Protein 9NVU (pdb70)

Nearest PDB structures (foldseek):
  8csz-assembly1_D  TM=9.372E-01  e=2.278E-49  synthetic construct
  7xht-assembly1_A  TM=9.126E-01  e=2.639E-37  metagenome
  7utn-assembly1_D  TM=9.131E-01  e=8.744E-36  synthetic construct
  8ctl-assembly1_D  TM=9.040E-01  e=3.795E-35  synthetic construct
  8dmb-assembly1_P  TM=7.061E-01  e=1.628E-12  Saccharomyces cerevisiae S288C

Radius of gyration: 32.22 Å; Cα contacts (8 Å, |Δi|>4): 956; chains: 1; bounding box: 60×87×93 Å

Solvent-accessible surface area: 38556 Å² total; per-residue (Å²): 122,21,4,1,11,17,6,83,96,38,116,23,14,33,19,28,74,151,116,46,62,9,173,161,12,57,174,75,50,84,7,146,52,76,52,89,28,4,68,4,0,49,12,81,82,158,45,249,96,103,138,60,78,57,0,0,0,0,0,10,7,10,47,26,48,0,0,0,0,0,0,56,126,53,0,82,0,2,0,13,0,27,0,55,9,40,0,129,75,15,52,119,59,73,54,61,135,82,65,65,87,121,64,69,162,147,35,103,47,61,45,130,23,144,91,6,172,148,107,152,94,36,36,146,171,39,132,16,105,107,15,130,18,51,97,138,70,77,92,12,139,46,42,100,40,85,128,49,167,93,63,99,165,50,92,58,89,3,76,20,63,40,124,89,4,28,35,69,99,105,18,77,106,57,22,0,78,43,25,1,99,129,14,101,9,120,90,140,32,45,66,51,0,26,151,18,3,31,119,46,87,114,44,62,16,71,147,18,1,163,124,1,103,164,98,71,181,17,68,0,50,62,192,57,140,2,0,90,59,0,53,43,20,47,123,146,122,29,116,50,44,0,42,38,7,129,110,45,34,58,82,103,83,37,135,91,118,90,118,144,78,56,98,153,43,80,71,11,0,38,32,0,22,151,2,0,23,68,0,3,154,75,0,39,40,21,1,19,25,59,9,0,0,0,11,42,24,164,60,45,64,57,68,68,98,51,105,147,82,146,134,238,100,15,100,92,109,106,39,100,68,75,83,40,71,34,50,102,42,7,0,116,128,110,23,130,20,103,1,43,48,58,40,180,67,82,28,41,89,66,5,36,18,30,29,175,79,136,153,1,9,82,83,25,40,0,2,0,0,0,4,73,141,20,29,78,90,10,25,51,54,54,114,31,15,124,58,1,62,157,109,43,111,11,72,95,100,145,66,31,17,43,36,14,8,44,89,0,2,83,56,0,33,94,35,0,42,112,75,43,97,80,90,37,52,65,8,41,30,179,62,5,115,112,30,30,114,144,54,167,33,149,159,69,52,8,18,10,0,0,4,1,0,5,57,66,13,186,33,152,126,23,112,43,96,17,129,46,4,53,1,30,25,25,70,129,110,46,190,55,112,73,121,83,77,42,50,63,21,14,67,18,116,60,102,70,33,4,86,15,154,147,51,120,95,67,13,117,90,60,1,32,98,38,15,48,77,65,42,25,157,131,95,35,148,121,86,0,55,44,30,113,94,139,32,86,57,95,148,44,53,130,109,139,22,52,111,91,60,30,36,38,0,0,10,0,52,22,141,71,141,56,32,5,1,56,18,49,63,79,129,18,131,82,15,64,4,87,66,57,160,168,108,76,2,35,31,147,138,20,159,72,78,69,153,21,66,10,12,3,10,5,118

Secondary structure (DSSP, 8-state):
-PBEEE-TTS-B---B--HHHHHHHHHTTSEEEEEETTEEEEESS--S------EEEEEE--SSEEEEEEEETTS-EEEEEEEE--GGGHHHHHHHHHHHHHHHHHHHHHHHHHHHHHHT-SPSS---B--TT-SSPB---SS-------S-------TTTS----BTTT-HHHHHHHHHTTSS--HHHHHHHHHHHHHT-HHHHHHHHHHHHHHH-----TTSTTHHHHHHTTSS---SB-SS-HHHHT-S-GGGT---------HHHHHHHHHHHHHHHHHTTTS-EEEEEEEE----HHHHTSTTS-GGGS-TTTTTTTTS-SHHHHHHHHTTTB-TTTSSSBP-EEEESS-GGGTB--SGGGEEEE-HHHHHHHHH-HHHHHHHHHH----B-SSHHHHHHHHHHHHHHHHHHHHSTT-EEEEEHHHHHHHHHHTT----HHHHHHHHHTTTS--S-----SPPEEEEE--S----SEEEE---EEEETTEEEESSSS--TT--S--HHHHHHHHHHHH-HHHHHHHHTT-EEE---EEEPPTTPPPTT-EEEETTEEEEEEEEETTTTEEEETTSTT--EEGGGEEEEE---SEEEE-

Structure (mmCIF, N/CA/C/O backbone):
data_9NVU
#
_entry.id   9NVU
#
loop_
_entity.id
_entity.type
_entity.pdbx_description
1 polymer NTS
2 polymer 'OrufIscB-REC-swap 49'
3 polymer 'DNA TS'
4 polymer 'RNA (162-MER)'
5 non-polymer 'MAGNESIUM ION'
6 non-polymer 'ZINC ION'
#
loop_
_atom_site.group_PDB
_atom_site.id
_atom_site.type_symbol
_atom_site.label_atom_id
_atom_site.label_alt_id
_atom_site.label_comp_id
_atom_site.label_asym_id
_atom_site.label_entity_id
_atom_site.label_seq_id
_atom_site.pdbx_PDB_ins_code
_atom_site.Cartn_x
_atom_site.Cartn_y
_atom_site.Cartn_z
_atom_site.occupancy
_atom_site.B_iso_or_equiv
_atom_site.auth_seq_id
_atom_site.auth_comp_id
_atom_site.auth_asym_id
_atom_site.auth_atom_id
_atom_site.pdbx_PDB_model_num
ATOM 858 N N . ARG B 2 1 ? 125.841 87.213 111.758 1.00 82.25 1 ARG P N 1
ATOM 859 C CA . ARG B 2 1 ? 126.683 88.266 111.130 1.00 82.25 1 ARG P CA 1
ATOM 860 C C . ARG B 2 1 ? 128.055 87.684 110.788 1.00 82.25 1 ARG P C 1
ATOM 861 O O . ARG B 2 1 ? 128.613 86.954 111.600 1.00 82.25 1 ARG P O 1
ATOM 884 N N . TYR B 2 2 ? 128.617 87.974 109.614 1.00 91.00 2 TYR P N 1
ATOM 885 C CA . TYR B 2 2 ? 129.971 87.547 109.229 1.00 91.00 2 TYR P CA 1
ATOM 886 C C . TYR B 2 2 ? 131.040 88.245 110.065 1.00 91.00 2 TYR P C 1
ATOM 887 O O . TYR B 2 2 ? 130.808 89.329 110.593 1.00 91.00 2 TYR P O 1
ATOM 905 N N . VAL B 2 3 ? 132.237 87.663 110.128 1.00 94.00 3 VAL P N 1
ATOM 906 C CA . VAL B 2 3 ? 133.409 88.297 110.735 1.00 94.00 3 VAL P CA 1
ATOM 907 C C . VAL B 2 3 ? 134.247 88.907 109.622 1.00 94.00 3 VAL P C 1
ATOM 908 O O . VAL B 2 3 ? 134.575 88.228 108.648 1.00 94.00 3 VAL P O 1
ATOM 921 N N . TYR B 2 4 ? 134.592 90.180 109.751 1.00 95.19 4 TYR P N 1
ATOM 922 C CA . TYR B 2 4 ? 135.368 90.892 108.740 1.00 95.19 4 TYR P CA 1
ATOM 923 C C . TYR B 2 4 ? 136.859 90.710 109.011 1.00 95.19 4 TYR P C 1
ATOM 924 O O . TYR B 2 4 ? 137.314 90.897 110.138 1.00 95.19 4 TYR P O 1
ATOM 942 N N . VAL B 2 5 ? 137.614 90.300 107.993 1.00 95.12 5 VAL P N 1
ATOM 943 C CA . VAL B 2 5 ? 139.007 89.873 108.126 1.00 95.12 5 VAL P CA 1
ATOM 944 C C . VAL B 2 5 ? 139.937 90.856 107.428 1.00 95.12 5 VAL P C 1
ATOM 945 O O . VAL B 2 5 ? 139.775 91.146 106.249 1.00 95.12 5 VAL P O 1
ATOM 958 N N . LEU B 2 6 ? 140.931 91.352 108.159 1.00 95.50 6 LEU P N 1
ATOM 959 C CA . LEU B 2 6 ? 141.972 92.243 107.663 1.00 95.50 6 LEU P CA 1
ATOM 960 C C . LEU B 2 6 ? 143.298 91.491 107.501 1.00 95.50 6 LEU P C 1
ATOM 961 O O . LEU B 2 6 ? 143.687 90.693 108.353 1.00 95.50 6 LEU P O 1
ATOM 977 N N . ASP B 2 7 ? 144.003 91.767 106.414 1.00 93.81 7 ASP P N 1
ATOM 978 C CA . ASP B 2 7 ? 145.359 91.303 106.147 1.00 93.81 7 ASP P CA 1
ATOM 979 C C . ASP B 2 7 ? 146.377 91.957 107.096 1.00 93.81 7 ASP P C 1
ATOM 980 O O . ASP B 2 7 ? 146.097 92.971 107.739 1.00 93.81 7 ASP P O 1
ATOM 989 N N . VAL B 2 8 ? 147.602 91.439 107.144 1.00 93.94 8 VAL P N 1
ATOM 990 C CA . VAL B 2 8 ? 148.703 92.017 107.935 1.00 93.94 8 VAL P CA 1
ATOM 991 C C . VAL B 2 8 ? 149.124 93.417 107.437 1.00 93.94 8 VAL P C 1
ATOM 992 O O . VAL B 2 8 ? 149.611 94.235 108.211 1.00 93.94 8 VAL P O 1
ATOM 1005 N N . ASP B 2 9 ? 148.843 93.751 106.172 1.00 91.00 9 ASP P N 1
ATOM 1006 C CA . ASP B 2 9 ? 148.931 95.109 105.617 1.00 91.00 9 ASP P CA 1
ATOM 1007 C C . ASP B 2 9 ? 147.831 96.079 106.119 1.00 91.00 9 ASP P C 1
ATOM 1008 O O . ASP B 2 9 ? 147.935 97.286 105.916 1.00 91.00 9 ASP P O 1
ATOM 1017 N N . GLY B 2 10 ? 146.745 95.572 106.714 1.00 90.88 10 GLY P N 1
ATOM 1018 C CA . GLY B 2 10 ? 145.541 96.336 107.083 1.00 90.88 10 GLY P CA 1
ATOM 1019 C C . GLY B 2 10 ? 144.444 96.387 106.006 1.00 90.88 10 GLY P C 1
ATOM 1020 O O . GLY B 2 10 ? 143.332 96.842 106.271 1.00 90.88 10 GLY P O 1
ATOM 1024 N N . LYS B 2 11 ? 144.724 95.889 104.800 1.00 92.75 11 LYS P N 1
ATOM 1025 C CA . LYS B 2 11 ? 143.778 95.776 103.674 1.00 92.75 11 LYS P CA 1
ATOM 1026 C C . LYS B 2 11 ? 142.722 94.694 103.953 1.00 92.75 11 LYS P C 1
ATOM 1027 O O . LYS B 2 11 ? 143.068 93.668 104.538 1.00 92.75 11 LYS P O 1
ATOM 1046 N N . PRO B 2 12 ? 141.459 94.846 103.533 1.00 94.19 12 PRO P N 1
ATOM 1047 C CA . PRO B 2 12 ? 140.459 93.798 103.667 1.00 94.19 12 PRO P CA 1
ATOM 1048 C C . PRO B 2 12 ? 140.798 92.499 102.931 1.00 94.19 12 PRO P C 1
ATOM 1049 O O . PRO B 2 12 ? 141.390 92.517 101.856 1.00 94.19 12 PRO P O 1
ATOM 1060 N N . LEU B 2 13 ? 140.333 91.381 103.479 1.00 94.19 13 LEU P N 1
ATOM 1061 C CA . LEU B 2 13 ? 140.172 90.076 102.832 1.00 94.19 13 LEU P CA 1
ATOM 1062 C C . LEU B 2 13 ? 138.679 89.708 102.833 1.00 94.19 13 LEU P C 1
ATOM 1063 O O . LEU B 2 13 ? 137.853 90.436 103.385 1.00 94.19 13 LEU P O 1
ATOM 1079 N N . MET B 2 14 ? 138.292 88.592 102.230 1.00 94.06 14 MET P N 1
ATOM 1080 C CA . MET B 2 14 ? 136.891 88.158 102.228 1.00 94.06 14 MET P CA 1
ATOM 1081 C C . MET B 2 14 ? 136.392 87.840 103.646 1.00 94.06 14 MET P C 1
ATOM 1082 O O . MET B 2 14 ? 137.155 87.266 104.417 1.00 94.06 14 MET P O 1
ATOM 1096 N N . PRO B 2 15 ? 135.140 88.146 104.024 1.00 93.56 15 PRO P N 1
ATOM 1097 C CA . PRO B 2 15 ? 134.599 87.783 105.333 1.00 93.56 15 PRO P CA 1
ATOM 1098 C C . PRO B 2 15 ? 134.564 86.273 105.594 1.00 93.56 15 PRO P C 1
ATOM 1099 O O . PRO B 2 15 ? 134.537 85.480 104.654 1.00 93.56 15 PRO P O 1
ATOM 1110 N N . THR B 2 16 ? 134.484 85.864 106.864 1.00 92.62 16 THR P N 1
ATOM 1111 C CA . THR B 2 16 ? 134.373 84.452 107.263 1.00 92.62 16 THR P CA 1
ATOM 1112 C C . THR B 2 16 ? 133.100 84.148 108.054 1.00 92.62 16 THR P C 1
ATOM 1113 O O . THR B 2 16 ? 132.670 84.934 108.900 1.00 92.62 16 THR P O 1
ATOM 1124 N N . CYS B 2 17 ? 132.501 82.988 107.774 1.00 91.12 17 CYS P N 1
ATOM 1125 C CA . CYS B 2 17 ? 131.417 82.372 108.543 1.00 91.12 17 CYS P CA 1
ATOM 1126 C C . CYS B 2 17 ? 131.915 81.442 109.663 1.00 91.12 17 CYS P C 1
ATOM 1127 O O . CYS B 2 17 ? 131.111 80.942 110.447 1.00 91.12 17 CYS P O 1
ATOM 1135 N N . ARG B 2 18 ? 133.213 81.119 109.709 1.00 92.56 18 ARG P N 1
ATOM 1136 C CA . ARG B 2 18 ? 133.779 80.063 110.565 1.00 92.56 18 ARG P CA 1
ATOM 1137 C C . ARG B 2 18 ? 134.014 80.558 111.989 1.00 92.56 18 ARG P C 1
ATOM 1138 O O . ARG B 2 18 ? 135.148 80.731 112.428 1.00 92.56 18 ARG P O 1
ATOM 1159 N N . PHE B 2 19 ? 132.933 80.781 112.725 1.00 93.56 19 PHE P N 1
ATOM 1160 C CA . PHE B 2 19 ? 132.961 81.342 114.075 1.00 93.56 19 PHE P CA 1
ATOM 1161 C C . PHE B 2 19 ? 133.829 80.533 115.043 1.00 93.56 19 PHE P C 1
ATOM 1162 O O . PHE B 2 19 ? 134.540 81.114 115.861 1.00 93.56 19 PHE P O 1
ATOM 1179 N N . GLY B 2 20 ? 133.855 79.210 114.889 1.00 94.31 20 GLY P N 1
ATOM 1180 C CA . GLY B 2 20 ? 134.745 78.333 115.646 1.00 94.31 20 GLY P CA 1
ATOM 1181 C C . GLY B 2 20 ? 136.221 78.611 115.386 1.00 94.31 20 GLY P C 1
ATOM 1182 O O . GLY B 2 20 ? 136.974 78.834 116.331 1.00 94.31 20 GLY P O 1
ATOM 1186 N N . LYS B 2 21 ? 136.656 78.675 114.120 1.00 93.56 21 LYS P N 1
ATOM 1187 C CA . LYS B 2 21 ? 138.057 78.965 113.808 1.00 93.56 21 LYS P CA 1
ATOM 1188 C C . LYS B 2 21 ? 138.463 80.360 114.248 1.00 93.56 21 LYS P C 1
ATOM 1189 O O . LYS B 2 21 ? 139.560 80.521 114.767 1.00 93.56 21 LYS P O 1
ATOM 1208 N N . VAL B 2 22 ? 137.578 81.347 114.151 1.00 94.00 22 VAL P N 1
ATOM 1209 C CA . VAL B 2 22 ? 137.852 82.685 114.683 1.00 94.00 22 VAL P CA 1
ATOM 1210 C C . VAL B 2 22 ? 138.175 82.644 116.177 1.00 94.00 22 VAL P C 1
ATOM 1211 O O . VAL B 2 22 ? 139.174 83.235 116.582 1.00 94.00 22 VAL P O 1
ATOM 1224 N N . ARG B 2 23 ? 137.433 81.897 117.006 1.00 95.06 23 ARG P N 1
ATOM 1225 C CA . ARG B 2 23 ? 137.762 81.809 118.441 1.00 95.06 23 ARG P CA 1
ATOM 1226 C C . ARG B 2 23 ? 138.983 80.941 118.743 1.00 95.06 23 ARG P C 1
ATOM 1227 O O . ARG B 2 23 ? 139.770 81.306 119.612 1.00 95.06 23 ARG P O 1
ATOM 1248 N N . ARG B 2 24 ? 139.243 79.893 117.960 1.00 95.50 24 ARG P N 1
ATOM 1249 C CA . ARG B 2 24 ? 140.514 79.147 117.995 1.00 95.50 24 ARG P CA 1
ATOM 1250 C C . ARG B 2 24 ? 141.719 80.013 117.616 1.00 95.50 24 ARG P C 1
ATOM 1251 O O . ARG B 2 24 ? 142.753 79.929 118.275 1.00 95.50 24 ARG P O 1
ATOM 1272 N N . MET B 2 25 ? 141.601 80.888 116.622 1.00 94.44 25 MET P N 1
ATOM 1273 C CA . MET B 2 25 ? 142.641 81.836 116.210 1.00 94.44 25 MET P CA 1
ATOM 1274 C C . MET B 2 25 ? 142.903 82.906 117.268 1.00 94.44 25 MET P C 1
ATOM 1275 O O . MET B 2 25 ? 144.060 83.201 117.556 1.00 94.44 25 MET P O 1
ATOM 1289 N N . LEU B 2 26 ? 141.858 83.467 117.876 1.00 94.62 26 LEU P N 1
ATOM 1290 C CA . LEU B 2 26 ? 141.994 84.479 118.925 1.00 94.62 26 LEU P CA 1
ATOM 1291 C C . LEU B 2 26 ? 142.630 83.911 120.206 1.00 94.62 26 LEU P C 1
ATOM 1292 O O . LEU B 2 26 ? 143.508 84.550 120.782 1.00 94.62 26 LEU P O 1
ATOM 1308 N N . LYS B 2 27 ? 142.285 82.679 120.607 1.00 95.44 27 LYS P N 1
ATOM 1309 C CA . LYS B 2 27 ? 142.949 81.966 121.718 1.00 95.44 27 LYS P CA 1
ATOM 1310 C C . LYS B 2 27 ? 144.429 81.652 121.472 1.00 95.44 27 LYS P C 1
ATOM 1311 O O . LYS B 2 27 ? 145.145 81.375 122.429 1.00 95.44 27 LYS P O 1
ATOM 1330 N N . SER B 2 28 ? 144.895 81.662 120.223 1.00 94.56 28 SER P N 1
ATOM 1331 C CA . SER B 2 28 ? 146.219 81.163 119.815 1.00 94.56 28 SER P CA 1
ATOM 1332 C C . SER B 2 28 ? 147.082 82.183 119.067 1.00 94.56 28 SER P C 1
ATOM 1333 O O . SER B 2 28 ? 148.084 81.822 118.455 1.00 94.56 28 SER P O 1
ATOM 1341 N N . GLY B 2 29 ? 146.736 83.469 119.113 1.00 93.62 29 GLY P N 1
ATOM 1342 C CA . GLY B 2 29 ? 147.565 84.554 118.575 1.00 93.62 29 GLY P CA 1
ATOM 1343 C C . GLY B 2 29 ? 147.642 84.638 117.050 1.00 93.62 29 GLY P C 1
ATOM 1344 O O . GLY B 2 29 ? 148.451 85.396 116.520 1.00 93.62 29 GLY P O 1
ATOM 1348 N N . GLN B 2 30 ? 146.814 83.882 116.330 1.00 93.00 30 GLN P N 1
ATOM 1349 C CA . GLN B 2 30 ? 146.716 83.930 114.869 1.00 93.00 30 GLN P CA 1
ATOM 1350 C C . GLN B 2 30 ? 145.851 85.095 114.358 1.00 93.00 30 GLN P C 1
ATOM 1351 O O . GLN B 2 30 ? 145.902 85.430 113.176 1.00 93.00 30 GLN P O 1
ATOM 1365 N N . ALA B 2 31 ? 145.098 85.752 115.242 1.00 94.94 31 ALA P N 1
ATOM 1366 C CA . ALA B 2 31 ? 144.404 87.001 114.963 1.00 94.94 31 ALA P CA 1
ATOM 1367 C C . ALA B 2 31 ? 144.284 87.893 116.208 1.00 94.94 31 ALA P C 1
ATOM 1368 O O . ALA B 2 31 ? 144.412 87.419 117.336 1.00 94.94 31 ALA P O 1
ATOM 1375 N N . LYS B 2 32 ? 144.005 89.180 115.990 1.00 94.69 32 LYS P N 1
ATOM 1376 C CA . LYS B 2 32 ? 143.685 90.185 117.019 1.00 94.69 32 LYS P CA 1
ATOM 1377 C C . LYS B 2 32 ? 142.305 90.797 116.742 1.00 94.69 32 LYS P C 1
ATOM 1378 O O . LYS B 2 32 ? 141.990 91.100 115.595 1.00 94.69 32 LYS P O 1
ATOM 1397 N N . ALA B 2 33 ? 141.484 90.993 117.770 1.00 93.25 33 ALA P N 1
ATOM 1398 C CA . ALA B 2 33 ? 140.150 91.587 117.660 1.00 93.25 33 ALA P CA 1
ATOM 1399 C C . ALA B 2 33 ? 140.196 93.122 117.529 1.00 93.25 33 ALA P C 1
ATOM 1400 O O . ALA B 2 33 ? 140.110 93.844 118.520 1.00 93.25 33 ALA P O 1
ATOM 1407 N N . VAL B 2 34 ? 140.322 93.631 116.304 1.00 90.56 34 VAL P N 1
ATOM 1408 C CA . VAL B 2 34 ? 140.429 95.069 116.004 1.00 90.56 34 VAL P CA 1
ATOM 1409 C C . VAL B 2 34 ? 139.165 95.863 116.351 1.00 90.56 34 VAL P C 1
ATOM 1410 O O . VAL B 2 34 ? 139.260 97.017 116.762 1.00 90.56 34 VAL P O 1
ATOM 1423 N N . ASP B 2 35 ? 137.979 95.279 116.219 1.00 89.56 35 ASP P N 1
ATOM 1424 C CA . ASP B 2 35 ? 136.720 95.949 116.563 1.00 89.56 35 ASP P CA 1
ATOM 1425 C C . ASP B 2 35 ? 135.677 94.947 117.058 1.00 89.56 35 ASP P C 1
ATOM 1426 O O . ASP B 2 35 ? 135.602 93.839 116.532 1.00 89.56 35 ASP P O 1
ATOM 1435 N N . THR B 2 36 ? 134.845 95.327 118.026 1.00 88.50 36 THR P N 1
ATOM 1436 C CA . THR B 2 36 ? 133.683 94.543 118.467 1.00 88.50 36 THR P CA 1
ATOM 1437 C C . THR B 2 36 ? 132.390 94.884 117.729 1.00 88.50 36 THR P C 1
ATOM 1438 O O . THR B 2 36 ? 131.472 94.069 117.757 1.00 88.50 36 THR P O 1
ATOM 1449 N N . LEU B 2 37 ? 132.290 96.023 117.032 1.00 90.75 37 LEU P N 1
ATOM 1450 C CA . LEU B 2 37 ? 131.107 96.364 116.228 1.00 90.75 37 LEU P CA 1
ATOM 1451 C C . LEU B 2 37 ? 131.439 97.332 115.070 1.00 90.75 37 LEU P C 1
ATOM 1452 O O . LEU B 2 37 ? 131.657 98.515 115.326 1.00 90.75 37 LEU P O 1
ATOM 1468 N N . PRO B 2 38 ? 131.441 96.874 113.805 1.00 92.25 38 PRO P N 1
ATOM 1469 C CA . PRO B 2 38 ? 131.179 95.510 113.367 1.00 92.25 38 PRO P CA 1
ATOM 1470 C C . PRO B 2 38 ? 132.338 94.607 113.773 1.00 92.25 38 PRO P C 1
ATOM 1471 O O . PRO B 2 38 ? 133.497 95.003 113.667 1.00 92.25 38 PRO P O 1
ATOM 1482 N N . PHE B 2 39 ? 132.055 93.400 114.260 1.00 93.62 39 PHE P N 1
ATOM 1483 C CA . PHE B 2 39 ? 133.110 92.540 114.788 1.00 93.62 39 PHE P CA 1
ATOM 1484 C C . PHE B 2 39 ? 134.131 92.193 113.698 1.00 93.62 39 PHE P C 1
ATOM 1485 O O . PHE B 2 39 ? 133.789 91.595 112.680 1.00 93.62 39 PHE P O 1
ATOM 1502 N N . THR B 2 40 ? 135.380 92.614 113.906 1.00 94.56 40 THR P N 1
ATOM 1503 C CA . THR B 2 40 ? 136.454 92.647 112.908 1.00 94.56 40 THR P CA 1
ATOM 1504 C C . THR B 2 40 ? 137.738 92.110 113.518 1.00 94.56 40 THR P C 1
ATOM 1505 O O . THR B 2 40 ? 138.101 92.501 114.627 1.00 94.56 40 THR P O 1
ATOM 1516 N N . ILE B 2 41 ? 138.466 91.270 112.785 1.00 96.00 41 ILE P N 1
ATOM 1517 C CA . ILE B 2 41 ? 139.742 90.684 113.213 1.00 96.00 41 ILE P CA 1
ATOM 1518 C C . ILE B 2 41 ? 140.838 90.953 112.183 1.00 96.00 41 ILE P C 1
ATOM 1519 O O . ILE B 2 41 ? 140.566 91.028 110.989 1.00 96.00 41 ILE P O 1
ATOM 1535 N N . GLN B 2 42 ? 142.081 91.075 112.631 1.00 95.81 42 GLN P N 1
ATOM 1536 C CA . GLN B 2 42 ? 143.258 91.172 111.765 1.00 95.81 42 GLN P CA 1
ATOM 1537 C C . GLN B 2 42 ? 144.151 89.944 111.912 1.00 95.81 42 GLN P C 1
ATOM 1538 O O . GLN B 2 42 ? 144.484 89.559 113.031 1.00 95.81 42 GLN P O 1
ATOM 1552 N N . LEU B 2 43 ? 144.531 89.328 110.795 1.00 95.12 43 LEU P N 1
ATOM 1553 C CA . LEU B 2 43 ? 145.423 88.170 110.786 1.00 95.12 43 LEU P CA 1
ATOM 1554 C C . LEU B 2 43 ? 146.849 88.568 111.177 1.00 95.12 43 LEU P C 1
ATOM 1555 O O . LEU B 2 43 ? 147.364 89.585 110.715 1.00 95.12 43 LEU P O 1
ATOM 1571 N N . THR B 2 44 ? 147.522 87.743 111.979 1.00 94.81 44 THR P N 1
ATOM 1572 C CA . THR B 2 44 ? 148.949 87.922 112.317 1.00 94.81 44 THR P CA 1
ATOM 1573 C C . THR B 2 44 ? 149.888 87.158 111.379 1.00 94.81 44 THR P C 1
ATOM 1574 O O . THR B 2 44 ? 151.104 87.191 111.557 1.00 94.81 44 THR P O 1
ATOM 1585 N N . TYR B 2 45 ? 149.349 86.488 110.361 1.00 92.44 45 TYR P N 1
ATOM 1586 C CA . TYR B 2 45 ? 150.074 85.678 109.380 1.00 92.44 45 TYR P CA 1
ATOM 1587 C C . TYR B 2 45 ? 149.559 85.943 107.961 1.00 92.44 45 TYR P C 1
ATOM 1588 O O . TYR B 2 45 ? 148.470 86.489 107.777 1.00 92.44 45 TYR P O 1
ATOM 1606 N N . LYS B 2 46 ? 150.334 85.553 106.946 1.00 90.88 46 LYS P N 1
ATOM 1607 C CA . LYS B 2 46 ? 149.974 85.702 105.532 1.00 90.88 46 LYS P CA 1
ATOM 1608 C C . LYS B 2 46 ? 149.548 84.340 104.962 1.00 90.88 46 LYS P C 1
ATOM 1609 O O . LYS B 2 46 ? 150.364 83.417 104.982 1.00 90.88 46 LYS P O 1
ATOM 1628 N N . PRO B 2 47 ? 148.302 84.166 104.486 1.00 86.94 47 PRO P N 1
ATOM 1629 C CA . PRO B 2 47 ? 147.798 82.861 104.072 1.00 86.94 47 PRO P CA 1
ATOM 1630 C C . PRO B 2 47 ? 148.464 82.315 102.800 1.00 86.94 47 PRO P C 1
ATOM 1631 O O . PRO B 2 47 ? 149.053 83.052 102.010 1.00 86.94 47 PRO P O 1
ATOM 1642 N N . ARG B 2 48 ? 148.361 80.999 102.578 1.00 81.25 48 ARG P N 1
ATOM 1643 C CA . ARG B 2 48 ? 148.978 80.284 101.440 1.00 81.25 48 ARG P CA 1
ATOM 1644 C C . ARG B 2 48 ? 148.430 80.697 100.070 1.00 81.25 48 ARG P C 1
ATOM 1645 O O . ARG B 2 48 ? 149.093 80.489 99.054 1.00 81.25 48 ARG P O 1
ATOM 1666 N N . THR B 2 49 ? 147.248 81.298 100.044 1.00 81.25 49 THR P N 1
ATOM 1667 C CA . THR B 2 49 ? 146.588 81.889 98.870 1.00 81.25 49 THR P CA 1
ATOM 1668 C C . THR B 2 49 ? 146.027 83.255 99.249 1.00 81.25 49 THR P C 1
ATOM 1669 O O . THR B 2 49 ? 145.804 83.532 100.426 1.00 81.25 49 THR P O 1
ATOM 1680 N N . ARG B 2 50 ? 145.768 84.115 98.263 1.00 84.19 50 ARG P N 1
ATOM 1681 C CA . ARG B 2 50 ? 145.143 85.430 98.488 1.00 84.19 50 ARG P CA 1
ATOM 1682 C C . ARG B 2 50 ? 144.148 85.754 97.379 1.00 84.19 50 ARG P C 1
ATOM 1683 O O . ARG B 2 50 ? 144.299 86.720 96.638 1.00 84.19 50 ARG P O 1
ATOM 1704 N N . ILE B 2 51 ? 143.142 84.894 97.252 1.00 84.94 51 ILE P N 1
ATOM 1705 C CA . ILE B 2 51 ? 142.081 84.991 96.254 1.00 84.94 51 ILE P CA 1
ATOM 1706 C C . ILE B 2 51 ? 140.836 85.583 96.912 1.00 84.94 51 ILE P C 1
ATOM 1707 O O . ILE B 2 51 ? 140.395 85.132 97.968 1.00 84.94 51 ILE P O 1
ATOM 1723 N N . LEU B 2 52 ? 140.289 86.609 96.265 1.00 90.06 52 LEU P N 1
ATOM 1724 C CA . LEU B 2 52 ? 139.134 87.402 96.667 1.00 90.06 52 LEU P CA 1
ATOM 1725 C C . LEU B 2 52 ? 138.134 87.409 95.498 1.00 90.06 52 LEU P C 1
ATOM 1726 O O . LEU B 2 52 ? 138.542 87.573 94.351 1.00 90.06 52 LEU P O 1
ATOM 1742 N N . GLN B 2 53 ? 136.834 87.272 95.758 1.00 89.50 53 GLN P N 1
ATOM 1743 C CA . GLN B 2 53 ? 135.788 87.468 94.742 1.00 89.50 53 GLN P CA 1
ATOM 1744 C C . GLN B 2 53 ? 135.431 88.960 94.602 1.00 89.50 53 GLN P C 1
ATOM 1745 O O . GLN B 2 53 ? 135.604 89.707 95.564 1.00 89.50 53 GLN P O 1
ATOM 1759 N N . PRO B 2 54 ? 134.901 89.428 93.460 1.00 91.31 54 PRO P N 1
ATOM 1760 C CA . PRO B 2 54 ? 134.308 90.755 93.362 1.00 91.31 54 PRO P CA 1
ATOM 1761 C C . PRO B 2 54 ? 133.217 90.979 94.416 1.00 91.31 54 PRO P C 1
ATOM 1762 O O . PRO B 2 54 ? 132.324 90.147 94.582 1.00 91.31 54 PRO P O 1
ATOM 1773 N N . VAL B 2 55 ? 133.274 92.111 95.111 1.00 94.00 55 VAL P N 1
ATOM 1774 C CA . VAL B 2 55 ? 132.272 92.552 96.084 1.00 94.00 55 VAL P CA 1
ATOM 1775 C C . VAL B 2 55 ? 131.704 93.888 95.632 1.00 94.00 55 VAL P C 1
ATOM 1776 O O . VAL B 2 55 ? 132.436 94.861 95.456 1.00 94.00 55 VAL P O 1
ATOM 1789 N N . THR B 2 56 ? 130.387 93.940 95.473 1.00 94.44 56 THR P N 1
ATOM 1790 C CA . THR B 2 56 ? 129.644 95.126 95.061 1.00 94.44 56 THR P CA 1
ATOM 1791 C C . THR B 2 56 ? 128.999 95.759 96.277 1.00 94.44 56 THR P C 1
ATOM 1792 O O . THR B 2 56 ? 128.317 95.077 97.040 1.00 94.44 56 THR P O 1
ATOM 1803 N N . LEU B 2 57 ? 129.192 97.058 96.461 1.00 95.31 57 LEU P N 1
ATOM 1804 C CA . LEU B 2 57 ? 128.611 97.810 97.565 1.00 95.31 57 LEU P CA 1
ATOM 1805 C C . LEU B 2 57 ? 127.503 98.716 97.023 1.00 95.31 57 LEU P C 1
ATOM 1806 O O . LEU B 2 57 ? 127.747 99.574 96.179 1.00 95.31 57 LEU P O 1
ATOM 1822 N N . GLY B 2 58 ? 126.270 98.490 97.457 1.00 94.25 58 GLY P N 1
ATOM 1823 C CA . GLY B 2 58 ? 125.082 99.194 96.977 1.00 94.25 58 GLY P CA 1
ATOM 1824 C C . GLY B 2 58 ? 124.535 100.184 97.988 1.00 94.25 58 GLY P C 1
ATOM 1825 O O . GLY B 2 58 ? 124.655 99.937 99.182 1.00 94.25 58 GLY P O 1
ATOM 1829 N N . GLN B 2 59 ? 123.898 101.264 97.530 1.00 94.12 59 GLN P N 1
ATOM 1830 C CA . GLN B 2 59 ? 123.336 102.298 98.405 1.00 94.12 59 GLN P CA 1
ATOM 1831 C C . GLN B 2 59 ? 121.892 102.669 98.060 1.00 94.12 59 GLN P C 1
ATOM 1832 O O . GLN B 2 59 ? 121.617 102.973 96.908 1.00 94.12 59 GLN P O 1
ATOM 1846 N N . ASP B 2 60 ? 120.997 102.714 99.053 1.00 92.12 60 ASP P N 1
ATOM 1847 C CA . ASP B 2 60 ? 119.677 103.363 98.985 1.00 92.12 60 ASP P CA 1
ATOM 1848 C C . ASP B 2 60 ? 119.824 104.785 99.538 1.00 92.12 60 ASP P C 1
ATOM 1849 O O . ASP B 2 60 ? 119.941 104.920 100.759 1.00 92.12 60 ASP P O 1
ATOM 1858 N N . PRO B 2 61 ? 119.885 105.849 98.714 1.00 89.69 61 PRO P N 1
ATOM 1859 C CA . PRO B 2 61 ? 119.995 107.206 99.221 1.00 89.69 61 PRO P CA 1
ATOM 1860 C C . PRO B 2 61 ? 118.770 107.646 100.034 1.00 89.69 61 PRO P C 1
ATOM 1861 O O . PRO B 2 61 ? 117.678 107.109 99.901 1.00 89.69 61 PRO P O 1
ATOM 1872 N N . GLY B 2 62 ? 118.954 108.672 100.853 1.00 88.38 62 GLY P N 1
ATOM 1873 C CA . GLY B 2 62 ? 117.939 109.272 101.707 1.00 88.38 62 GLY P CA 1
ATOM 1874 C C . GLY B 2 62 ? 118.545 110.438 102.479 1.00 88.38 62 GLY P C 1
ATOM 1875 O O . GLY B 2 62 ? 119.758 110.474 102.647 1.00 88.38 62 GLY P O 1
ATOM 1879 N N . ARG B 2 63 ? 117.750 111.393 102.969 1.00 85.88 63 ARG P N 1
ATOM 1880 C CA . ARG B 2 63 ? 118.242 112.444 103.865 1.00 85.88 63 ARG P CA 1
ATOM 1881 C C . ARG B 2 63 ? 118.648 111.849 105.199 1.00 85.88 63 ARG P C 1
ATOM 1882 O O . ARG B 2 63 ? 119.788 111.997 105.615 1.00 85.88 63 ARG P O 1
ATOM 1903 N N . THR B 2 64 ? 117.687 111.232 105.879 1.00 88.06 64 THR P N 1
ATOM 1904 C CA . THR B 2 64 ? 117.837 110.701 107.226 1.00 88.06 64 THR P CA 1
ATOM 1905 C C . THR B 2 64 ? 118.234 109.240 107.187 1.00 88.06 64 THR P C 1
ATOM 1906 O O . THR B 2 64 ? 119.104 108.856 107.949 1.00 88.06 64 THR P O 1
ATOM 1917 N N . ASN B 2 65 ? 117.680 108.433 106.289 1.00 91.69 65 ASN P N 1
ATOM 1918 C CA . ASN B 2 65 ? 117.948 107.006 106.215 1.00 91.69 65 ASN P CA 1
ATOM 1919 C C . ASN B 2 65 ? 118.736 106.638 104.959 1.00 91.69 65 ASN P C 1
ATOM 1920 O O . ASN B 2 65 ? 118.194 106.658 103.862 1.00 91.69 65 ASN P O 1
ATOM 1931 N N . ILE B 2 66 ? 119.989 106.225 105.116 1.00 93.56 66 ILE P N 1
ATOM 1932 C CA . ILE B 2 66 ? 120.808 105.712 104.017 1.00 93.56 66 ILE P CA 1
ATOM 1933 C C . ILE B 2 66 ? 120.970 104.210 104.223 1.00 93.56 66 ILE P C 1
ATOM 1934 O O . ILE B 2 66 ? 121.412 103.774 105.284 1.00 93.56 66 ILE P O 1
ATOM 1950 N N . GLY B 2 67 ? 120.595 103.401 103.243 1.00 94.00 67 GLY P N 1
ATOM 1951 C CA . GLY B 2 67 ? 120.825 101.959 103.276 1.00 94.00 67 GLY P CA 1
ATOM 1952 C C . GLY B 2 67 ? 122.105 101.583 102.556 1.00 94.00 67 GLY P C 1
ATOM 1953 O O . GLY B 2 67 ? 122.364 102.127 101.493 1.00 94.00 67 GLY P O 1
ATOM 1957 N N . MET B 2 68 ? 122.880 100.647 103.092 1.00 95.56 68 MET P N 1
ATOM 1958 C CA . MET B 2 68 ? 124.007 100.032 102.389 1.00 95.56 68 MET P CA 1
ATOM 1959 C C . MET B 2 68 ? 123.885 98.514 102.412 1.00 95.56 68 MET P C 1
ATOM 1960 O O . MET B 2 68 ? 123.416 97.945 103.398 1.00 95.56 68 MET P O 1
ATOM 1974 N N . ALA B 2 69 ? 124.370 97.835 101.382 1.00 94.88 69 ALA P N 1
ATOM 1975 C CA . ALA B 2 69 ? 124.524 96.387 101.391 1.00 94.88 69 ALA P CA 1
ATOM 1976 C C . ALA B 2 69 ? 125.766 95.960 100.624 1.00 94.88 69 ALA P C 1
ATOM 1977 O O . ALA B 2 69 ? 126.051 96.498 99.557 1.00 94.88 69 ALA P O 1
ATOM 1984 N N . ALA B 2 70 ? 126.477 94.964 101.141 1.00 94.38 70 ALA P N 1
ATOM 1985 C CA . ALA B 2 70 ? 127.592 94.323 100.467 1.00 94.38 70 ALA P CA 1
ATOM 1986 C C . ALA B 2 70 ? 127.129 92.999 99.860 1.00 94.38 70 ALA P C 1
ATOM 1987 O O . ALA B 2 70 ? 126.635 92.130 100.577 1.00 94.38 70 ALA P O 1
ATOM 1994 N N . VAL B 2 71 ? 127.292 92.828 98.551 1.00 93.44 71 VAL P N 1
ATOM 1995 C CA . VAL B 2 71 ? 126.896 91.625 97.821 1.00 93.44 71 VAL P CA 1
ATOM 1996 C C . VAL B 2 71 ? 128.079 91.074 97.036 1.00 93.44 71 VAL P C 1
ATOM 1997 O O . VAL B 2 71 ? 128.672 91.776 96.218 1.00 93.44 71 VAL P O 1
ATOM 2010 N N . ARG B 2 72 ? 128.451 89.820 97.287 1.00 91.81 72 ARG P N 1
ATOM 2011 C CA . ARG B 2 72 ? 129.484 89.106 96.527 1.00 91.81 72 ARG P CA 1
ATOM 2012 C C . ARG B 2 72 ? 128.972 88.771 95.125 1.00 91.81 72 ARG P C 1
ATOM 2013 O O . ARG B 2 72 ? 127.768 88.708 94.913 1.00 91.81 72 ARG P O 1
ATOM 2034 N N . PHE B 2 73 ? 129.858 88.538 94.163 1.00 88.69 73 PHE P N 1
ATOM 2035 C CA . PHE B 2 73 ? 129.526 88.332 92.749 1.00 88.69 73 PHE P CA 1
ATOM 2036 C C . PHE B 2 73 ? 128.406 87.312 92.464 1.00 88.69 73 PHE P C 1
ATOM 2037 O O . PHE B 2 73 ? 127.657 87.466 91.504 1.00 88.69 73 PHE P O 1
ATOM 2054 N N . ASP B 2 74 ? 128.270 86.278 93.290 1.00 87.38 74 ASP P N 1
ATOM 2055 C CA . ASP B 2 74 ? 127.265 85.219 93.190 1.00 87.38 74 ASP P CA 1
ATOM 2056 C C . ASP B 2 74 ? 125.894 85.593 93.783 1.00 87.38 74 ASP P C 1
ATOM 2057 O O . ASP B 2 74 ? 124.933 84.836 93.639 1.00 87.38 74 ASP P O 1
ATOM 2066 N N . GLY B 2 75 ? 125.777 86.755 94.417 1.00 86.81 75 GLY P N 1
ATOM 2067 C CA . GLY B 2 75 ? 124.548 87.289 95.004 1.00 86.81 75 GLY P CA 1
ATOM 2068 C C . GLY B 2 75 ? 124.464 87.170 96.523 1.00 86.81 75 GLY P C 1
ATOM 2069 O O . GLY B 2 75 ? 123.483 87.626 97.110 1.00 86.81 75 GLY P O 1
ATOM 2073 N N . LYS B 2 76 ? 125.454 86.570 97.190 1.00 89.88 76 LYS P N 1
ATOM 2074 C CA . LYS B 2 76 ? 125.402 86.361 98.639 1.00 89.88 76 LYS P CA 1
ATOM 2075 C C . LYS B 2 76 ? 125.650 87.651 99.419 1.00 89.88 76 LYS P C 1
ATOM 2076 O O . LYS B 2 76 ? 126.640 88.347 99.203 1.00 89.88 76 LYS P O 1
ATOM 2095 N N . GLU B 2 77 ? 124.746 87.973 100.336 1.00 91.19 77 GLU P N 1
ATOM 2096 C CA . GLU B 2 77 ? 124.864 89.103 101.248 1.00 91.19 77 GLU P CA 1
ATOM 2097 C C . GLU B 2 77 ? 126.046 88.883 102.198 1.00 91.19 77 GLU P C 1
ATOM 2098 O O . GLU B 2 77 ? 126.071 87.878 102.907 1.00 91.19 77 GLU P O 1
ATOM 2110 N N . LEU B 2 78 ? 126.998 89.814 102.230 1.00 91.44 78 LEU P N 1
ATOM 2111 C CA . LEU B 2 78 ? 128.132 89.839 103.160 1.00 91.44 78 LEU P CA 1
ATOM 2112 C C . LEU B 2 78 ? 127.962 90.850 104.296 1.00 91.44 78 LEU P C 1
ATOM 2113 O O . LEU B 2 78 ? 128.791 90.929 105.200 1.00 91.44 78 LEU P O 1
ATOM 2129 N N . GLY B 2 79 ? 126.897 91.638 104.273 1.00 92.75 79 GLY P N 1
ATOM 2130 C CA . GLY B 2 79 ? 126.554 92.605 105.305 1.00 92.75 79 GLY P CA 1
ATOM 2131 C C . GLY B 2 79 ? 125.492 93.580 104.815 1.00 92.75 79 GLY P C 1
ATOM 2132 O O . GLY B 2 79 ? 125.440 93.922 103.637 1.00 92.75 79 GLY P O 1
ATOM 2136 N N . ARG B 2 80 ? 124.649 94.047 105.724 1.00 94.06 80 ARG P N 1
ATOM 2137 C CA . ARG B 2 80 ? 123.628 95.064 105.487 1.00 94.06 80 ARG P CA 1
ATOM 2138 C C . ARG B 2 80 ? 123.701 96.120 106.569 1.00 94.06 80 ARG P C 1
ATOM 2139 O O . ARG B 2 80 ? 123.926 95.789 107.725 1.00 94.06 80 ARG P O 1
ATOM 2160 N N . PHE B 2 81 ? 123.512 97.381 106.211 1.00 95.19 81 PHE P N 1
ATOM 2161 C CA . PHE B 2 81 ? 123.739 98.513 107.106 1.00 95.19 81 PHE P CA 1
ATOM 2162 C C . PHE B 2 81 ? 122.619 99.537 106.929 1.00 95.19 81 PHE P C 1
ATOM 2163 O O . PHE B 2 81 ? 122.213 99.832 105.808 1.00 95.19 81 PHE P O 1
ATOM 2180 N N . HIS B 2 82 ? 122.152 100.121 108.021 1.00 95.81 82 HIS P N 1
ATOM 2181 C CA . HIS B 2 82 ? 121.236 101.256 108.036 1.00 95.81 82 HIS P CA 1
ATOM 2182 C C . HIS B 2 82 ? 121.933 102.417 108.729 1.00 95.81 82 HIS P C 1
ATOM 2183 O O . HIS B 2 82 ? 122.317 102.302 109.888 1.00 95.81 82 HIS P O 1
ATOM 2198 N N . CYS B 2 83 ? 122.104 103.531 108.034 1.00 95.25 83 CYS P N 1
ATOM 2199 C CA . CYS B 2 83 ? 122.691 104.745 108.579 1.00 95.25 83 CYS P CA 1
ATOM 2200 C C . CYS B 2 83 ? 121.609 105.802 108.824 1.00 95.25 83 CYS P C 1
ATOM 2201 O O . CYS B 2 83 ? 120.897 106.174 107.895 1.00 95.25 83 CYS P O 1
ATOM 2209 N N . ILE B 2 84 ? 121.503 106.299 110.054 1.00 94.31 84 ILE P N 1
ATOM 2210 C CA . ILE B 2 84 ? 120.636 107.413 110.435 1.00 94.31 84 ILE P CA 1
ATOM 2211 C C . ILE B 2 84 ? 121.506 108.661 110.544 1.00 94.31 84 ILE P C 1
ATOM 2212 O O . ILE B 2 84 ? 122.390 108.743 111.397 1.00 94.31 84 ILE P O 1
ATOM 2228 N N . THR B 2 85 ? 121.300 109.617 109.645 1.00 92.00 85 THR P N 1
ATOM 2229 C CA . THR B 2 85 ? 122.165 110.798 109.525 1.00 92.00 85 THR P CA 1
ATOM 2230 C C . THR B 2 85 ? 121.773 111.884 110.528 1.00 92.00 85 THR P C 1
ATOM 2231 O O . THR B 2 85 ? 120.755 111.809 111.216 1.00 92.00 85 THR P O 1
ATOM 2242 N N . ARG B 2 86 ? 122.576 112.942 110.581 1.00 89.31 86 ARG P N 1
ATOM 2243 C CA . ARG B 2 86 ? 122.355 114.138 111.402 1.00 89.31 86 ARG P CA 1
ATOM 2244 C C . ARG B 2 86 ? 121.798 115.331 110.606 1.00 89.31 86 ARG P C 1
ATOM 2245 O O . ARG B 2 86 ? 121.586 116.411 111.148 1.00 89.31 86 ARG P O 1
ATOM 2266 N N . ASN B 2 87 ? 121.543 115.175 109.311 1.00 84.62 87 ASN P N 1
ATOM 2267 C CA . ASN B 2 87 ? 121.330 116.279 108.372 1.00 84.62 87 ASN P CA 1
ATOM 2268 C C . ASN B 2 87 ? 120.143 117.212 108.695 1.00 84.62 87 ASN P C 1
ATOM 2269 O O . ASN B 2 87 ? 120.164 118.375 108.305 1.00 84.62 87 ASN P O 1
ATOM 2280 N N . LYS B 2 88 ? 119.152 116.750 109.462 1.00 81.12 88 LYS P N 1
ATOM 2281 C CA . LYS B 2 88 ? 118.038 117.549 109.992 1.00 81.12 88 LYS P CA 1
ATOM 2282 C C . LYS B 2 88 ? 118.500 118.792 110.755 1.00 81.12 88 LYS P C 1
ATOM 2283 O O . LYS B 2 88 ? 117.827 119.815 110.721 1.00 81.12 88 LYS P O 1
ATOM 2302 N N . GLU B 2 89 ? 119.615 118.705 111.479 1.00 83.44 89 GLU P N 1
ATOM 2303 C CA . GLU B 2 89 ? 120.076 119.763 112.380 1.00 83.44 89 GLU P CA 1
ATOM 2304 C C . GLU B 2 89 ? 120.600 121.002 111.657 1.00 83.44 89 GLU P C 1
ATOM 2305 O O . GLU B 2 89 ? 120.483 122.117 112.161 1.00 83.44 89 GLU P O 1
ATOM 2317 N N . ILE B 2 90 ? 121.210 120.822 110.486 1.00 82.38 90 ILE P N 1
ATOM 2318 C CA . ILE B 2 90 ? 122.072 121.838 109.882 1.00 82.38 90 ILE P CA 1
ATOM 2319 C C . ILE B 2 90 ? 121.319 123.127 109.539 1.00 82.38 90 ILE P C 1
ATOM 2320 O O . ILE B 2 90 ? 121.818 124.185 109.923 1.00 82.38 90 ILE P O 1
ATOM 2336 N N . PRO B 2 91 ? 120.123 123.112 108.924 1.00 80.50 91 PRO P N 1
ATOM 2337 C CA . PRO B 2 91 ? 119.370 124.337 108.683 1.00 80.50 91 PRO P CA 1
ATOM 2338 C C . PRO B 2 91 ? 119.084 125.156 109.940 1.00 80.50 91 PRO P C 1
ATOM 2339 O O . PRO B 2 91 ? 119.166 126.378 109.907 1.00 80.50 91 PRO P O 1
ATOM 2350 N N . LYS B 2 92 ? 118.780 124.508 111.069 1.00 83.00 92 LYS P N 1
ATOM 2351 C CA . LYS B 2 92 ? 118.538 125.175 112.359 1.00 83.00 92 LYS P CA 1
ATOM 2352 C C . LYS B 2 92 ? 119.837 125.715 112.963 1.00 83.00 92 LYS P C 1
ATOM 2353 O O . LYS B 2 92 ? 119.864 126.852 113.412 1.00 83.00 92 LYS P O 1
ATOM 2372 N N . LEU B 2 93 ? 120.940 124.982 112.887 1.00 83.44 93 LEU P N 1
ATOM 2373 C CA . LEU B 2 93 ? 122.243 125.474 113.325 1.00 83.44 93 LEU P CA 1
ATOM 2374 C C . LEU B 2 93 ? 122.736 126.659 112.482 1.00 83.44 93 LEU P C 1
ATOM 2375 O O . LEU B 2 93 ? 123.239 127.636 113.033 1.00 83.44 93 LEU P O 1
ATOM 2391 N N . MET B 2 94 ? 122.511 126.646 111.169 1.00 82.50 94 MET P N 1
ATOM 2392 C CA . MET B 2 94 ? 122.760 127.803 110.308 1.00 82.50 94 MET P CA 1
ATOM 2393 C C . MET B 2 94 ? 121.821 128.974 110.621 1.00 82.50 94 MET P C 1
ATOM 2394 O O . MET B 2 94 ? 122.264 130.116 110.632 1.00 82.50 94 MET P O 1
ATOM 2408 N N . ALA B 2 95 ? 120.547 128.727 110.936 1.00 81.19 95 ALA P N 1
ATOM 2409 C CA . ALA B 2 95 ? 119.602 129.763 111.349 1.00 81.19 95 ALA P CA 1
ATOM 2410 C C . ALA B 2 95 ? 119.889 130.353 112.746 1.00 81.19 95 ALA P C 1
ATOM 2411 O O . ALA B 2 95 ? 119.508 131.486 113.029 1.00 81.19 95 ALA P O 1
ATOM 2418 N N . ASP B 2 96 ? 120.579 129.634 113.627 1.00 81.50 96 ASP P N 1
ATOM 2419 C CA . ASP B 2 96 ? 121.098 130.186 114.879 1.00 81.50 96 ASP P CA 1
ATOM 2420 C C . ASP B 2 96 ? 122.352 131.033 114.653 1.00 81.50 96 ASP P C 1
ATOM 2421 O O . ASP B 2 96 ? 122.492 132.106 115.234 1.00 81.50 96 ASP P O 1
ATOM 2430 N N . ARG B 2 97 ? 123.227 130.600 113.743 1.00 80.69 97 ARG P N 1
ATOM 2431 C CA . ARG B 2 97 ? 124.415 131.332 113.303 1.00 80.69 97 ARG P CA 1
ATOM 2432 C C . ARG B 2 97 ? 124.041 132.674 112.669 1.00 80.69 97 ARG P C 1
ATOM 2433 O O . ARG B 2 97 ? 124.532 133.698 113.115 1.00 80.69 97 ARG P O 1
ATOM 2454 N N . MET B 2 98 ? 123.098 132.693 111.723 1.00 79.94 98 MET P N 1
ATOM 2455 C CA . MET B 2 98 ? 122.274 133.861 111.359 1.00 79.94 98 MET P CA 1
ATOM 2456 C C . MET B 2 98 ? 121.937 134.800 112.513 1.00 79.94 98 MET P C 1
ATOM 2457 O O . MET B 2 98 ? 122.406 135.934 112.529 1.00 79.94 98 MET P O 1
ATOM 2471 N N . ALA B 2 99 ? 121.115 134.355 113.466 1.00 77.56 99 ALA P N 1
ATOM 2472 C CA . ALA B 2 99 ? 120.609 135.205 114.529 1.00 77.56 99 ALA P CA 1
ATOM 2473 C C . ALA B 2 99 ? 121.741 135.779 115.383 1.00 77.56 99 ALA P C 1
ATOM 2474 O O . ALA B 2 99 ? 121.749 136.972 115.665 1.00 77.56 99 ALA P O 1
ATOM 2481 N N . ALA B 2 100 ? 122.734 134.966 115.733 1.00 77.00 100 ALA P N 1
ATOM 2482 C CA . ALA B 2 100 ? 123.880 135.384 116.522 1.00 77.00 100 ALA P CA 1
ATOM 2483 C C . ALA B 2 100 ? 124.792 136.369 115.785 1.00 77.00 100 ALA P C 1
ATOM 2484 O O . ALA B 2 100 ? 125.160 137.394 116.355 1.00 77.00 100 ALA P O 1
ATOM 2491 N N . ARG B 2 101 ? 125.139 136.128 114.514 1.00 75.69 101 ARG P N 1
ATOM 2492 C CA . ARG B 2 101 ? 125.980 137.052 113.736 1.00 75.69 101 ARG P CA 1
ATOM 2493 C C . ARG B 2 101 ? 125.321 138.416 113.596 1.00 75.69 101 ARG 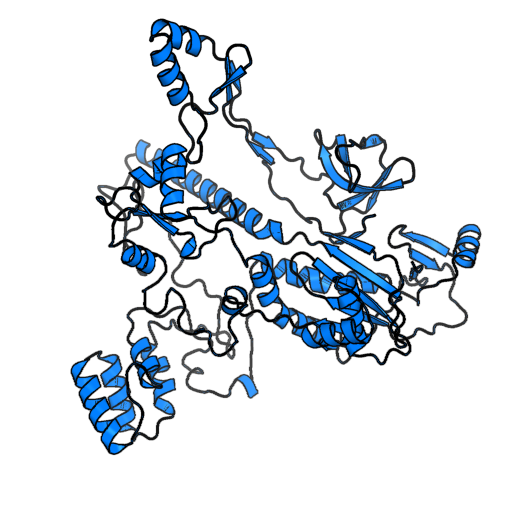P C 1
ATOM 2494 O O . ARG B 2 101 ? 125.939 139.435 113.893 1.00 75.69 101 ARG P O 1
ATOM 2515 N N . LYS B 2 102 ? 124.046 138.453 113.205 1.00 74.31 102 LYS P N 1
ATOM 2516 C CA . LYS B 2 102 ? 123.299 139.705 113.078 1.00 74.31 102 LYS P CA 1
ATOM 2517 C C . LYS B 2 102 ? 123.112 140.419 114.413 1.00 74.31 102 LYS P C 1
ATOM 2518 O O . LYS B 2 102 ? 123.321 141.623 114.468 1.00 74.31 102 LYS P O 1
ATOM 2537 N N . ALA B 2 103 ? 122.832 139.712 115.507 1.00 71.38 103 ALA P N 1
ATOM 2538 C CA . ALA B 2 103 ? 122.790 140.310 116.841 1.00 71.38 103 ALA P CA 1
ATOM 2539 C C . ALA B 2 103 ? 124.140 140.916 117.264 1.00 71.38 103 ALA P C 1
ATOM 2540 O O . ALA B 2 103 ? 124.171 142.027 117.784 1.00 71.38 103 ALA P O 1
ATOM 2547 N N . SER B 2 104 ? 125.265 140.264 116.969 1.00 70.62 104 SER P N 1
ATOM 2548 C CA . SER B 2 104 ? 126.587 140.833 117.232 1.00 70.62 104 SER P CA 1
ATOM 2549 C C . SER B 2 104 ? 126.829 142.129 116.451 1.00 70.62 104 SER P C 1
ATOM 2550 O O . SER B 2 104 ? 127.216 143.144 117.029 1.00 70.62 104 SER P O 1
ATOM 2558 N N . ARG B 2 105 ? 126.489 142.167 115.158 1.00 70.75 105 ARG P N 1
ATOM 2559 C CA . ARG B 2 105 ? 126.631 143.365 114.311 1.00 70.75 105 ARG P CA 1
ATOM 2560 C C . ARG B 2 105 ? 125.687 144.505 114.706 1.00 70.75 105 ARG P C 1
ATOM 2561 O O . ARG B 2 105 ? 126.085 145.666 114.693 1.00 70.75 105 ARG P O 1
ATOM 2582 N N . ARG B 2 106 ? 124.480 144.184 115.168 1.00 72.81 106 ARG P N 1
ATOM 2583 C CA . ARG B 2 106 ? 123.531 145.105 115.812 1.00 72.81 106 ARG P CA 1
ATOM 2584 C C . ARG B 2 106 ? 124.122 145.712 117.078 1.00 72.81 106 ARG P C 1
ATOM 2585 O O . ARG B 2 106 ? 123.965 146.906 117.285 1.00 72.81 106 ARG P O 1
ATOM 2606 N N . GLY B 2 107 ? 124.857 144.953 117.880 1.00 71.38 107 GLY P N 1
ATOM 2607 C CA . GLY B 2 107 ? 125.558 145.458 119.054 1.00 71.38 107 GLY P CA 1
ATOM 2608 C C . GLY B 2 107 ? 126.698 146.420 118.732 1.00 71.38 107 GLY P C 1
ATOM 2609 O O . GLY B 2 107 ? 126.791 147.474 119.350 1.00 71.38 107 GLY P O 1
ATOM 2613 N N . GLU B 2 108 ? 127.512 146.144 117.714 1.00 71.25 108 GLU P N 1
ATOM 2614 C CA . GLU B 2 108 ? 128.542 147.092 117.259 1.00 71.25 108 GLU P CA 1
ATOM 2615 C C . GLU B 2 108 ? 127.934 148.388 116.704 1.00 71.25 108 GLU P C 1
ATOM 2616 O O . GLU B 2 108 ? 128.378 149.486 117.033 1.00 71.25 108 GLU P O 1
ATOM 2628 N N . ARG B 2 109 ? 126.847 148.291 115.933 1.00 68.06 109 ARG P N 1
ATOM 2629 C CA . ARG B 2 109 ? 126.066 149.451 115.486 1.00 68.06 109 ARG P CA 1
ATOM 2630 C C . ARG B 2 109 ? 125.487 150.238 116.660 1.00 68.06 109 ARG P C 1
ATOM 2631 O O . ARG B 2 109 ? 125.578 151.461 116.668 1.00 68.06 109 ARG P O 1
ATOM 2652 N N . LEU B 2 110 ? 124.918 149.582 117.665 1.00 70.88 110 LEU P N 1
ATOM 2653 C CA . LEU B 2 110 ? 124.379 150.258 118.845 1.00 70.88 110 LEU P CA 1
ATOM 2654 C C . LEU B 2 110 ? 125.468 150.955 119.668 1.00 70.88 110 LEU P C 1
ATOM 2655 O O . LEU B 2 110 ? 125.250 152.073 120.124 1.00 70.88 110 LEU P O 1
ATOM 2671 N N . ALA B 2 111 ? 126.667 150.387 119.780 1.00 70.00 111 ALA P N 1
ATOM 2672 C CA . ALA B 2 111 ? 127.806 151.056 120.402 1.00 70.00 111 ALA P CA 1
ATOM 2673 C C . ALA B 2 111 ? 128.220 152.345 119.667 1.00 70.00 111 ALA P C 1
ATOM 2674 O O . ALA B 2 111 ? 128.421 153.374 120.307 1.00 70.00 111 ALA P O 1
ATOM 2681 N N . ARG B 2 112 ? 128.258 152.340 118.327 1.00 70.62 112 ARG P N 1
ATOM 2682 C CA . ARG B 2 112 ? 128.479 153.555 117.520 1.00 70.62 112 ARG P CA 1
ATOM 2683 C C . ARG B 2 112 ? 127.377 154.581 117.740 1.00 70.62 112 ARG P C 1
ATOM 2684 O O . ARG B 2 112 ? 127.666 155.749 117.969 1.00 70.62 112 ARG P O 1
ATOM 2705 N N . LYS B 2 113 ? 126.107 154.168 117.706 1.00 69.69 113 LYS P N 1
ATOM 2706 C CA . LYS B 2 113 ? 124.959 155.066 117.914 1.00 69.69 113 LYS P CA 1
ATOM 2707 C C . LYS B 2 113 ? 125.008 155.761 119.263 1.00 69.69 113 LYS P C 1
ATOM 2708 O O . LYS B 2 113 ? 124.804 156.971 119.343 1.00 69.69 113 LYS P O 1
ATOM 2727 N N . ARG B 2 114 ? 125.282 155.011 120.325 1.00 72.25 114 ARG P N 1
ATOM 2728 C CA . ARG B 2 114 ? 125.307 155.553 121.684 1.00 72.25 114 ARG P CA 1
ATOM 2729 C C . ARG B 2 114 ? 126.469 156.533 121.864 1.00 72.25 114 ARG P C 1
ATOM 2730 O O . ARG B 2 114 ? 126.296 157.579 122.478 1.00 72.25 114 ARG P O 1
ATOM 2751 N N . LEU B 2 115 ? 127.592 156.294 121.193 1.00 70.50 115 LEU P N 1
ATOM 2752 C CA . LEU B 2 115 ? 128.704 157.242 121.100 1.00 70.50 115 LEU P CA 1
ATOM 2753 C C . LEU B 2 115 ? 128.369 158.485 120.256 1.00 70.50 115 LEU P C 1
ATOM 2754 O O . LEU B 2 115 ? 128.714 159.593 120.647 1.00 70.50 115 LEU P O 1
ATOM 2770 N N . ALA B 2 116 ? 127.606 158.356 119.172 1.00 70.69 116 ALA P N 1
ATOM 2771 C CA . ALA B 2 116 ? 127.139 159.497 118.384 1.00 70.69 116 ALA P CA 1
ATOM 2772 C C . ALA B 2 116 ? 126.135 160.397 119.123 1.00 70.69 116 ALA P C 1
ATOM 2773 O O . ALA B 2 116 ? 126.227 161.615 119.013 1.00 70.69 116 ALA P O 1
ATOM 2780 N N . ARG B 2 117 ? 125.206 159.843 119.919 1.00 71.88 117 ARG P N 1
ATOM 2781 C CA . ARG B 2 117 ? 124.296 160.626 120.779 1.00 71.88 117 ARG P CA 1
ATOM 2782 C C . ARG B 2 117 ? 125.050 161.499 121.778 1.00 71.88 117 ARG P C 1
ATOM 2783 O O . ARG B 2 117 ? 124.693 162.655 121.981 1.00 71.88 117 ARG P O 1
ATOM 2804 N N . LYS B 2 118 ? 126.118 160.964 122.371 1.00 72.88 118 LYS P N 1
ATOM 2805 C CA . LYS B 2 118 ? 126.993 161.657 123.334 1.00 72.88 118 LYS P CA 1
ATOM 2806 C C . LYS B 2 118 ? 127.773 162.827 122.732 1.00 72.88 118 LYS P C 1
ATOM 2807 O O . LYS B 2 118 ? 128.078 163.782 123.440 1.00 72.88 118 LYS P O 1
ATOM 2826 N N . LEU B 2 119 ? 128.085 162.768 121.441 1.00 75.69 119 LEU P N 1
ATOM 2827 C CA . LEU B 2 119 ? 128.920 163.735 120.719 1.00 75.69 119 LEU P CA 1
ATOM 2828 C C . LEU B 2 119 ? 128.140 164.590 119.705 1.00 75.69 119 LEU P C 1
ATOM 2829 O O . LEU B 2 119 ? 128.729 165.405 119.000 1.00 75.69 119 LEU P O 1
ATOM 2845 N N . HIS B 2 120 ? 126.820 164.421 119.620 1.00 72.00 120 HIS P N 1
ATOM 2846 C CA . HIS B 2 120 ? 125.919 165.109 118.689 1.00 72.00 120 HIS P CA 1
ATOM 2847 C C . HIS B 2 120 ? 126.224 164.865 117.202 1.00 72.00 120 HIS P C 1
ATOM 2848 O O . HIS B 2 120 ? 125.853 165.667 116.347 1.00 72.00 120 HIS P O 1
ATOM 2862 N N . THR B 2 121 ? 126.858 163.740 116.867 1.00 69.12 121 THR P N 1
ATOM 2863 C CA . THR B 2 121 ? 127.172 163.334 115.487 1.00 69.12 121 THR P CA 1
ATOM 2864 C C . THR B 2 121 ? 126.096 162.429 114.876 1.00 69.12 121 THR P C 1
ATOM 2865 O O . THR B 2 121 ? 126.361 161.705 113.924 1.00 69.12 121 THR P O 1
ATOM 2876 N N . THR B 2 122 ? 124.872 162.432 115.401 1.00 63.31 122 THR P N 1
ATOM 2877 C CA . THR B 2 122 ? 123.736 161.723 114.796 1.00 63.31 122 THR P CA 1
ATOM 2878 C C . THR B 2 122 ? 123.233 162.445 113.543 1.00 63.31 122 THR P C 1
ATOM 2879 O O . THR B 2 122 ? 123.276 163.673 113.475 1.00 63.31 122 THR P O 1
ATOM 2890 N N . ALA B 2 123 ? 122.728 161.698 112.565 1.00 58.75 123 ALA P N 1
ATOM 2891 C CA . ALA B 2 123 ? 122.220 162.215 111.297 1.00 58.75 123 ALA P CA 1
ATOM 2892 C C . ALA B 2 123 ? 120.984 163.119 111.473 1.00 58.75 123 ALA P C 1
ATOM 2893 O O . ALA B 2 123 ? 120.022 162.744 112.149 1.00 58.75 123 ALA P O 1
ATOM 2900 N N . LYS B 2 124 ? 120.976 164.304 110.853 1.00 54.62 124 LYS P N 1
ATOM 2901 C CA . LYS B 2 124 ? 119.820 165.222 110.880 1.00 54.62 124 LYS P CA 1
ATOM 2902 C C . LYS B 2 124 ? 118.680 164.704 109.999 1.00 54.62 124 LYS P C 1
ATOM 2903 O O . LYS B 2 124 ? 118.883 164.420 108.821 1.00 54.62 124 LYS P O 1
ATOM 2922 N N . HIS B 2 125 ? 117.481 164.586 110.573 1.00 48.94 125 HIS P N 1
ATOM 2923 C CA . HIS B 2 125 ? 116.207 164.263 109.893 1.00 48.94 125 HIS P CA 1
ATOM 2924 C C . HIS B 2 125 ? 116.221 163.039 108.944 1.00 48.94 125 HIS P C 1
ATOM 2925 O O . HIS B 2 125 ? 115.346 162.896 108.086 1.00 48.94 125 HIS P O 1
ATOM 2939 N N . LEU B 2 126 ? 117.182 162.123 109.109 1.00 50.72 126 LEU P N 1
ATOM 2940 C CA . LEU B 2 126 ? 117.277 160.874 108.350 1.00 50.72 126 LEU P CA 1
ATOM 2941 C C . LEU B 2 126 ? 116.153 159.905 108.750 1.00 50.72 126 LEU P C 1
ATOM 2942 O O . LEU B 2 126 ? 116.044 159.499 109.905 1.00 50.72 126 LEU P O 1
ATOM 2958 N N . ASN B 2 127 ? 115.319 159.532 107.781 1.00 43.81 127 ASN P N 1
ATOM 2959 C CA . ASN B 2 127 ? 114.169 158.641 107.940 1.00 43.81 127 ASN P CA 1
ATOM 2960 C C . ASN B 2 127 ? 114.222 157.572 106.838 1.00 43.81 127 ASN P C 1
ATOM 2961 O O . ASN B 2 127 ? 113.395 157.534 105.926 1.00 43.81 127 ASN P O 1
ATOM 2972 N N . GLY B 2 128 ? 115.245 156.727 106.899 1.00 52.72 128 GLY P N 1
ATOM 2973 C CA . GLY B 2 128 ? 115.531 155.705 105.898 1.00 52.72 128 GLY P CA 1
ATOM 2974 C C . GLY B 2 128 ? 116.199 156.210 104.616 1.00 52.72 128 GLY P C 1
ATOM 2975 O O . GLY B 2 128 ? 116.313 157.410 104.382 1.00 52.72 128 GLY P O 1
ATOM 2979 N N . ARG B 2 129 ? 116.669 155.271 103.790 1.00 49.91 129 ARG P N 1
ATOM 2980 C CA . ARG B 2 129 ? 117.418 155.536 102.551 1.00 49.91 129 ARG P CA 1
ATOM 2981 C C . ARG B 2 129 ? 117.092 154.506 101.471 1.00 49.91 129 ARG P C 1
ATOM 2982 O O . ARG B 2 129 ? 116.862 153.342 101.793 1.00 49.91 129 ARG P O 1
ATOM 3003 N N . ILE B 2 130 ? 117.090 154.911 100.200 1.00 56.69 130 ILE P N 1
ATOM 3004 C CA . ILE B 2 130 ? 116.812 154.028 99.053 1.00 56.69 130 ILE P CA 1
ATOM 3005 C C . ILE B 2 130 ? 118.128 153.705 98.340 1.00 56.69 130 ILE P C 1
ATOM 3006 O O . ILE B 2 130 ? 118.827 154.602 97.873 1.00 56.69 130 ILE P O 1
ATOM 3022 N N . LEU B 2 131 ? 118.478 152.419 98.276 1.00 60.69 131 LEU P N 1
ATOM 3023 C CA . LEU B 2 131 ? 119.701 151.914 97.644 1.00 60.69 131 LEU P CA 1
ATOM 3024 C C . LEU B 2 131 ? 119.484 151.593 96.151 1.00 60.69 131 LEU P C 1
ATOM 3025 O O . LEU B 2 131 ? 118.347 151.352 95.750 1.00 60.69 131 LEU P O 1
ATOM 3041 N N . PRO B 2 132 ? 120.536 151.527 95.315 1.00 48.34 132 PRO P N 1
ATOM 3042 C CA . PRO B 2 132 ? 120.412 151.387 93.861 1.00 48.34 132 PRO P CA 1
ATOM 3043 C C . PRO B 2 132 ? 119.513 150.281 93.290 1.00 48.34 132 PRO P C 1
ATOM 3044 O O . PRO B 2 132 ? 118.861 150.503 92.269 1.00 48.34 132 PRO P O 1
ATOM 3055 N N . GLY B 2 133 ? 119.456 149.103 93.908 1.00 67.00 133 GLY P N 1
ATOM 3056 C CA . GLY B 2 133 ? 118.639 147.978 93.425 1.00 67.00 133 GLY P CA 1
ATOM 3057 C C . GLY B 2 133 ? 117.232 147.880 94.027 1.00 67.00 133 GLY P C 1
ATOM 3058 O O . GLY B 2 133 ? 116.423 147.066 93.570 1.00 67.00 133 GLY P O 1
ATOM 3062 N N . CYS B 2 134 ? 116.946 148.678 95.050 1.00 59.19 134 CYS P N 1
ATOM 3063 C CA . CYS B 2 134 ? 115.697 148.696 95.806 1.00 59.19 134 CYS P CA 1
ATOM 3064 C C . CYS B 2 134 ? 114.689 149.707 95.240 1.00 59.19 134 CYS P C 1
ATOM 3065 O O . CYS B 2 134 ? 115.047 150.597 94.469 1.00 59.19 134 CYS P O 1
ATOM 3073 N N . SER B 2 135 ? 113.430 149.618 95.664 1.00 64.81 135 SER P N 1
ATOM 3074 C CA . SER B 2 135 ? 112.391 150.612 95.379 1.00 64.81 135 SER P CA 1
ATOM 3075 C C . SER B 2 135 ? 111.856 151.262 96.656 1.00 64.81 135 SER P C 1
ATOM 3076 O O . SER B 2 135 ? 111.679 152.476 96.697 1.00 64.81 135 SER P O 1
ATOM 3084 N N . GLU B 2 136 ? 111.648 150.495 97.728 1.00 60.91 136 GLU P N 1
ATOM 3085 C CA . GLU B 2 136 ? 111.298 151.023 99.056 1.00 60.91 136 GLU P CA 1
ATOM 3086 C C . GLU B 2 136 ? 112.534 151.287 99.947 1.00 60.91 136 GLU P C 1
ATOM 3087 O O . GLU B 2 136 ? 113.589 150.688 99.733 1.00 60.91 136 GLU P O 1
ATOM 3099 N N . PRO B 2 137 ? 112.458 152.175 100.956 1.00 60.00 137 PRO P N 1
ATOM 3100 C CA . PRO B 2 137 ? 113.582 152.469 101.844 1.00 60.00 137 PRO P CA 1
ATOM 3101 C C . PRO B 2 137 ? 113.953 151.325 102.791 1.00 60.00 137 PRO P C 1
ATOM 3102 O O . PRO B 2 137 ? 113.080 150.604 103.274 1.00 60.00 137 PRO P O 1
ATOM 3113 N N . ILE B 2 138 ? 115.228 151.245 103.182 1.00 55.12 138 ILE P N 1
ATOM 3114 C CA . ILE B 2 138 ? 115.609 150.640 104.468 1.00 55.12 138 ILE P CA 1
ATOM 3115 C C . ILE B 2 138 ? 115.279 151.648 105.570 1.00 55.12 138 ILE P C 1
ATOM 3116 O O . ILE B 2 138 ? 115.597 152.823 105.423 1.00 55.12 138 ILE P O 1
ATOM 3132 N N . ALA B 2 139 ? 114.677 151.222 106.680 1.00 49.72 139 ALA P N 1
ATOM 3133 C CA . ALA B 2 139 ? 114.258 152.078 107.797 1.00 49.72 139 ALA P CA 1
ATOM 3134 C C . ALA B 2 139 ? 115.414 152.526 108.725 1.00 49.72 139 ALA P C 1
ATOM 3135 O O . ALA B 2 139 ? 115.331 152.422 109.948 1.00 49.72 139 ALA P O 1
ATOM 3142 N N . VAL B 2 140 ? 116.517 153.003 108.149 1.00 50.44 140 VAL P N 1
ATOM 3143 C CA . VAL B 2 140 ? 117.721 153.444 108.876 1.00 50.44 140 VAL P CA 1
ATOM 3144 C C . VAL B 2 140 ? 117.465 154.717 109.690 1.00 50.44 140 VAL P C 1
ATOM 3145 O O . VAL B 2 140 ? 116.805 155.627 109.188 1.00 50.44 140 VAL P O 1
ATOM 3158 N N . LYS B 2 141 ? 117.997 154.819 110.919 1.00 44.53 141 LYS P N 1
ATOM 3159 C CA . LYS B 2 141 ? 117.723 155.944 111.840 1.00 44.53 141 LYS P CA 1
ATOM 3160 C C . LYS B 2 141 ? 118.919 156.871 112.101 1.00 44.53 141 LYS P C 1
ATOM 3161 O O . LYS B 2 141 ? 119.070 157.887 111.435 1.00 44.53 141 LYS P O 1
ATOM 3180 N N . ASP B 2 142 ? 119.733 156.587 113.110 1.00 42.59 142 ASP P N 1
ATOM 3181 C CA . ASP B 2 142 ? 120.542 157.615 113.801 1.00 42.59 142 ASP P CA 1
ATOM 3182 C C . ASP B 2 142 ? 121.901 157.942 113.151 1.00 42.59 142 ASP P C 1
ATOM 3183 O O . ASP B 2 142 ? 122.458 159.012 113.375 1.00 42.59 142 ASP P O 1
ATOM 3192 N N . ILE B 2 143 ? 122.455 157.006 112.384 1.00 42.84 143 ILE P N 1
ATOM 3193 C CA . ILE B 2 143 ? 123.744 157.035 111.666 1.00 42.84 143 ILE P CA 1
ATOM 3194 C C . ILE B 2 143 ? 123.481 156.437 110.283 1.00 42.84 143 ILE P C 1
ATOM 3195 O O . ILE B 2 143 ? 122.738 155.458 110.216 1.00 42.84 143 ILE P O 1
ATOM 3211 N N . ILE B 2 144 ? 124.077 156.968 109.214 1.00 36.66 144 ILE P N 1
ATOM 3212 C CA . ILE B 2 144 ? 123.641 156.761 107.826 1.00 36.66 144 ILE P CA 1
ATOM 3213 C C . ILE B 2 144 ? 123.420 155.302 107.449 1.00 36.66 144 ILE P C 1
ATOM 3214 O O . ILE B 2 144 ? 122.329 154.998 106.972 1.00 36.66 144 ILE P O 1
ATOM 3230 N N . ASN B 2 145 ? 124.418 154.425 107.609 1.00 37.62 145 ASN P N 1
ATOM 3231 C CA . ASN B 2 145 ? 124.349 153.008 107.223 1.00 37.62 145 ASN P CA 1
ATOM 3232 C C . ASN B 2 145 ? 125.684 152.305 107.525 1.00 37.62 145 ASN P C 1
ATOM 3233 O O . ASN B 2 145 ? 126.669 152.955 107.868 1.00 37.62 145 ASN P O 1
ATOM 3244 N N . THR B 2 146 ? 125.747 151.002 107.278 1.00 36.09 146 THR P N 1
ATOM 3245 C CA . THR B 2 146 ? 126.981 150.282 106.921 1.00 36.09 146 THR P CA 1
ATOM 3246 C C . THR B 2 146 ? 126.778 149.762 105.499 1.00 36.09 146 THR P C 1
ATOM 3247 O O . THR B 2 146 ? 125.654 149.392 105.171 1.00 36.09 146 THR P O 1
ATOM 3258 N N . GLU B 2 147 ? 127.787 149.736 104.625 1.00 32.44 147 GLU P N 1
ATOM 3259 C CA . GLU B 2 147 ? 127.553 149.390 103.218 1.00 32.44 147 GLU P CA 1
ATOM 3260 C C . GLU B 2 147 ? 126.836 148.045 103.079 1.00 32.44 147 GLU P C 1
ATOM 3261 O O . GLU B 2 147 ? 127.239 147.043 103.672 1.00 32.44 147 GLU P O 1
ATOM 3273 N N . SER B 2 148 ? 125.781 148.009 102.267 1.00 29.30 148 SER P N 1
ATOM 3274 C CA . SER B 2 148 ? 125.025 146.794 102.002 1.00 29.30 148 SER P CA 1
ATOM 3275 C C . SER B 2 148 ? 125.366 146.239 100.621 1.00 29.30 148 SER P C 1
ATOM 3276 O O . SER B 2 148 ? 125.246 146.950 99.627 1.00 29.30 148 SER P O 1
ATOM 3284 N N . ARG B 2 149 ? 125.836 144.988 100.546 1.00 29.11 149 ARG P N 1
ATOM 3285 C CA . ARG B 2 149 ? 126.572 144.450 99.386 1.00 29.11 149 ARG P CA 1
ATOM 3286 C C . ARG B 2 149 ? 125.861 143.378 98.550 1.00 29.11 149 ARG P C 1
ATOM 3287 O O . ARG B 2 149 ? 126.479 142.390 98.162 1.00 29.11 149 ARG P O 1
ATOM 3308 N N . PHE B 2 150 ? 124.573 143.544 98.279 1.00 26.31 150 PHE P N 1
ATOM 3309 C CA . PHE B 2 150 ? 123.737 142.530 97.625 1.00 26.31 150 PHE P CA 1
ATOM 3310 C C . PHE B 2 150 ? 123.652 142.579 96.084 1.00 26.31 150 PHE P C 1
ATOM 3311 O O . PHE B 2 150 ? 123.141 141.630 95.501 1.00 26.31 150 PHE P O 1
ATOM 3328 N N . ASN B 2 151 ? 124.095 143.631 95.386 1.00 27.64 151 ASN P N 1
ATOM 3329 C CA . ASN B 2 151 ? 123.795 143.778 93.951 1.00 27.64 151 ASN P CA 1
ATOM 3330 C C . ASN B 2 151 ? 124.495 142.760 93.044 1.00 27.64 151 ASN P C 1
ATOM 3331 O O . ASN B 2 151 ? 123.946 142.408 92.002 1.00 27.64 151 ASN P O 1
ATOM 3342 N N . ASN B 2 152 ? 125.694 142.305 93.400 1.00 31.38 152 ASN P N 1
ATOM 3343 C CA . ASN B 2 152 ? 126.494 141.382 92.608 1.00 31.38 152 ASN P CA 1
ATOM 3344 C C . ASN B 2 152 ? 126.634 140.005 93.263 1.00 31.38 152 ASN P C 1
ATOM 3345 O O . ASN B 2 152 ? 125.919 139.088 92.866 1.00 31.38 152 ASN P O 1
ATOM 3356 N N . ARG B 2 153 ? 127.575 139.864 94.209 1.00 36.34 153 ARG P N 1
ATOM 3357 C CA . ARG B 2 153 ? 127.989 138.602 94.854 1.00 36.34 153 ARG P CA 1
ATOM 3358 C C . ARG B 2 153 ? 128.060 137.450 93.847 1.00 36.34 153 ARG P C 1
ATOM 3359 O O . ARG B 2 153 ? 127.202 136.566 93.800 1.00 36.34 153 ARG P O 1
ATOM 3380 N N . ILE B 2 154 ? 129.071 137.507 92.983 1.00 54.66 154 ILE P N 1
ATOM 3381 C CA . ILE B 2 154 ? 129.242 136.566 91.870 1.00 54.66 154 ILE P CA 1
ATOM 3382 C C . ILE B 2 154 ? 129.471 135.146 92.380 1.00 54.66 154 ILE P C 1
ATOM 3383 O O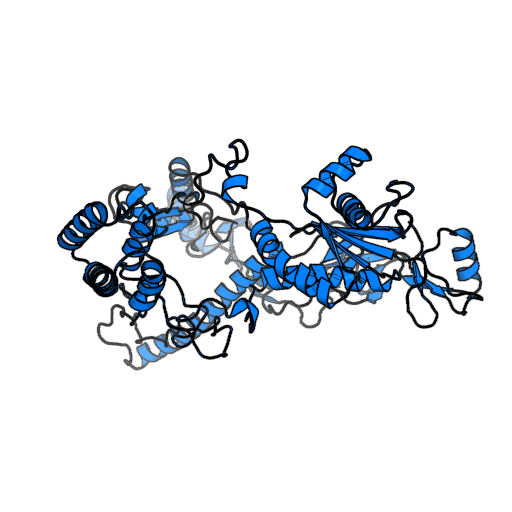 . ILE B 2 154 ? 130.283 134.909 93.271 1.00 54.66 154 ILE P O 1
ATOM 3399 N N . LEU B 2 155 ? 128.777 134.203 91.745 1.00 66.81 155 LEU P N 1
ATOM 3400 C CA . LEU B 2 155 ? 128.843 132.772 92.027 1.00 66.81 155 LEU P CA 1
ATOM 3401 C C . LEU B 2 155 ? 128.773 131.981 90.710 1.00 66.81 155 LEU P C 1
ATOM 3402 O O . LEU B 2 155 ? 129.663 131.179 90.436 1.00 66.81 155 LEU P O 1
ATOM 3418 N N . THR B 2 156 ? 127.801 132.273 89.839 1.00 80.62 156 THR P N 1
ATOM 3419 C CA . THR B 2 156 ? 127.866 131.889 88.418 1.00 80.62 156 THR P CA 1
ATOM 3420 C C . THR B 2 156 ? 128.945 132.689 87.686 1.00 80.62 156 THR P C 1
ATOM 3421 O O . THR B 2 156 ? 128.948 133.918 87.748 1.00 80.62 156 THR P O 1
ATOM 3432 N N . LYS B 2 157 ? 129.808 132.010 86.923 1.00 85.44 157 LYS P N 1
ATOM 3433 C CA . LYS B 2 157 ? 130.759 132.608 85.963 1.00 85.44 157 LYS P CA 1
ATOM 3434 C C . LYS B 2 157 ? 130.656 131.882 84.621 1.00 85.44 157 LYS P C 1
ATOM 3435 O O . LYS B 2 157 ? 130.098 130.789 84.549 1.00 85.44 157 LYS P O 1
ATOM 3454 N N . CYS B 2 158 ? 131.155 132.493 83.549 1.00 85.56 158 CYS P N 1
ATOM 3455 C CA . CYS B 2 158 ? 130.997 131.985 82.188 1.00 85.56 158 CYS P CA 1
ATOM 3456 C C . CYS B 2 158 ? 131.588 130.576 82.043 1.00 85.56 158 CYS P C 1
ATOM 3457 O O . CYS B 2 158 ? 132.809 130.411 82.140 1.00 85.56 158 CYS P O 1
ATOM 3465 N N . LYS B 2 159 ? 130.731 129.586 81.744 1.00 81.81 159 LYS P N 1
ATOM 3466 C CA . LYS B 2 159 ? 131.075 128.148 81.660 1.00 81.81 159 LYS P CA 1
ATOM 3467 C C . LYS B 2 159 ? 132.152 127.801 80.616 1.00 81.81 159 LYS P C 1
ATOM 3468 O O . LYS B 2 159 ? 132.627 126.670 80.602 1.00 81.81 159 LYS P O 1
ATOM 3487 N N . VAL B 2 160 ? 132.557 128.749 79.765 1.00 84.00 160 VAL P N 1
ATOM 3488 C CA . VAL B 2 160 ? 133.611 128.579 78.743 1.00 84.00 160 VAL P CA 1
ATOM 3489 C C . VAL B 2 160 ? 134.767 129.593 78.833 1.00 84.00 160 VAL P C 1
ATOM 3490 O O . VAL B 2 160 ? 135.602 129.633 77.931 1.00 84.00 160 VAL P O 1
ATOM 3503 N N . CYS B 2 161 ? 134.850 130.412 79.891 1.00 87.50 161 CYS P N 1
ATOM 3504 C CA . CYS B 2 161 ? 135.904 131.442 80.038 1.00 87.50 161 CYS P CA 1
ATOM 3505 C C . CYS B 2 161 ? 136.421 131.674 81.469 1.00 87.50 161 CYS P C 1
ATOM 3506 O O . CYS B 2 161 ? 137.590 132.010 81.640 1.00 87.50 161 CYS P O 1
ATOM 3514 N N . GLY B 2 162 ? 135.552 131.630 82.486 1.00 85.75 162 GLY P N 1
ATOM 3515 C CA . GLY B 2 162 ? 135.822 132.240 83.800 1.00 85.75 162 GLY P CA 1
ATOM 3516 C C . GLY B 2 162 ? 135.538 133.754 83.900 1.00 85.75 162 GLY P C 1
ATOM 3517 O O . GLY B 2 162 ? 135.446 134.267 85.013 1.00 85.75 162 GLY P O 1
ATOM 3521 N N . LYS B 2 163 ? 135.313 134.462 82.777 1.00 88.88 163 LYS P N 1
ATOM 3522 C CA . LYS B 2 163 ? 134.744 135.830 82.749 1.00 88.88 163 LYS P CA 1
ATOM 3523 C C . LYS B 2 163 ? 133.359 135.901 83.411 1.00 88.88 163 LYS P C 1
ATOM 3524 O O . LYS B 2 163 ? 132.647 134.899 83.492 1.00 88.88 163 LYS P O 1
ATOM 3543 N N . ASN B 2 164 ? 132.943 137.093 83.833 1.00 87.50 164 ASN P N 1
ATOM 3544 C CA . ASN B 2 164 ? 131.597 137.332 84.362 1.00 87.50 164 ASN P CA 1
ATOM 3545 C C . ASN B 2 164 ? 130.507 137.313 83.293 1.00 87.50 164 ASN P C 1
ATOM 3546 O O . ASN B 2 164 ? 130.751 137.417 82.091 1.00 87.50 164 ASN P O 1
ATOM 3557 N N . THR B 2 165 ? 129.273 137.199 83.762 1.00 87.50 165 THR P N 1
ATOM 3558 C CA . THR B 2 165 ? 128.076 137.108 82.935 1.00 87.50 165 THR P CA 1
ATOM 3559 C C . THR B 2 165 ? 127.028 138.144 83.368 1.00 87.50 165 THR P C 1
ATOM 3560 O O . THR B 2 165 ? 126.954 138.483 84.555 1.00 87.50 165 THR P O 1
ATOM 3571 N N . PRO B 2 166 ? 126.256 138.722 82.438 1.00 86.94 166 PRO P N 1
ATOM 3572 C CA . PRO B 2 166 ? 125.354 139.842 82.723 1.00 86.94 166 PRO P CA 1
ATOM 3573 C C . PRO B 2 166 ? 124.048 139.432 83.412 1.00 86.94 166 PRO P C 1
ATOM 3574 O O . PRO B 2 166 ? 123.613 138.279 83.317 1.00 86.94 166 PRO P O 1
ATOM 3585 N N . LEU B 2 167 ? 123.404 140.391 84.087 1.00 86.94 167 LEU P N 1
ATOM 3586 C CA . LEU B 2 167 ? 122.059 140.213 84.633 1.00 86.94 167 LEU P CA 1
ATOM 3587 C C . LEU B 2 167 ? 121.011 140.216 83.522 1.00 86.94 167 LEU P C 1
ATOM 3588 O O . LEU B 2 167 ? 121.071 141.026 82.591 1.00 86.94 167 LEU P O 1
ATOM 3604 N N . ARG B 2 168 ? 119.986 139.370 83.655 1.00 85.81 168 ARG P N 1
ATOM 3605 C CA . ARG B 2 168 ? 118.913 139.252 82.653 1.00 85.81 168 ARG P CA 1
ATOM 3606 C C . ARG B 2 168 ? 118.131 140.559 82.435 1.00 85.81 168 ARG P C 1
ATOM 3607 O O . ARG B 2 168 ? 117.638 140.789 81.336 1.00 85.81 168 ARG P O 1
ATOM 3628 N N . ARG B 2 169 ? 118.074 141.449 83.438 1.00 86.06 169 ARG P N 1
ATOM 3629 C CA . ARG B 2 169 ? 117.439 142.779 83.328 1.00 86.06 169 ARG P CA 1
ATOM 3630 C C . ARG B 2 169 ? 118.149 143.750 82.375 1.00 86.06 169 ARG P C 1
ATOM 3631 O O . ARG B 2 169 ? 117.496 144.635 81.828 1.00 86.06 169 ARG P O 1
ATOM 3652 N N . ASN B 2 170 ? 119.465 143.600 82.180 1.00 85.62 170 ASN P N 1
ATOM 3653 C CA . ASN B 2 170 ? 120.278 144.497 81.348 1.00 85.62 170 ASN P CA 1
ATOM 3654 C C . ASN B 2 170 ? 120.437 144.010 79.899 1.00 85.62 170 ASN P C 1
ATOM 3655 O O . ASN B 2 170 ? 120.282 144.798 78.969 1.00 85.62 170 ASN P O 1
ATOM 3666 N N . VAL B 2 171 ? 120.693 142.716 79.682 1.00 87.06 171 VAL P N 1
ATOM 3667 C CA . VAL B 2 171 ? 120.855 142.126 78.338 1.00 87.06 171 VAL P CA 1
ATOM 3668 C C . VAL B 2 171 ? 119.564 141.529 77.772 1.00 87.06 171 VAL P C 1
ATOM 3669 O O . VAL B 2 171 ? 119.595 140.531 77.050 1.00 87.06 171 VAL P O 1
ATOM 3682 N N . ARG B 2 172 ? 118.415 142.157 78.047 1.00 88.44 172 ARG P N 1
ATOM 3683 C CA . ARG B 2 172 ? 117.103 141.720 77.534 1.00 88.44 172 ARG P CA 1
ATOM 3684 C C . ARG B 2 172 ? 117.095 141.532 76.014 1.00 88.44 172 ARG P C 1
ATOM 3685 O O . ARG B 2 172 ? 116.466 140.610 75.510 1.00 88.44 172 ARG P O 1
ATOM 3706 N N . GLU B 2 173 ? 117.858 142.345 75.287 1.00 89.00 173 GLU P N 1
ATOM 3707 C CA . GLU B 2 173 ? 118.001 142.255 73.830 1.00 89.00 173 GLU P CA 1
ATOM 3708 C C . GLU B 2 173 ? 118.614 140.922 73.371 1.00 89.00 173 GLU P C 1
ATOM 3709 O O . GLU B 2 173 ? 118.108 140.320 72.428 1.00 89.00 173 GLU P O 1
ATOM 3721 N N . LEU B 2 174 ? 119.664 140.426 74.037 1.00 87.69 174 LEU P N 1
ATOM 3722 C CA . LEU B 2 174 ? 120.315 139.157 73.674 1.00 87.69 174 LEU P CA 1
ATOM 3723 C C . LEU B 2 174 ? 119.408 137.959 73.981 1.00 87.69 174 LEU P C 1
ATOM 3724 O O . LEU B 2 174 ? 119.310 137.032 73.178 1.00 87.69 174 LEU P O 1
ATOM 3740 N N . LEU B 2 175 ? 118.712 137.997 75.122 1.00 87.44 175 LEU P N 1
ATOM 3741 C CA . LEU B 2 175 ? 117.728 136.980 75.509 1.00 87.44 175 LEU P CA 1
ATOM 3742 C C . LEU B 2 175 ? 116.578 136.904 74.498 1.00 87.44 175 LEU P C 1
ATOM 3743 O O . LEU B 2 175 ? 116.196 135.816 74.069 1.00 87.44 175 LEU P O 1
ATOM 3759 N N . LEU B 2 176 ? 116.050 138.059 74.087 1.00 90.50 176 LEU P N 1
ATOM 3760 C CA . LEU B 2 176 ? 114.977 138.163 73.098 1.00 90.50 176 LEU P CA 1
ATOM 3761 C C . LEU B 2 176 ? 115.447 137.707 71.707 1.00 90.50 176 LEU P C 1
ATOM 3762 O O . LEU B 2 176 ? 114.756 136.960 71.012 1.00 90.50 176 LEU P O 1
ATOM 3778 N N . GLU B 2 177 ? 116.651 138.119 71.312 1.00 89.06 177 GLU P N 1
ATOM 3779 C CA . GLU B 2 177 ? 117.251 137.745 70.038 1.00 89.06 177 GLU P CA 1
ATOM 3780 C C . GLU B 2 177 ? 117.420 136.232 69.911 1.00 89.06 177 GLU P C 1
ATOM 3781 O O . GLU B 2 177 ? 117.048 135.672 68.882 1.00 89.06 177 GLU P O 1
ATOM 3793 N N . ASN B 2 178 ? 117.897 135.544 70.951 1.00 85.88 178 ASN P N 1
ATOM 3794 C CA . ASN B 2 178 ? 118.108 134.099 70.888 1.00 85.88 178 ASN P CA 1
ATOM 3795 C C . ASN B 2 178 ? 116.804 133.274 70.809 1.00 85.88 178 ASN P C 1
ATOM 3796 O O . ASN B 2 178 ? 116.861 132.066 70.588 1.00 85.88 178 ASN P O 1
ATOM 3807 N N . ILE B 2 179 ? 115.630 133.897 70.957 1.00 86.56 179 ILE P N 1
ATOM 3808 C CA . ILE B 2 179 ? 114.331 133.287 70.628 1.00 86.56 179 ILE P CA 1
ATOM 3809 C C . ILE B 2 179 ? 113.951 133.589 69.171 1.00 86.56 179 ILE P C 1
ATOM 3810 O O . ILE B 2 179 ? 113.647 132.675 68.409 1.00 86.56 179 ILE P O 1
ATOM 3826 N N . VAL B 2 180 ? 113.992 134.864 68.759 1.00 88.56 180 VAL P N 1
ATOM 3827 C CA . VAL B 2 180 ? 113.616 135.297 67.393 1.00 88.56 180 VAL P CA 1
ATOM 3828 C C . VAL B 2 180 ? 114.501 134.658 66.313 1.00 88.56 180 VAL P C 1
ATOM 3829 O O . VAL B 2 180 ? 114.030 134.356 65.214 1.00 88.56 180 VAL P O 1
ATOM 3842 N N . ARG B 2 181 ? 115.771 134.405 66.648 1.00 86.00 181 ARG P N 1
ATOM 3843 C CA . ARG B 2 181 ? 116.832 133.817 65.817 1.00 86.00 181 ARG P CA 1
ATOM 3844 C C . ARG B 2 181 ? 116.354 132.726 64.858 1.00 86.00 181 ARG P C 1
ATOM 3845 O O . ARG B 2 181 ? 116.669 132.780 63.670 1.00 86.00 181 ARG P O 1
ATOM 3866 N N . PHE B 2 182 ? 115.591 131.762 65.362 1.00 84.38 182 PHE P N 1
ATOM 3867 C CA . PHE B 2 182 ? 115.251 130.524 64.651 1.00 84.38 182 PHE P CA 1
ATOM 3868 C C . PHE B 2 182 ? 114.020 130.618 63.725 1.00 84.38 182 PHE P C 1
ATOM 3869 O O . PHE B 2 182 ? 113.740 129.676 62.983 1.00 84.38 182 PHE P O 1
ATOM 3886 N N . LEU B 2 183 ? 113.262 131.719 63.758 1.00 86.69 183 LEU P N 1
ATOM 3887 C CA . LEU B 2 183 ? 111.988 131.831 63.044 1.00 86.69 183 LEU P CA 1
ATOM 3888 C C . LEU B 2 183 ? 112.161 131.902 61.510 1.00 86.69 183 LEU P C 1
ATOM 3889 O O . LEU B 2 183 ? 113.187 132.391 61.035 1.00 86.69 183 LEU P O 1
ATOM 3905 N N . PRO B 2 184 ? 111.146 131.503 60.714 1.00 87.50 184 PRO P N 1
ATOM 3906 C CA . PRO B 2 184 ? 111.131 131.650 59.249 1.00 87.50 184 PRO P CA 1
ATOM 3907 C C . PRO B 2 184 ? 111.229 133.084 58.686 1.00 87.50 184 PRO P C 1
ATOM 3908 O O . PRO B 2 184 ? 111.346 133.257 57.473 1.00 87.50 184 PRO P O 1
ATOM 3919 N N . LEU B 2 185 ? 111.123 134.113 59.533 1.00 90.00 185 LEU P N 1
ATOM 3920 C CA . LEU B 2 185 ? 111.053 135.527 59.137 1.00 90.00 185 LEU P CA 1
ATOM 3921 C C . LEU B 2 185 ? 112.298 136.022 58.377 1.00 90.00 185 LEU P C 1
ATOM 3922 O O . LEU B 2 185 ? 113.426 135.614 58.656 1.00 90.00 185 LEU P O 1
ATOM 3938 N N . GLU B 2 186 ? 112.100 136.973 57.467 1.00 92.00 186 GLU P N 1
ATOM 3939 C CA . GLU B 2 186 ? 113.201 137.739 56.862 1.00 92.00 186 GLU P CA 1
ATOM 3940 C C . GLU B 2 186 ? 113.901 138.646 57.892 1.00 92.00 186 GLU P C 1
ATOM 3941 O O . GLU B 2 186 ? 113.289 139.096 58.862 1.00 92.00 186 GLU P O 1
ATOM 3953 N N . SER B 2 187 ? 115.184 138.951 57.692 1.00 92.25 187 SER P N 1
ATOM 3954 C CA . SER B 2 187 ? 116.025 139.603 58.713 1.00 92.25 187 SER P CA 1
ATOM 3955 C C . SER B 2 187 ? 115.521 140.982 59.153 1.00 92.25 187 SER P C 1
ATOM 3956 O O . SER B 2 187 ? 115.586 141.323 60.331 1.00 92.25 187 SER P O 1
ATOM 3964 N N . GLU B 2 188 ? 114.949 141.767 58.241 1.00 92.12 188 GLU P N 1
ATOM 3965 C CA . GLU B 2 188 ? 114.321 143.056 58.564 1.00 92.12 188 GLU P CA 1
ATOM 3966 C C . GLU B 2 188 ? 113.060 142.884 59.431 1.00 92.12 188 GLU P C 1
ATOM 3967 O O . GLU B 2 188 ? 112.762 143.714 60.292 1.00 92.12 188 GLU P O 1
ATOM 3979 N N . LEU B 2 189 ? 112.328 141.782 59.258 1.00 91.81 189 LEU P N 1
ATOM 3980 C CA . LEU B 2 189 ? 111.175 141.449 60.090 1.00 91.81 189 LEU P CA 1
ATOM 3981 C C . LEU B 2 189 ? 111.604 140.912 61.458 1.00 91.81 189 LEU P C 1
ATOM 3982 O O . LEU B 2 189 ? 110.986 141.276 62.454 1.00 91.81 189 LEU P O 1
ATOM 3998 N N . LYS B 2 190 ? 112.705 140.153 61.549 1.00 93.50 190 LYS P N 1
ATOM 3999 C CA . LYS B 2 190 ? 113.331 139.786 62.837 1.00 93.50 190 LYS P CA 1
ATOM 4000 C C . LYS B 2 190 ? 113.778 141.025 63.618 1.00 93.50 190 LYS P C 1
ATOM 4001 O O . LYS B 2 190 ? 113.482 141.141 64.804 1.00 93.50 190 LYS P O 1
ATOM 4020 N N . GLU B 2 191 ? 114.433 141.981 62.961 1.00 94.81 191 GLU P N 1
ATOM 4021 C CA . GLU B 2 191 ? 114.759 143.290 63.549 1.00 94.81 191 GLU P CA 1
ATOM 4022 C C . GLU B 2 191 ? 113.502 144.034 64.016 1.00 94.81 191 GLU P C 1
ATOM 4023 O O . GLU B 2 191 ? 113.439 144.483 65.159 1.00 94.81 191 GLU P O 1
ATOM 4035 N N . THR B 2 192 ? 112.477 144.113 63.168 1.00 93.88 192 THR P N 1
ATOM 4036 C CA . THR B 2 192 ? 111.212 144.790 63.495 1.00 93.88 192 THR P CA 1
ATOM 4037 C C . THR B 2 192 ? 110.508 144.139 64.695 1.00 93.88 192 THR P C 1
ATOM 4038 O O . THR B 2 192 ? 110.045 144.848 65.588 1.00 93.88 192 THR P O 1
ATOM 4049 N N . LEU B 2 193 ? 110.473 142.804 64.773 1.00 93.38 193 LEU P N 1
ATOM 4050 C CA . LEU B 2 193 ? 109.896 142.046 65.884 1.00 93.38 193 LEU P CA 1
ATOM 4051 C C . LEU B 2 193 ? 110.627 142.312 67.206 1.00 93.38 193 LEU P C 1
ATOM 4052 O O . LEU B 2 193 ? 109.979 142.680 68.186 1.00 93.38 193 LEU P O 1
ATOM 4068 N N . LYS B 2 194 ? 111.964 142.222 67.226 1.00 94.81 194 LYS P N 1
ATOM 4069 C CA . LYS B 2 194 ? 112.762 142.533 68.426 1.00 94.81 194 LYS P CA 1
ATOM 4070 C C . LYS B 2 194 ? 112.505 143.966 68.894 1.00 94.81 194 LYS P C 1
ATOM 4071 O O . LYS B 2 194 ? 112.085 144.176 70.028 1.00 94.81 194 LYS P O 1
ATOM 4090 N N . ARG B 2 195 ? 112.682 144.951 68.008 1.00 95.25 195 ARG P N 1
ATOM 4091 C CA . ARG B 2 195 ? 112.528 146.383 68.323 1.00 95.25 195 ARG P CA 1
ATOM 4092 C C . ARG B 2 195 ? 111.117 146.718 68.816 1.00 95.25 195 ARG P C 1
ATOM 4093 O O . ARG B 2 195 ? 110.971 147.388 69.832 1.00 95.25 195 ARG P O 1
ATOM 4114 N N . THR B 2 196 ? 110.077 146.190 68.169 1.00 94.19 196 THR P N 1
ATOM 4115 C CA . THR B 2 196 ? 108.682 146.472 68.560 1.00 94.19 196 THR P CA 1
ATOM 4116 C C . THR B 2 196 ? 108.350 145.906 69.947 1.00 94.19 196 THR P C 1
ATOM 4117 O O . THR B 2 196 ? 107.688 146.578 70.735 1.00 94.19 196 THR P O 1
ATOM 4128 N N . ILE B 2 197 ? 108.845 144.709 70.290 1.00 93.31 197 ILE P N 1
ATOM 4129 C CA . ILE B 2 197 ? 108.700 144.144 71.645 1.00 93.31 197 ILE P CA 1
ATOM 4130 C C . ILE B 2 197 ? 109.507 144.949 72.680 1.00 93.31 197 ILE P C 1
ATOM 4131 O O . ILE B 2 197 ? 108.984 145.275 73.744 1.00 93.31 197 ILE P O 1
ATOM 4147 N N . LEU B 2 198 ? 110.754 145.320 72.370 1.00 92.25 198 LEU P N 1
ATOM 4148 C CA . LEU B 2 198 ? 111.618 146.103 73.265 1.00 92.25 198 LEU P CA 1
ATOM 4149 C C . LEU B 2 198 ? 111.059 147.504 73.561 1.00 92.25 198 LEU P C 1
ATOM 4150 O O . LEU B 2 198 ? 111.278 148.032 74.653 1.00 92.25 198 LEU P O 1
ATOM 4166 N N . GLU B 2 199 ? 110.314 148.098 72.625 1.00 92.31 199 GLU P N 1
ATOM 4167 C CA . GLU B 2 199 ? 109.591 149.363 72.825 1.00 92.31 199 GLU P CA 1
ATOM 4168 C C . GLU B 2 199 ? 108.322 149.218 73.692 1.00 92.31 199 GLU P C 1
ATOM 4169 O O . GLU B 2 199 ? 107.841 150.210 74.233 1.00 92.31 199 GLU P O 1
ATOM 4181 N N . GLY B 2 200 ? 107.775 148.007 73.855 1.00 88.56 200 GLY P N 1
ATOM 4182 C CA . GLY B 2 200 ? 106.632 147.730 74.740 1.00 88.56 200 GLY P CA 1
ATOM 4183 C C . GLY B 2 200 ? 105.274 148.282 74.275 1.00 88.56 200 GLY P C 1
ATOM 4184 O O . GLY B 2 200 ? 104.325 148.328 75.059 1.00 88.56 200 GLY P O 1
ATOM 4188 N N . GLN B 2 201 ? 105.162 148.725 73.021 1.00 90.62 201 GLN P N 1
ATOM 4189 C CA . GLN B 2 201 ? 103.957 149.357 72.467 1.00 90.62 201 GLN P CA 1
ATOM 4190 C C . GLN B 2 201 ? 102.865 148.320 72.151 1.00 90.62 201 GLN P C 1
ATOM 4191 O O . GLN B 2 201 ? 102.782 147.827 71.028 1.00 90.62 201 GLN P O 1
ATOM 4205 N N . GLN B 2 202 ? 102.006 148.007 73.124 1.00 87.38 202 GLN P N 1
ATOM 4206 C CA . GLN B 2 202 ? 100.981 146.949 73.065 1.00 87.38 202 GLN P CA 1
ATOM 4207 C C . GLN B 2 202 ? 100.165 146.917 71.757 1.00 87.38 202 GLN P C 1
ATOM 4208 O O . GLN B 2 202 ? 99.970 145.848 71.177 1.00 87.38 202 GLN P O 1
ATOM 4222 N N . GLY B 2 203 ? 99.711 148.077 71.271 1.00 90.75 203 GLY P N 1
ATOM 4223 C CA . GLY B 2 203 ? 98.950 148.181 70.023 1.00 90.75 203 GLY P CA 1
ATOM 4224 C C . GLY B 2 203 ? 99.785 147.848 68.783 1.00 90.75 203 GLY P C 1
ATOM 4225 O O . GLY B 2 203 ? 99.395 147.009 67.976 1.00 90.75 203 GLY P O 1
ATOM 4229 N N . ASN B 2 204 ? 100.968 148.448 68.644 1.00 93.06 204 ASN P N 1
ATOM 4230 C CA . ASN B 2 204 ? 101.856 148.197 67.506 1.00 93.06 204 ASN P CA 1
ATOM 4231 C C . ASN B 2 204 ? 102.444 146.770 67.519 1.00 93.06 204 ASN P C 1
ATOM 4232 O O . ASN B 2 204 ? 102.595 146.175 66.453 1.00 93.06 204 ASN P O 1
ATOM 4243 N N . ILE B 2 205 ? 102.660 146.167 68.699 1.00 91.19 205 ILE P N 1
ATOM 4244 C CA . ILE B 2 205 ? 102.945 144.727 68.841 1.00 91.19 205 ILE P CA 1
ATOM 4245 C C . ILE B 2 205 ? 101.812 143.904 68.206 1.00 91.19 205 ILE P C 1
ATOM 4246 O O . ILE B 2 205 ? 102.075 143.070 67.342 1.00 91.19 205 ILE P O 1
ATOM 4262 N N . ASN B 2 206 ? 100.546 144.179 68.549 1.00 91.19 206 ASN P N 1
ATOM 4263 C CA . ASN B 2 206 ? 99.404 143.470 67.963 1.00 91.19 206 ASN P CA 1
ATOM 4264 C C . ASN B 2 206 ? 99.265 143.689 66.441 1.00 91.19 206 ASN P C 1
ATOM 4265 O O . ASN B 2 206 ? 98.966 142.732 65.723 1.00 91.19 206 ASN P O 1
ATOM 4276 N N . LYS B 2 207 ? 99.528 144.897 65.920 1.00 93.00 207 LYS P N 1
ATOM 4277 C CA . LYS B 2 207 ? 99.542 145.165 64.462 1.00 93.00 207 LYS P CA 1
ATOM 4278 C C . LYS B 2 207 ? 100.582 144.302 63.745 1.00 93.00 207 LYS P C 1
ATOM 4279 O O . LYS B 2 207 ? 100.260 143.633 62.763 1.00 93.00 207 LYS P O 1
ATOM 4298 N N . LEU B 2 208 ? 101.815 144.279 64.256 1.00 93.06 208 LEU P N 1
ATOM 4299 C CA . LEU B 2 208 ? 102.896 143.466 63.703 1.00 93.06 208 LEU P CA 1
ATOM 4300 C C . LEU B 2 208 ? 102.574 141.968 63.786 1.00 93.06 208 LEU P C 1
ATOM 4301 O O . LEU B 2 208 ? 102.714 141.258 62.795 1.00 93.06 208 LEU P O 1
ATOM 4317 N N . PHE B 2 209 ? 102.091 141.494 64.939 1.00 92.06 209 PHE P N 1
ATOM 4318 C CA . PHE B 2 209 ? 101.682 140.100 65.116 1.00 92.06 209 PHE P CA 1
ATOM 4319 C C . PHE B 2 209 ? 100.609 139.710 64.092 1.00 92.06 209 PHE P C 1
ATOM 4320 O O . PHE B 2 209 ? 100.781 138.711 63.395 1.00 92.06 209 PHE P O 1
ATOM 4337 N N . ARG B 2 210 ? 99.547 140.510 63.921 1.00 91.81 210 ARG P N 1
ATOM 4338 C CA . ARG B 2 210 ? 98.476 140.229 62.950 1.00 91.81 210 ARG P CA 1
ATOM 4339 C C . ARG B 2 210 ? 99.003 140.168 61.514 1.00 91.81 210 ARG P C 1
ATOM 4340 O O . ARG B 2 210 ? 98.668 139.234 60.789 1.00 91.81 210 ARG P O 1
ATOM 4361 N N . LYS B 2 211 ? 99.889 141.092 61.121 1.00 91.88 211 LYS P N 1
ATOM 4362 C CA . LYS B 2 211 ? 100.568 141.070 59.814 1.00 91.88 211 LYS P CA 1
ATOM 4363 C C . LYS B 2 211 ? 101.365 139.782 59.608 1.00 91.88 211 LYS P C 1
ATOM 4364 O O . LYS B 2 211 ? 101.146 139.072 58.628 1.00 91.88 211 LYS P O 1
ATOM 4383 N N . LEU B 2 212 ? 102.273 139.454 60.525 1.00 91.00 212 LEU P N 1
ATOM 4384 C CA . LEU B 2 212 ? 103.136 138.280 60.372 1.00 91.00 212 LEU P CA 1
ATOM 4385 C C . LEU B 2 212 ? 102.347 136.961 60.444 1.00 91.00 212 LEU P C 1
ATOM 4386 O O . LEU B 2 212 ? 102.654 136.028 59.702 1.00 91.00 212 LEU P O 1
ATOM 4402 N N . ARG B 2 213 ? 101.290 136.899 61.264 1.00 89.94 213 ARG P N 1
ATOM 4403 C CA . ARG B 2 213 ? 100.366 135.753 61.367 1.00 89.94 213 ARG P CA 1
ATOM 4404 C C . ARG B 2 213 ? 99.643 135.481 60.042 1.00 89.94 213 ARG P C 1
ATOM 4405 O O . ARG B 2 213 ? 99.527 134.324 59.651 1.00 89.94 213 ARG P O 1
ATOM 4426 N N . LYS B 2 214 ? 99.220 136.519 59.308 1.00 90.94 214 LYS P N 1
ATOM 4427 C CA . LYS B 2 214 ? 98.676 136.362 57.944 1.00 90.94 214 LYS P CA 1
ATOM 4428 C C . LYS B 2 214 ? 99.722 135.875 56.937 1.00 90.94 214 LYS P C 1
ATOM 4429 O O . LYS B 2 214 ? 99.448 134.939 56.192 1.00 90.94 214 LYS P O 1
ATOM 4448 N N . VAL B 2 215 ? 100.904 136.500 56.895 1.00 89.50 215 VAL P N 1
ATOM 4449 C CA . VAL B 2 215 ? 101.907 136.233 55.843 1.00 89.50 215 VAL P CA 1
ATOM 4450 C C . VAL B 2 215 ? 102.660 134.911 56.052 1.00 89.50 215 VAL P C 1
ATOM 4451 O O . VAL B 2 215 ? 102.809 134.134 55.110 1.00 89.50 215 VAL P O 1
ATOM 4464 N N . TYR B 2 216 ? 103.112 134.630 57.278 1.00 86.19 216 TYR P N 1
ATOM 4465 C CA . TYR B 2 216 ? 104.011 133.505 57.592 1.00 86.19 216 TYR P CA 1
ATOM 4466 C C . TYR B 2 216 ? 103.365 132.377 58.417 1.00 86.19 216 TYR P C 1
ATOM 4467 O O . TYR B 2 216 ? 104.005 131.348 58.632 1.00 86.19 216 TYR P O 1
ATOM 4485 N N . LYS B 2 217 ? 102.122 132.547 58.893 1.00 86.12 217 LYS P N 1
ATOM 4486 C CA . LYS B 2 217 ? 101.391 131.595 59.763 1.00 86.12 217 LYS P CA 1
ATOM 4487 C C . LYS B 2 217 ? 102.065 131.293 61.120 1.00 86.12 217 LYS P C 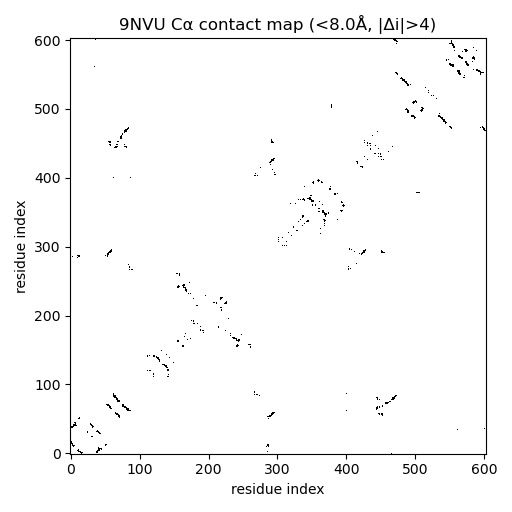1
ATOM 4488 O O . LYS B 2 217 ? 101.688 130.336 61.792 1.00 86.12 217 LYS P O 1
ATOM 4507 N N . ILE B 2 218 ? 103.043 132.101 61.539 1.00 84.75 218 ILE P N 1
ATOM 4508 C CA . ILE B 2 218 ? 103.756 131.947 62.820 1.00 84.75 218 ILE P CA 1
ATOM 4509 C C . ILE B 2 218 ? 102.813 132.279 63.986 1.00 84.75 218 ILE P C 1
ATOM 4510 O O . ILE B 2 218 ? 102.062 133.257 63.928 1.00 84.75 218 ILE P O 1
ATOM 4526 N N . THR B 2 219 ? 102.863 131.484 65.055 1.00 83.25 219 THR P N 1
ATOM 4527 C CA . THR B 2 219 ? 101.956 131.548 66.217 1.00 83.25 219 THR P CA 1
ATOM 4528 C C . THR B 2 219 ? 102.292 132.706 67.179 1.00 83.25 219 THR P C 1
ATOM 4529 O O . THR B 2 219 ? 102.510 132.515 68.375 1.00 83.25 219 THR P O 1
ATOM 4540 N N . LEU B 2 220 ? 102.367 133.941 66.669 1.00 82.44 220 LEU P N 1
ATOM 4541 C CA . LEU B 2 220 ? 102.583 135.144 67.480 1.00 82.44 220 LEU P CA 1
ATOM 4542 C C . LEU B 2 220 ? 101.303 135.525 68.252 1.00 82.44 220 LEU P C 1
ATOM 4543 O O . LEU B 2 220 ? 100.517 136.368 67.817 1.00 82.44 220 LEU P O 1
ATOM 4559 N N . ASN B 2 221 ? 101.111 134.884 69.406 1.00 79.19 221 ASN P N 1
ATOM 4560 C CA . ASN B 2 221 ? 100.138 135.221 70.448 1.00 79.19 221 ASN P CA 1
ATOM 4561 C C . ASN B 2 221 ? 100.871 135.332 71.799 1.00 79.19 221 ASN P C 1
ATOM 4562 O O . ASN B 2 221 ? 101.803 134.572 72.061 1.00 79.19 221 ASN P O 1
ATOM 4573 N N . GLN B 2 222 ? 100.444 136.214 72.702 1.00 77.38 222 GLN P N 1
ATOM 4574 C CA . GLN B 2 222 ? 101.084 136.383 74.019 1.00 77.38 222 GLN P CA 1
ATOM 4575 C C . GLN B 2 222 ? 100.967 135.150 74.953 1.00 77.38 222 GLN P C 1
ATOM 4576 O O . GLN B 2 222 ? 101.598 135.124 76.007 1.00 77.38 222 GLN P O 1
ATOM 4590 N N . LYS B 2 223 ? 100.180 134.127 74.578 1.00 79.94 223 LYS P N 1
ATOM 4591 C CA . LYS B 2 223 ? 100.006 132.860 75.320 1.00 79.94 223 LYS P CA 1
ATOM 4592 C C . LYS B 2 223 ? 100.635 131.624 74.649 1.00 79.94 223 LYS P C 1
ATOM 4593 O O . LYS B 2 223 ? 100.547 130.533 75.202 1.00 79.94 223 LYS P O 1
ATOM 4612 N N . ASP B 2 224 ? 101.291 131.777 73.497 1.00 79.69 224 ASP P N 1
ATOM 4613 C CA . ASP B 2 224 ? 101.881 130.687 72.699 1.00 79.69 224 ASP P CA 1
ATOM 4614 C C . ASP B 2 224 ? 103.373 130.943 72.423 1.00 79.69 224 ASP P C 1
ATOM 4615 O O . ASP B 2 224 ? 103.820 132.088 72.426 1.00 79.69 224 ASP P O 1
ATOM 4624 N N . TRP B 2 225 ? 104.177 129.903 72.187 1.00 78.00 225 TRP P N 1
ATOM 4625 C CA . TRP B 2 225 ? 105.574 130.088 71.766 1.00 78.00 225 TRP P CA 1
ATOM 4626 C C . TRP B 2 225 ? 105.655 130.587 70.309 1.00 78.00 225 TRP P C 1
ATOM 4627 O O . TRP B 2 225 ? 104.947 130.046 69.454 1.00 78.00 225 TRP P O 1
ATOM 4648 N N . PRO B 2 226 ? 106.519 131.567 69.979 1.00 86.88 226 PRO P N 1
ATOM 4649 C CA . PRO B 2 226 ? 107.476 132.253 70.858 1.00 86.88 226 PRO P CA 1
ATOM 4650 C C . PRO B 2 226 ? 106.883 133.433 71.641 1.00 86.88 226 PRO P C 1
ATOM 4651 O O . PRO B 2 226 ? 107.497 133.894 72.605 1.00 86.88 226 PRO P O 1
ATOM 4662 N N . GLY B 2 227 ? 105.721 133.949 71.230 1.00 85.56 227 GLY P N 1
ATOM 4663 C CA . GLY B 2 227 ? 105.147 135.217 71.696 1.00 85.56 227 GLY P CA 1
ATOM 4664 C C . GLY B 2 227 ? 105.040 135.367 73.219 1.00 85.56 227 GLY P C 1
ATOM 4665 O O . GLY B 2 227 ? 105.289 136.453 73.739 1.00 85.56 227 GLY P O 1
ATOM 4669 N N . LYS B 2 228 ? 104.765 134.284 73.951 1.00 86.19 228 LYS P N 1
ATOM 4670 C CA . LYS B 2 228 ? 104.799 134.249 75.421 1.00 86.19 228 LYS P CA 1
ATOM 4671 C C . LYS B 2 228 ? 106.188 134.602 75.961 1.00 86.19 228 LYS P C 1
ATOM 4672 O O . LYS B 2 228 ? 106.326 135.593 76.673 1.00 86.19 228 LYS P O 1
ATOM 4691 N N . ASN B 2 229 ? 107.228 133.866 75.567 1.00 86.25 229 ASN P N 1
ATOM 4692 C CA . ASN B 2 229 ? 108.588 134.109 76.057 1.00 86.25 229 ASN P CA 1
ATOM 4693 C C . ASN B 2 229 ? 109.079 135.511 75.653 1.00 86.25 229 ASN P C 1
ATOM 4694 O O . ASN B 2 229 ? 109.699 136.203 76.456 1.00 86.25 229 ASN P O 1
ATOM 4705 N N . LEU B 2 230 ? 108.751 135.966 74.436 1.00 90.19 230 LEU P N 1
ATOM 4706 C CA . LEU B 2 230 ? 109.061 137.325 73.987 1.00 90.19 230 LEU P CA 1
ATOM 4707 C C . LEU B 2 230 ? 108.378 138.383 74.871 1.00 90.19 230 LEU P C 1
ATOM 4708 O O . LEU B 2 230 ? 108.998 139.375 75.247 1.00 90.19 230 LEU P O 1
ATOM 4724 N N . THR B 2 231 ? 107.113 138.165 75.238 1.00 88.75 231 THR P N 1
ATOM 4725 C CA . THR B 2 231 ? 106.350 139.082 76.102 1.00 88.75 231 THR P CA 1
ATOM 4726 C C . THR B 2 231 ? 106.914 139.110 77.523 1.00 88.75 231 THR P C 1
ATOM 4727 O O . THR B 2 231 ? 107.039 140.174 78.118 1.00 88.75 231 THR P O 1
ATOM 4738 N N . ASP B 2 232 ? 107.306 137.960 78.071 1.00 88.88 232 ASP P N 1
ATOM 4739 C CA . ASP B 2 232 ? 107.902 137.876 79.408 1.00 88.88 232 ASP P CA 1
ATOM 4740 C C . ASP B 2 232 ? 109.225 138.648 79.513 1.00 88.88 232 ASP P C 1
ATOM 4741 O O . ASP B 2 232 ? 109.480 139.304 80.519 1.00 88.88 232 ASP P O 1
ATOM 4750 N N . ILE B 2 233 ? 110.042 138.657 78.457 1.00 90.62 233 ILE P N 1
ATOM 4751 C CA . ILE B 2 233 ? 111.318 139.388 78.444 1.00 90.62 233 ILE P CA 1
ATOM 4752 C C . ILE B 2 233 ? 111.124 140.924 78.438 1.00 90.62 233 ILE P C 1
ATOM 4753 O O . ILE B 2 233 ? 112.058 141.673 78.721 1.00 90.62 233 ILE P O 1
ATOM 4769 N N . ALA B 2 234 ? 109.903 141.422 78.208 1.00 90.81 234 ALA P N 1
ATOM 4770 C CA . ALA B 2 234 ? 109.562 142.842 78.333 1.00 90.81 234 ALA P CA 1
ATOM 4771 C C . ALA B 2 234 ? 109.397 143.340 79.795 1.00 90.81 234 ALA P C 1
ATOM 4772 O O . ALA B 2 234 ? 109.139 144.528 80.007 1.00 90.81 234 ALA P O 1
ATOM 4779 N N . LYS B 2 235 ? 109.527 142.470 80.810 1.00 88.81 235 LYS P N 1
ATOM 4780 C CA . LYS B 2 235 ? 109.478 142.838 82.242 1.00 88.81 235 LYS P CA 1
ATOM 4781 C C . LYS B 2 235 ? 110.541 143.876 82.648 1.00 88.81 235 LYS P C 1
ATOM 4782 O O . LYS B 2 235 ? 111.620 143.950 82.062 1.00 88.81 235 LYS P O 1
ATOM 4801 N N . ASN B 2 236 ? 110.259 144.638 83.708 1.00 86.00 236 ASN P N 1
ATOM 4802 C CA . ASN B 2 236 ? 111.191 145.619 84.292 1.00 86.00 236 ASN P CA 1
ATOM 4803 C C . ASN B 2 236 ? 112.388 144.973 85.027 1.00 86.00 236 ASN P C 1
ATOM 4804 O O . ASN B 2 236 ? 113.498 145.502 84.983 1.00 86.00 236 ASN P O 1
ATOM 4815 N N . LYS B 2 237 ? 112.173 143.816 85.670 1.00 87.31 237 LYS P N 1
ATOM 4816 C CA . LYS B 2 237 ? 113.205 142.945 86.263 1.00 87.31 237 LYS P CA 1
ATOM 4817 C C . LYS B 2 237 ? 113.021 141.495 85.795 1.00 87.31 237 LYS P C 1
ATOM 4818 O O . LYS B 2 237 ? 111.893 141.026 85.640 1.00 87.31 237 LYS P O 1
ATOM 4837 N N . LEU B 2 238 ? 114.134 140.784 85.622 1.00 86.19 238 LEU P N 1
ATOM 4838 C CA . LEU B 2 238 ? 114.201 139.344 85.346 1.00 86.19 238 LEU P CA 1
ATOM 4839 C C . LEU B 2 238 ? 115.199 138.686 86.321 1.00 86.19 238 LEU P C 1
ATOM 4840 O O . LEU B 2 238 ? 116.226 139.298 86.622 1.00 86.19 238 LEU P O 1
ATOM 4856 N N . PRO B 2 239 ? 114.925 137.476 86.839 1.00 82.50 239 PRO P N 1
ATOM 4857 C CA . PRO B 2 239 ? 115.703 136.880 87.924 1.00 82.50 239 PRO P CA 1
ATOM 4858 C C . PRO B 2 239 ? 117.082 136.375 87.472 1.00 82.50 239 PRO P C 1
ATOM 4859 O O . PRO B 2 239 ? 117.209 135.660 86.479 1.00 82.50 239 PRO P O 1
ATOM 4870 N N . GLY B 2 240 ? 118.121 136.679 88.246 1.00 85.25 240 GLY P N 1
ATOM 4871 C CA . GLY B 2 240 ? 119.447 136.083 88.073 1.00 85.25 240 GLY P CA 1
ATOM 4872 C C . GLY B 2 240 ? 120.242 136.529 86.838 1.00 85.25 240 GLY P C 1
ATOM 4873 O O . GLY B 2 240 ? 120.117 137.647 86.325 1.00 85.25 240 GLY P O 1
ATOM 4877 N N . ARG B 2 241 ? 121.120 135.629 86.383 1.00 85.00 241 ARG P N 1
ATOM 4878 C CA . ARG B 2 241 ? 122.313 135.932 85.573 1.00 85.00 241 ARG P CA 1
ATOM 4879 C C . ARG B 2 241 ? 122.581 134.840 84.524 1.00 85.00 241 ARG P C 1
ATOM 4880 O O . ARG B 2 241 ? 122.197 133.689 84.730 1.00 85.00 241 ARG P O 1
ATOM 4901 N N . LEU B 2 242 ? 123.214 135.179 83.394 1.00 82.56 242 LEU P N 1
ATOM 4902 C CA . LEU B 2 242 ? 123.492 134.216 82.309 1.00 82.56 242 LEU P CA 1
ATOM 4903 C C . LEU B 2 242 ? 124.580 133.166 82.667 1.00 82.56 242 LEU P C 1
ATOM 4904 O O . LEU B 2 242 ? 125.478 133.460 83.456 1.00 82.56 242 LEU P O 1
ATOM 4920 N N . PRO B 2 243 ? 124.577 131.974 82.036 1.00 79.44 243 PRO P N 1
ATOM 4921 C CA . PRO B 2 243 ? 125.654 130.978 82.131 1.00 79.44 243 PRO P CA 1
ATOM 4922 C C . PRO B 2 243 ? 126.859 131.276 81.216 1.00 79.44 243 PRO P C 1
ATOM 4923 O O . PRO B 2 243 ? 127.943 130.723 81.414 1.00 79.44 243 PRO P O 1
ATOM 4934 N N . PHE B 2 244 ? 126.694 132.157 80.226 1.00 85.38 244 PHE P N 1
ATOM 4935 C CA . PHE B 2 244 ? 127.718 132.564 79.258 1.00 85.38 244 PHE P CA 1
ATOM 4936 C C . PHE B 2 244 ? 127.884 134.091 79.239 1.00 85.38 244 PHE P C 1
ATOM 4937 O O . PHE B 2 244 ? 126.938 134.833 79.506 1.00 85.38 244 PHE P O 1
ATOM 4954 N N . CYS B 2 245 ? 129.088 134.581 78.932 1.00 85.75 245 CYS P N 1
ATOM 4955 C CA . CYS B 2 245 ? 129.326 135.994 78.618 1.00 85.75 245 CYS P CA 1
ATOM 4956 C C . CYS B 2 245 ? 128.780 136.352 77.225 1.00 85.75 245 CYS P C 1
ATOM 4957 O O . CYS B 2 245 ? 128.500 135.468 76.412 1.00 85.75 245 CYS P O 1
ATOM 4965 N N . LYS B 2 246 ? 128.664 137.647 76.914 1.00 83.56 246 LYS P N 1
ATOM 4966 C CA . LYS B 2 246 ? 128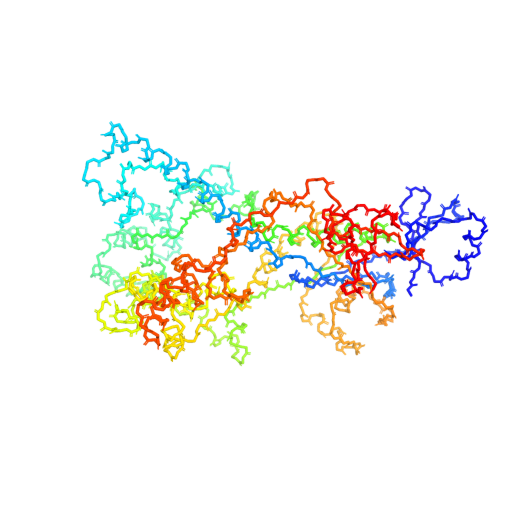.067 138.150 75.659 1.00 83.56 246 LYS P CA 1
ATOM 4967 C C . LYS B 2 246 ? 128.747 137.579 74.407 1.00 83.56 246 LYS P C 1
ATOM 4968 O O . LYS B 2 246 ? 128.083 137.248 73.431 1.00 83.56 246 LYS P O 1
ATOM 4987 N N . GLU B 2 247 ? 130.063 137.379 74.478 1.00 85.44 247 GLU P N 1
ATOM 4988 C CA . GLU B 2 247 ? 130.888 136.795 73.408 1.00 85.44 247 GLU P CA 1
ATOM 4989 C C . GLU B 2 247 ? 130.510 135.345 73.051 1.00 85.44 247 GLU P C 1
ATOM 4990 O O . GLU B 2 247 ? 130.807 134.886 71.950 1.00 85.44 247 GLU P O 1
ATOM 5002 N N . HIS B 2 248 ? 129.880 134.614 73.979 1.00 85.00 248 HIS P N 1
ATOM 5003 C CA . HIS B 2 248 ? 129.568 133.187 73.856 1.00 85.00 248 HIS P CA 1
ATOM 5004 C C . HIS B 2 248 ? 128.079 132.864 73.947 1.00 85.00 248 HIS P C 1
ATOM 5005 O O . HIS B 2 248 ? 127.658 131.868 73.373 1.00 85.00 248 HIS P O 1
ATOM 5019 N N . PHE B 2 249 ? 127.246 133.714 74.553 1.00 81.06 249 PHE P N 1
ATOM 5020 C CA . PHE B 2 249 ? 125.787 133.562 74.498 1.00 81.06 249 PHE P CA 1
ATOM 5021 C C . PHE B 2 249 ? 125.248 133.690 73.063 1.00 81.06 249 PHE P C 1
ATOM 5022 O O . PHE B 2 249 ? 124.183 133.169 72.741 1.00 81.06 249 PHE P O 1
ATOM 5039 N N . ALA B 2 250 ? 126.017 134.317 72.168 1.00 74.00 250 ALA P N 1
ATOM 5040 C CA . ALA B 2 250 ? 125.763 134.321 70.734 1.00 74.00 250 ALA P CA 1
ATOM 5041 C C . ALA B 2 250 ? 125.837 132.929 70.064 1.00 74.00 250 ALA P C 1
ATOM 5042 O O . ALA B 2 250 ? 125.335 132.780 68.952 1.00 74.00 250 ALA P O 1
ATOM 5049 N N . GLU B 2 251 ? 126.434 131.902 70.681 1.00 72.12 251 GLU P N 1
ATOM 5050 C CA . GLU B 2 251 ? 126.693 130.598 70.052 1.00 72.12 251 GLU P CA 1
ATOM 5051 C C . GLU B 2 251 ? 126.208 129.415 70.918 1.00 72.12 251 GLU P C 1
ATOM 5052 O O . GLU B 2 251 ? 126.410 129.371 72.128 1.00 72.12 251 GLU P O 1
ATOM 5064 N N . ASN B 2 252 ? 125.526 128.445 70.300 1.00 70.19 252 ASN P N 1
ATOM 5065 C CA . ASN B 2 252 ? 124.718 127.454 71.022 1.00 70.19 252 ASN P CA 1
ATOM 5066 C C . ASN B 2 252 ? 125.485 126.191 71.472 1.00 70.19 252 ASN P C 1
ATOM 5067 O O . ASN B 2 252 ? 125.195 125.623 72.522 1.00 70.19 252 ASN P O 1
ATOM 5078 N N . GLU B 2 253 ? 126.439 125.714 70.672 1.00 66.25 253 GLU P N 1
ATOM 5079 C CA . GLU B 2 253 ? 126.951 124.338 70.730 1.00 66.25 253 GLU P CA 1
ATOM 5080 C C . GLU B 2 253 ? 128.082 124.058 71.740 1.00 66.25 253 GLU P C 1
ATOM 5081 O O . GLU B 2 253 ? 128.617 122.946 71.750 1.00 66.25 253 GLU P O 1
ATOM 5093 N N . LYS B 2 254 ? 128.505 125.015 72.580 1.00 64.88 254 LYS P N 1
ATOM 5094 C CA . LYS B 2 254 ? 129.769 124.881 73.344 1.00 64.88 254 LYS P CA 1
ATOM 5095 C C . LYS B 2 254 ? 129.812 123.687 74.304 1.00 64.88 254 LYS P C 1
ATOM 5096 O O . LYS B 2 254 ? 130.880 123.097 74.467 1.00 64.88 254 LYS P O 1
ATOM 5115 N N . PHE B 2 255 ? 128.664 123.243 74.821 1.00 59.91 255 PHE P N 1
ATOM 5116 C CA . PHE B 2 255 ? 128.517 122.029 75.640 1.00 59.91 255 PHE P CA 1
ATOM 5117 C C . PHE B 2 255 ? 129.100 120.755 74.993 1.00 59.91 255 PHE P C 1
ATOM 5118 O O . PHE B 2 255 ? 129.503 119.830 75.696 1.00 59.91 255 PHE P O 1
ATOM 5135 N N . THR B 2 256 ? 129.198 120.707 73.659 1.00 54.91 256 THR P N 1
ATOM 5136 C CA . THR B 2 256 ? 129.830 119.607 72.904 1.00 54.91 256 THR P CA 1
ATOM 5137 C C . THR B 2 256 ? 131.360 119.547 73.040 1.00 54.91 256 THR P C 1
ATOM 5138 O O . THR B 2 256 ? 131.955 118.521 72.715 1.00 54.91 256 THR P O 1
ATOM 5149 N N . THR B 2 257 ? 132.012 120.645 73.445 1.00 53.19 257 THR P N 1
ATOM 5150 C CA . THR B 2 257 ? 133.446 120.883 73.182 1.00 53.19 257 THR P CA 1
ATOM 5151 C C . THR B 2 257 ? 134.217 121.484 74.369 1.00 53.19 257 THR P C 1
ATOM 5152 O O . THR B 2 257 ? 135.379 121.133 74.572 1.00 53.19 257 THR P O 1
ATOM 5163 N N . ILE B 2 258 ? 133.607 122.364 75.171 1.00 46.25 258 ILE P N 1
ATOM 5164 C CA . ILE B 2 258 ? 134.253 123.029 76.319 1.00 46.25 258 ILE P CA 1
ATOM 5165 C C . ILE B 2 258 ? 133.233 123.375 77.416 1.00 46.25 258 ILE P C 1
ATOM 5166 O O . ILE B 2 258 ? 132.217 124.010 77.152 1.00 46.25 258 ILE P O 1
ATOM 5182 N N . GLU B 2 259 ? 133.523 122.988 78.661 1.00 38.81 259 GLU P N 1
ATOM 5183 C CA . GLU B 2 259 ? 132.720 123.321 79.846 1.00 38.81 259 GLU P CA 1
ATOM 5184 C C . GLU B 2 259 ? 133.562 123.451 81.133 1.00 38.81 259 GLU P C 1
ATOM 5185 O O . GLU B 2 259 ? 134.572 122.765 81.313 1.00 38.81 259 GLU P O 1
ATOM 5197 N N . LYS B 2 260 ? 133.073 124.266 82.077 1.00 41.28 260 LYS P N 1
ATOM 5198 C CA . LYS B 2 260 ? 133.482 124.339 83.490 1.00 41.28 260 LYS P CA 1
ATOM 5199 C C . LYS B 2 260 ? 132.249 124.675 84.344 1.00 41.28 260 LYS P C 1
ATOM 5200 O O . LYS B 2 260 ? 131.848 125.834 84.446 1.00 41.28 260 LYS P O 1
ATOM 5219 N N . SER B 2 261 ? 131.612 123.663 84.927 1.00 37.66 261 SER P N 1
ATOM 5220 C CA . SER B 2 261 ? 130.261 123.766 85.517 1.00 37.66 261 SER P CA 1
ATOM 5221 C C . SER B 2 261 ? 130.133 124.751 86.689 1.00 37.66 261 SER P C 1
ATOM 5222 O O . SER B 2 261 ? 129.060 125.320 86.878 1.00 37.66 261 SER P O 1
ATOM 5230 N N . THR B 2 262 ? 131.214 125.022 87.432 1.00 36.72 262 THR P N 1
ATOM 5231 C CA . THR B 2 262 ? 131.273 126.056 88.493 1.00 36.72 262 THR P CA 1
ATOM 5232 C C . THR B 2 262 ? 130.207 125.837 89.591 1.00 36.72 262 THR P C 1
ATOM 5233 O O . THR B 2 262 ? 129.453 126.732 89.969 1.00 36.72 262 THR P O 1
ATOM 5244 N N . PHE B 2 263 ? 130.114 124.591 90.060 1.00 47.97 263 PHE P N 1
ATOM 5245 C CA . PHE B 2 263 ? 129.060 124.056 90.935 1.00 47.97 263 PHE P CA 1
ATOM 5246 C C . PHE B 2 263 ? 129.087 124.592 92.388 1.00 47.97 263 PHE P C 1
ATOM 5247 O O . PHE B 2 263 ? 130.153 124.880 92.936 1.00 47.97 263 PHE P O 1
ATOM 5264 N N . ARG B 2 264 ? 127.912 124.665 93.032 1.00 59.84 264 ARG P N 1
ATOM 5265 C CA . ARG B 2 264 ? 127.701 125.052 94.444 1.00 59.84 264 ARG P CA 1
ATOM 5266 C C . ARG B 2 264 ? 126.566 124.264 95.096 1.00 59.84 264 ARG P C 1
ATOM 5267 O O . ARG B 2 264 ? 125.634 123.839 94.421 1.00 59.84 264 ARG P O 1
ATOM 5288 N N . LEU B 2 265 ? 126.607 124.149 96.420 1.00 68.38 265 LEU P N 1
ATOM 5289 C CA . LEU B 2 265 ? 125.563 123.580 97.272 1.00 68.38 265 LEU P CA 1
ATOM 5290 C C . LEU B 2 265 ? 125.548 124.296 98.624 1.00 68.38 265 LEU P C 1
ATOM 5291 O O . LEU B 2 265 ? 126.577 124.775 99.096 1.00 68.38 265 LEU P O 1
ATOM 5307 N N . THR B 2 266 ? 124.400 124.310 99.295 1.00 72.62 266 THR P N 1
ATOM 5308 C CA . THR B 2 266 ? 124.299 124.762 100.687 1.00 72.62 266 THR P CA 1
ATOM 5309 C C . THR B 2 266 ? 125.126 123.866 101.615 1.00 72.62 266 THR P C 1
ATOM 5310 O O . THR B 2 266 ? 125.403 122.713 101.273 1.00 72.62 266 THR P O 1
ATOM 5321 N N . PRO B 2 267 ? 125.502 124.326 102.815 1.00 75.62 267 PRO P N 1
ATOM 5322 C CA . PRO B 2 267 ? 126.081 123.477 103.849 1.00 75.62 267 PRO P CA 1
ATOM 5323 C C . PRO B 2 267 ? 125.251 122.219 104.120 1.00 75.62 267 PRO P C 1
ATOM 5324 O O . PRO B 2 267 ? 125.799 121.123 104.167 1.00 75.62 267 PRO P O 1
ATOM 5335 N N . THR B 2 268 ? 123.924 122.345 104.193 1.00 77.00 268 THR P N 1
ATOM 5336 C CA . THR B 2 268 ? 123.007 121.209 104.364 1.00 77.00 268 THR P CA 1
ATOM 5337 C C . THR B 2 268 ? 123.107 120.179 103.234 1.00 77.00 268 THR P C 1
ATOM 5338 O O . THR B 2 268 ? 123.215 118.986 103.508 1.00 77.00 268 THR P O 1
ATOM 5349 N N . ALA B 2 269 ? 123.149 120.589 101.968 1.00 80.94 269 ALA P N 1
ATOM 5350 C CA . ALA B 2 269 ? 123.330 119.650 100.860 1.00 80.94 269 ALA P CA 1
ATOM 5351 C C . ALA B 2 269 ? 124.766 119.118 100.745 1.00 80.94 269 ALA P C 1
ATOM 5352 O O . ALA B 2 269 ? 124.975 117.957 100.406 1.00 80.94 269 ALA P O 1
ATOM 5359 N N . THR B 2 270 ? 125.766 119.916 101.108 1.00 85.06 270 THR P N 1
ATOM 5360 C CA . THR B 2 270 ? 127.179 119.522 101.083 1.00 85.06 270 THR P CA 1
ATOM 5361 C C . THR B 2 270 ? 127.468 118.426 102.090 1.00 85.06 270 THR P C 1
ATOM 5362 O O . THR B 2 270 ? 128.106 117.432 101.753 1.00 85.06 270 THR P O 1
ATOM 5373 N N . GLN B 2 271 ? 126.967 118.551 103.313 1.00 87.06 271 GLN P N 1
ATOM 5374 C CA . GLN B 2 271 ? 127.127 117.538 104.350 1.00 87.06 271 GLN P CA 1
ATOM 5375 C C . GLN B 2 271 ? 126.465 116.213 103.986 1.00 87.06 271 GLN P C 1
ATOM 5376 O O . GLN B 2 271 ? 127.019 115.151 104.274 1.00 87.06 271 GLN P O 1
ATOM 5390 N N . LEU B 2 272 ? 125.329 116.245 103.298 1.00 89.50 272 LEU P N 1
ATOM 5391 C CA . LEU B 2 272 ? 124.664 115.022 102.883 1.00 89.50 272 LEU P CA 1
ATOM 5392 C C . LEU B 2 272 ? 125.386 114.361 101.703 1.00 89.50 272 LEU P C 1
ATOM 5393 O O . LEU B 2 272 ? 125.647 113.166 101.768 1.00 89.50 272 LEU P O 1
ATOM 5409 N N . LEU B 2 273 ? 125.856 115.110 100.704 1.00 90.62 273 LEU P N 1
ATOM 5410 C CA . LEU B 2 273 ? 126.715 114.582 99.637 1.00 90.62 273 LEU P CA 1
ATOM 5411 C C . LEU B 2 273 ? 127.981 113.925 100.201 1.00 90.62 273 LEU P C 1
ATOM 5412 O O . LEU B 2 273 ? 128.308 112.792 99.845 1.00 90.62 273 LEU P O 1
ATOM 5428 N N . ARG B 2 274 ? 128.655 114.587 101.145 1.00 91.75 274 ARG P N 1
ATOM 5429 C CA . ARG B 2 274 ? 129.792 114.019 101.874 1.00 91.75 274 ARG P CA 1
ATOM 5430 C C . ARG B 2 274 ? 129.417 112.734 102.600 1.00 91.75 274 ARG P C 1
ATOM 5431 O O . ARG B 2 274 ? 130.129 111.747 102.488 1.00 91.75 274 ARG P O 1
ATOM 5452 N N . THR B 2 275 ? 128.284 112.701 103.290 1.00 93.25 275 THR P N 1
ATOM 5453 C CA . THR B 2 275 ? 127.817 111.516 104.018 1.00 93.25 275 THR P CA 1
ATOM 5454 C C . THR B 2 275 ? 127.653 110.316 103.095 1.00 93.25 275 THR P C 1
ATOM 5455 O O . THR B 2 275 ? 128.155 109.243 103.411 1.00 93.25 275 THR P O 1
ATOM 5466 N N . HIS B 2 276 ? 127.034 110.486 101.925 1.00 93.69 276 HIS P N 1
ATOM 5467 C CA . HIS B 2 276 ? 126.890 109.401 100.955 1.00 93.69 276 HIS P CA 1
ATOM 5468 C C . HIS B 2 276 ? 128.226 108.829 100.502 1.00 93.69 276 HIS P C 1
ATOM 5469 O O . HIS B 2 276 ? 128.387 107.614 100.482 1.00 93.69 276 HIS P O 1
ATOM 5483 N N . ILE B 2 277 ? 129.198 109.686 100.186 1.00 93.56 277 ILE P N 1
ATOM 5484 C CA . ILE B 2 277 ? 130.539 109.271 99.761 1.00 93.56 277 ILE P CA 1
ATOM 5485 C C . ILE B 2 277 ? 131.317 108.631 100.921 1.00 93.56 277 ILE P C 1
ATOM 5486 O O . ILE B 2 277 ? 132.015 107.639 100.733 1.00 93.56 277 ILE P O 1
ATOM 5502 N N . ASN B 2 278 ? 131.197 109.152 102.138 1.00 94.25 278 ASN P N 1
ATOM 5503 C CA . ASN B 2 278 ? 131.938 108.653 103.296 1.00 94.25 278 ASN P CA 1
ATOM 5504 C C . ASN B 2 278 ? 131.456 107.275 103.773 1.00 94.25 278 ASN P C 1
ATOM 5505 O O . ASN B 2 278 ? 132.274 106.505 104.275 1.00 94.25 278 ASN P O 1
ATOM 5516 N N . LEU B 2 279 ? 130.190 106.906 103.558 1.00 94.62 279 LEU P N 1
ATOM 5517 C CA . LEU B 2 279 ? 129.712 105.542 103.813 1.00 94.62 279 LEU P CA 1
ATOM 5518 C C . LEU B 2 279 ? 130.402 104.511 102.912 1.00 94.62 279 LEU P C 1
ATOM 5519 O O . LEU B 2 279 ? 130.796 103.453 103.398 1.00 94.62 279 LEU P O 1
ATOM 5535 N N . PHE B 2 280 ? 130.638 104.815 101.634 1.00 93.88 280 PHE P N 1
ATOM 5536 C CA . PHE B 2 280 ? 131.431 103.941 100.766 1.00 93.88 280 PHE P CA 1
ATOM 5537 C C . PHE B 2 280 ? 132.866 103.784 101.272 1.00 93.88 280 PHE P C 1
ATOM 5538 O O . PHE B 2 280 ? 133.390 102.668 101.308 1.00 93.88 280 PHE P O 1
ATOM 5555 N N . ARG B 2 281 ? 133.508 104.869 101.711 1.00 93.69 281 ARG P N 1
ATOM 5556 C CA . ARG B 2 281 ? 134.882 104.822 102.224 1.00 93.69 281 ARG P CA 1
ATOM 5557 C C . ARG B 2 281 ? 134.999 104.047 103.530 1.00 93.69 281 ARG P C 1
ATOM 5558 O O . ARG B 2 281 ? 135.912 103.236 103.668 1.00 93.69 281 ARG P O 1
ATOM 5579 N N . LYS B 2 282 ? 134.060 104.214 104.462 1.00 93.81 282 LYS P N 1
ATOM 5580 C CA . LYS B 2 282 ? 134.048 103.477 105.732 1.00 93.81 282 LYS P CA 1
ATOM 5581 C C . LYS B 2 282 ? 133.872 101.973 105.539 1.00 93.81 282 LYS P C 1
ATOM 5582 O O . LYS B 2 282 ? 134.663 101.197 106.065 1.00 93.81 282 LYS P O 1
ATOM 5601 N N . LEU B 2 283 ? 132.904 101.545 104.733 1.00 94.56 283 LEU P N 1
ATOM 5602 C CA . LEU B 2 283 ? 132.677 100.120 104.475 1.00 94.56 283 LEU P CA 1
ATOM 5603 C C . LEU B 2 283 ? 133.761 99.479 103.595 1.00 94.56 283 LEU P C 1
ATOM 5604 O O . LEU B 2 283 ? 134.083 98.308 103.780 1.00 94.56 283 LEU P O 1
ATOM 5620 N N . SER B 2 284 ? 134.450 100.248 102.751 1.00 93.50 284 SER P N 1
ATOM 5621 C CA . SER B 2 284 ? 135.680 99.802 102.074 1.00 93.50 284 SER P CA 1
ATOM 5622 C C . SER B 2 284 ? 136.856 99.519 103.021 1.00 93.50 284 SER P C 1
ATOM 5623 O O . SER B 2 284 ? 137.865 98.968 102.597 1.00 93.50 284 SER P O 1
ATOM 5631 N N . GLY B 2 285 ? 136.756 99.877 104.302 1.00 93.06 285 GLY P N 1
ATOM 5632 C CA . GLY B 2 285 ? 137.733 99.533 105.335 1.00 93.06 285 GLY P CA 1
ATOM 5633 C C . GLY B 2 285 ? 137.538 98.150 105.960 1.00 93.06 285 GLY P C 1
ATOM 5634 O O . GLY B 2 285 ? 138.417 97.701 106.686 1.00 93.06 285 GLY P O 1
ATOM 5638 N N . ILE B 2 286 ? 136.422 97.465 105.686 1.00 93.12 286 ILE P N 1
ATOM 5639 C CA . ILE B 2 286 ? 136.115 96.124 106.220 1.00 93.12 286 ILE P CA 1
ATOM 5640 C C . ILE B 2 286 ? 135.791 95.083 105.138 1.00 93.12 286 ILE P C 1
ATOM 5641 O O . ILE B 2 286 ? 135.765 93.892 105.432 1.00 93.12 286 ILE P O 1
ATOM 5657 N N . LEU B 2 287 ? 135.585 95.493 103.884 1.00 93.94 287 LEU P N 1
ATOM 5658 C CA . LEU B 2 287 ? 135.304 94.621 102.741 1.00 93.94 287 LEU P CA 1
ATOM 5659 C C . LEU B 2 287 ? 136.214 94.946 101.547 1.00 93.94 287 LEU P C 1
ATOM 5660 O O . LEU B 2 287 ? 136.495 96.119 101.314 1.00 93.94 287 LEU P O 1
ATOM 5676 N N . PRO B 2 288 ? 136.642 93.958 100.744 1.00 93.25 288 PRO P N 1
ATOM 5677 C CA . PRO B 2 288 ? 137.431 94.170 99.532 1.00 93.25 288 PRO P CA 1
ATOM 5678 C C . PRO B 2 288 ? 136.566 94.650 98.348 1.00 93.25 288 PRO P C 1
ATOM 5679 O O . PRO B 2 288 ? 136.396 93.952 97.353 1.00 93.25 288 PRO P O 1
ATOM 5690 N N . VAL B 2 289 ? 135.967 95.832 98.470 1.00 93.44 289 VAL P N 1
ATOM 5691 C CA . VAL B 2 289 ? 134.989 96.382 97.517 1.00 93.44 289 VAL P CA 1
ATOM 5692 C C . VAL B 2 289 ? 135.621 96.672 96.161 1.00 93.44 289 VAL P C 1
ATOM 5693 O O . VAL B 2 289 ? 136.590 97.421 96.069 1.00 93.44 289 VAL P O 1
ATOM 5706 N N . THR B 2 290 ? 135.052 96.108 95.102 1.00 91.19 290 THR P N 1
ATOM 5707 C CA . THR B 2 290 ? 135.500 96.289 93.720 1.00 91.19 290 THR P CA 1
ATOM 5708 C C . THR B 2 290 ? 134.544 97.137 92.899 1.00 91.19 290 THR P C 1
ATOM 5709 O O . THR B 2 290 ? 134.993 97.743 91.933 1.00 91.19 290 THR P O 1
ATOM 5720 N N . ASP B 2 291 ? 133.261 97.227 93.251 1.00 92.56 291 ASP P N 1
ATOM 5721 C CA . ASP B 2 291 ? 132.233 97.905 92.455 1.00 92.56 291 ASP P CA 1
ATOM 5722 C C . ASP B 2 291 ? 131.204 98.641 93.325 1.00 92.56 291 ASP P C 1
ATOM 5723 O O . ASP B 2 291 ? 130.989 98.281 94.482 1.00 92.56 291 ASP P O 1
ATOM 5732 N N . VAL B 2 292 ? 130.541 99.650 92.759 1.00 92.88 292 VAL P N 1
ATOM 5733 C CA . VAL B 2 292 ? 129.579 100.516 93.452 1.00 92.88 292 VAL P CA 1
ATOM 5734 C C . VAL B 2 292 ? 128.278 100.642 92.672 1.00 92.88 292 VAL P C 1
ATOM 5735 O O . VAL B 2 292 ? 128.296 100.815 91.457 1.00 92.88 292 VAL P O 1
ATOM 5748 N N . ALA B 2 293 ? 127.143 100.586 93.367 1.00 91.12 293 ALA P N 1
ATOM 5749 C CA . ALA B 2 293 ? 125.810 100.719 92.795 1.00 91.12 293 ALA P CA 1
ATOM 5750 C C . ALA B 2 293 ? 124.958 101.739 93.559 1.00 91.12 293 ALA P C 1
ATOM 5751 O O . ALA B 2 293 ? 124.968 101.750 94.788 1.00 91.12 293 ALA P O 1
ATOM 5758 N N . VAL B 2 294 ? 124.186 102.574 92.862 1.00 89.50 294 VAL P N 1
ATOM 5759 C CA . VAL B 2 294 ? 123.337 103.631 93.452 1.00 89.50 294 VAL P CA 1
ATOM 5760 C C . VAL B 2 294 ? 121.955 103.692 92.785 1.00 89.50 294 VAL P C 1
ATOM 5761 O O . VAL B 2 294 ? 121.761 103.232 91.661 1.00 89.50 294 VAL P O 1
ATOM 5774 N N . GLU B 2 295 ? 120.963 104.254 93.466 1.00 85.38 295 GLU P N 1
ATOM 5775 C CA . GLU B 2 295 ? 119.615 104.521 92.952 1.00 85.38 295 GLU P CA 1
ATOM 5776 C C . GLU B 2 295 ? 119.430 106.011 92.655 1.00 85.38 295 GLU P C 1
ATOM 5777 O O . GLU B 2 295 ? 119.626 106.844 93.536 1.00 85.38 295 GLU P O 1
ATOM 5789 N N . LEU B 2 296 ? 119.027 106.373 91.436 1.00 74.81 296 LEU P N 1
ATOM 5790 C CA . LEU B 2 296 ? 118.604 107.738 91.111 1.00 74.81 296 LEU P CA 1
ATOM 5791 C C . LEU B 2 296 ? 117.246 108.049 91.748 1.00 74.81 296 LEU P C 1
ATOM 5792 O O . LEU B 2 296 ? 116.236 107.441 91.398 1.00 74.81 296 LEU P O 1
ATOM 5808 N N . ASN B 2 297 ? 117.208 109.049 92.623 1.00 59.06 297 ASN P N 1
ATOM 5809 C CA . ASN B 2 297 ? 115.973 109.630 93.138 1.00 59.06 297 ASN P CA 1
ATOM 5810 C C . ASN B 2 297 ? 115.727 111.012 92.514 1.00 59.06 297 ASN P C 1
ATOM 5811 O O . ASN B 2 297 ? 116.611 111.865 92.540 1.00 59.06 297 ASN P O 1
ATOM 5822 N N . LYS B 2 298 ? 114.538 111.219 91.938 1.00 50.62 298 LYS P N 1
ATOM 5823 C CA . LYS B 2 298 ? 114.133 112.435 91.216 1.00 50.62 298 LYS P CA 1
ATOM 5824 C C . LYS B 2 298 ? 112.688 112.788 91.562 1.00 50.62 298 LYS P C 1
ATOM 5825 O O . LYS B 2 298 ? 111.759 112.143 91.087 1.00 50.62 298 LYS P O 1
ATOM 5844 N N . PHE B 2 299 ? 112.488 113.819 92.372 1.00 38.28 299 PHE P N 1
ATOM 5845 C CA . PHE B 2 299 ? 111.180 114.224 92.889 1.00 38.28 299 PHE P CA 1
ATOM 5846 C C . PHE B 2 299 ? 110.651 115.479 92.189 1.00 38.28 299 PHE P C 1
ATOM 5847 O O . PHE B 2 299 ? 111.352 116.484 92.098 1.00 38.28 299 PHE P O 1
ATOM 5864 N N . ALA B 2 300 ? 109.404 115.443 91.721 1.00 30.00 300 ALA P N 1
ATOM 5865 C CA . ALA B 2 300 ? 108.648 116.620 91.312 1.00 30.00 300 ALA P CA 1
ATOM 5866 C C . ALA B 2 300 ? 107.622 116.963 92.400 1.00 30.00 300 ALA P C 1
ATOM 5867 O O . ALA B 2 300 ? 106.684 116.205 92.646 1.00 30.00 300 ALA P O 1
ATOM 5874 N N . PHE B 2 301 ? 107.795 118.083 93.092 1.00 30.00 301 PHE P N 1
ATOM 5875 C CA . PHE B 2 301 ? 107.112 118.310 94.369 1.00 30.00 301 PHE P CA 1
ATOM 5876 C C . PHE B 2 301 ? 105.606 118.527 94.236 1.00 30.00 301 PHE P C 1
ATOM 5877 O O . PHE B 2 301 ? 104.859 118.021 95.071 1.00 30.00 301 PHE P O 1
ATOM 5894 N N . MET B 2 302 ? 105.122 119.159 93.166 1.00 32.22 302 MET P N 1
ATOM 5895 C CA . MET B 2 302 ? 103.679 119.279 92.970 1.00 32.22 302 MET P CA 1
ATOM 5896 C C . MET B 2 302 ? 102.992 117.982 92.507 1.00 32.22 302 MET P C 1
ATOM 5897 O O . MET B 2 302 ? 101.767 117.914 92.546 1.00 32.22 302 MET P O 1
ATOM 5911 N N . GLN B 2 303 ? 103.739 116.923 92.181 1.00 28.44 303 GLN P N 1
ATOM 5912 C CA . GLN B 2 303 ? 103.193 115.567 92.107 1.00 28.44 303 GLN P CA 1
ATOM 5913 C C . GLN B 2 303 ? 103.091 114.910 93.486 1.00 28.44 303 GLN P C 1
ATOM 5914 O O . GLN B 2 303 ? 102.082 114.277 93.783 1.00 28.44 303 GLN P O 1
ATOM 5928 N N . LEU B 2 304 ? 104.082 115.090 94.366 1.00 32.22 304 LEU P N 1
ATOM 5929 C CA . LEU B 2 304 ? 103.994 114.597 95.749 1.00 32.22 304 LEU P CA 1
ATOM 5930 C C . LEU B 2 304 ? 102.828 115.249 96.515 1.00 32.22 304 LEU P C 1
ATOM 5931 O O . LEU B 2 304 ? 102.214 114.612 97.368 1.00 32.22 304 LEU P O 1
ATOM 5947 N N . ASP B 2 305 ? 102.507 116.502 96.193 1.00 35.34 305 ASP P N 1
ATOM 5948 C CA . ASP B 2 305 ? 101.376 117.259 96.735 1.00 35.34 305 ASP P CA 1
ATOM 5949 C C . ASP B 2 305 ? 100.020 116.925 96.071 1.00 35.34 305 ASP P C 1
ATOM 5950 O O . ASP B 2 305 ? 98.970 117.298 96.590 1.00 35.34 305 ASP P O 1
ATOM 5959 N N . ASN B 2 306 ? 100.015 116.206 94.943 1.00 33.69 306 ASN P N 1
ATOM 5960 C CA . ASN B 2 306 ? 98.819 115.774 94.206 1.00 33.69 306 ASN P CA 1
ATOM 5961 C C . ASN B 2 306 ? 98.921 114.289 93.776 1.00 33.69 306 ASN P C 1
ATOM 5962 O O . ASN B 2 306 ? 98.858 113.996 92.584 1.00 33.69 306 ASN P O 1
ATOM 5973 N N . PRO B 2 307 ? 99.082 113.326 94.699 1.00 36.88 307 PRO P N 1
ATOM 5974 C CA . PRO B 2 307 ? 99.468 111.960 94.346 1.00 36.88 307 PRO P CA 1
ATOM 5975 C C . PRO B 2 307 ? 98.349 111.127 93.693 1.00 36.88 307 PRO P C 1
ATOM 5976 O O . PRO B 2 307 ? 98.630 110.140 93.015 1.00 36.88 307 PRO P O 1
ATOM 5987 N N . GLU B 2 308 ? 97.078 111.502 93.873 1.00 36.84 308 GLU P N 1
ATOM 5988 C CA . GLU B 2 308 ? 95.933 110.843 93.226 1.00 36.84 308 GLU P CA 1
ATOM 5989 C C . GLU B 2 308 ? 95.771 111.220 91.743 1.00 36.84 308 GLU P C 1
ATOM 5990 O O . GLU B 2 308 ? 95.255 110.427 90.952 1.00 36.84 308 GLU P O 1
ATOM 6002 N N . MET B 2 309 ? 96.203 112.424 91.359 1.00 30.72 309 MET P N 1
ATOM 6003 C CA . MET B 2 309 ? 96.160 112.932 89.986 1.00 30.72 309 MET P CA 1
ATOM 6004 C C . MET B 2 309 ? 97.276 112.330 89.129 1.00 30.72 309 MET P C 1
ATOM 6005 O O . MET B 2 309 ? 98.399 112.120 89.586 1.00 30.72 309 MET P O 1
ATOM 6019 N N . LYS B 2 310 ? 96.974 112.045 87.867 1.00 30.44 310 LYS P N 1
ATOM 6020 C CA . LYS B 2 310 ? 97.918 111.413 86.938 1.00 30.44 310 LYS P CA 1
ATOM 6021 C C . LYS B 2 310 ? 98.851 112.475 86.362 1.00 30.44 310 LYS P C 1
ATOM 6022 O O . LYS B 2 310 ? 98.508 113.652 86.304 1.00 30.44 310 LYS P O 1
ATOM 6041 N N . LYS B 2 311 ? 100.050 112.086 85.946 1.00 29.56 311 LYS P N 1
ATOM 6042 C CA . LYS B 2 311 ? 101.148 113.027 85.678 1.00 29.56 311 LYS P CA 1
ATOM 6043 C C . LYS B 2 311 ? 100.786 114.153 84.703 1.00 29.56 311 LYS P C 1
ATOM 6044 O O . LYS B 2 311 ? 101.094 115.305 84.985 1.00 29.56 311 LYS P O 1
ATOM 6063 N N . ARG B 2 312 ? 100.112 113.867 83.585 1.00 34.84 312 ARG P N 1
ATOM 6064 C CA . ARG B 2 312 ? 99.791 114.875 82.553 1.00 34.84 312 ARG P CA 1
ATOM 6065 C C . ARG B 2 312 ? 98.468 115.624 82.754 1.00 34.84 312 ARG P C 1
ATOM 6066 O O . ARG B 2 312 ? 98.019 116.331 81.856 1.00 34.84 312 ARG P O 1
ATOM 6087 N N . GLU B 2 313 ? 97.859 115.525 83.935 1.00 33.38 313 GLU P N 1
ATOM 6088 C CA . GLU B 2 313 ? 96.790 116.432 84.392 1.00 33.38 313 GLU P CA 1
ATOM 6089 C C . GLU B 2 313 ? 97.252 117.382 85.520 1.00 33.38 313 GLU P C 1
ATOM 6090 O O . GLU B 2 313 ? 96.424 118.007 86.181 1.00 33.38 313 GLU P O 1
ATOM 6102 N N . ILE B 2 314 ? 98.570 117.533 85.722 1.00 36.19 314 ILE P N 1
ATOM 6103 C CA . ILE B 2 314 ? 99.191 118.465 86.674 1.00 36.19 314 ILE P CA 1
ATOM 6104 C C . ILE B 2 314 ? 99.754 119.677 85.919 1.00 36.19 314 ILE P C 1
ATOM 6105 O O . ILE B 2 314 ? 100.531 119.535 84.976 1.00 36.19 314 ILE P O 1
ATOM 6121 N N . ASP B 2 315 ? 99.381 120.883 86.339 1.00 31.19 315 ASP P N 1
ATOM 6122 C CA . ASP B 2 315 ? 99.817 122.145 85.727 1.00 31.19 315 ASP P CA 1
ATOM 6123 C C . ASP B 2 315 ? 101.163 122.629 86.297 1.00 31.19 315 ASP P C 1
ATOM 6124 O O . ASP B 2 315 ? 101.240 123.663 86.963 1.00 31.19 315 ASP P O 1
ATOM 6133 N N . PHE B 2 316 ? 102.246 121.896 86.027 1.00 34.25 316 PHE P N 1
ATOM 6134 C CA . PHE B 2 316 ? 103.598 122.211 86.517 1.00 34.25 316 PHE P CA 1
ATOM 6135 C C . PHE B 2 316 ? 104.041 123.644 86.199 1.00 34.25 316 PHE P C 1
ATOM 6136 O O . PHE B 2 316 ? 104.755 124.268 86.985 1.00 34.25 316 PHE P O 1
ATOM 6153 N N . CYS B 2 317 ? 103.608 124.188 85.062 1.00 32.41 317 CYS P N 1
ATOM 6154 C CA . CYS B 2 317 ? 103.950 125.534 84.616 1.00 32.41 317 CYS P CA 1
ATOM 6155 C C . CYS B 2 317 ? 103.248 126.648 85.399 1.00 32.41 317 CYS P C 1
ATOM 6156 O O . CYS B 2 317 ? 103.646 127.805 85.270 1.00 32.41 317 CYS P O 1
ATOM 6164 N N . HIS B 2 318 ? 102.187 126.360 86.160 1.00 35.41 318 HIS P N 1
ATOM 6165 C CA . HIS B 2 318 ? 101.302 127.397 86.686 1.00 35.41 318 HIS P CA 1
ATOM 6166 C C . HIS B 2 318 ? 101.323 127.541 88.210 1.00 35.41 318 HIS P C 1
ATOM 6167 O O . HIS B 2 318 ? 101.760 128.575 88.700 1.00 35.41 318 HIS P O 1
ATOM 6181 N N . GLY B 2 319 ? 100.884 126.551 88.978 1.00 37.34 319 GLY P N 1
ATOM 6182 C CA . GLY B 2 319 ? 100.936 126.627 90.446 1.00 37.34 319 GLY P CA 1
ATOM 6183 C C . GLY B 2 319 ? 100.216 127.845 91.066 1.00 37.34 319 GLY P C 1
ATOM 6184 O O . GLY B 2 319 ? 99.450 128.540 90.391 1.00 37.34 319 GLY P O 1
ATOM 6188 N N . PRO B 2 320 ? 100.398 128.104 92.371 1.00 40.00 320 PRO P N 1
ATOM 6189 C CA . PRO B 2 320 ? 99.752 129.219 93.046 1.00 40.00 320 PRO P CA 1
ATOM 6190 C C . PRO B 2 320 ? 100.348 130.605 92.754 1.00 40.00 320 PRO P C 1
ATOM 6191 O O . PRO B 2 320 ? 99.634 131.583 92.967 1.00 40.00 320 PRO P O 1
ATOM 6202 N N . LEU B 2 321 ? 101.589 130.743 92.265 1.00 37.00 321 LEU P N 1
ATOM 6203 C CA . LEU B 2 321 ? 102.207 132.059 92.018 1.00 37.00 321 LEU P CA 1
ATOM 6204 C C . LEU B 2 321 ? 102.358 132.510 90.550 1.00 37.00 321 LEU P C 1
ATOM 6205 O O . LEU B 2 321 ? 102.801 133.642 90.357 1.00 37.00 321 LEU P O 1
ATOM 6221 N N . CYS B 2 322 ? 101.980 131.746 89.517 1.00 38.41 322 CYS P N 1
ATOM 6222 C CA . CYS B 2 322 ? 102.166 132.179 88.117 1.00 38.41 322 CYS P CA 1
ATOM 6223 C C . CYS B 2 322 ? 101.611 133.576 87.819 1.00 38.41 322 CYS P C 1
ATOM 6224 O O . CYS B 2 322 ? 100.412 133.826 87.942 1.00 38.41 322 CYS P O 1
ATOM 6232 N N . GLY B 2 323 ? 102.496 134.490 87.414 1.00 45.09 323 GLY P N 1
ATOM 6233 C CA . GLY B 2 323 ? 102.159 135.868 87.044 1.00 45.09 323 GLY P CA 1
ATOM 6234 C C . GLY B 2 323 ? 101.676 136.754 88.196 1.00 45.09 323 GLY P C 1
ATOM 6235 O O . GLY B 2 323 ? 101.299 137.901 87.965 1.00 45.09 323 GLY P O 1
ATOM 6239 N N . THR B 2 324 ? 101.680 136.257 89.435 1.00 47.44 324 THR P N 1
ATOM 6240 C CA . THR B 2 324 ? 101.189 136.995 90.616 1.00 47.44 324 THR P CA 1
ATOM 6241 C C . THR B 2 324 ? 102.151 138.076 91.113 1.00 47.44 324 THR P C 1
ATOM 6242 O O . THR B 2 324 ? 101.750 138.937 91.894 1.00 47.44 324 THR P O 1
ATOM 6253 N N . GLY B 2 325 ? 103.406 138.060 90.662 1.00 53.00 325 GLY P N 1
ATOM 6254 C CA . GLY B 2 325 ? 104.432 139.022 91.079 1.00 53.00 325 GLY P CA 1
ATOM 6255 C C . GLY B 2 325 ? 105.202 138.640 92.343 1.00 53.00 325 GLY P C 1
ATOM 6256 O O . GLY B 2 325 ? 105.880 139.489 92.915 1.00 53.00 325 GLY P O 1
ATOM 6260 N N . GLY B 2 326 ? 105.115 137.387 92.785 1.00 57.31 326 GLY P N 1
ATOM 6261 C CA . GLY B 2 326 ? 105.798 136.867 93.973 1.00 57.31 326 GLY P CA 1
ATOM 6262 C C . GLY B 2 326 ? 104.882 136.697 95.184 1.00 57.31 326 GLY P C 1
ATOM 6263 O O . GLY B 2 326 ? 103.738 137.149 95.199 1.00 57.31 326 GLY P O 1
ATOM 6267 N N . LEU B 2 327 ? 105.403 136.039 96.220 1.00 64.38 327 LEU P N 1
ATOM 6268 C CA . LEU B 2 327 ? 104.654 135.584 97.397 1.00 64.38 327 LEU P CA 1
ATOM 6269 C C . LEU B 2 327 ? 103.877 136.708 98.098 1.00 64.38 327 LEU P C 1
ATOM 6270 O O . LEU B 2 327 ? 102.692 136.585 98.397 1.00 64.38 327 LEU P O 1
ATOM 6286 N N . GLU B 2 328 ? 104.540 137.826 98.341 1.00 72.12 328 GLU P N 1
ATOM 6287 C CA . GLU B 2 328 ? 103.997 138.949 99.105 1.00 72.12 328 GLU P CA 1
ATOM 6288 C C . GLU B 2 328 ? 102.912 139.715 98.330 1.00 72.12 328 GLU P C 1
ATOM 6289 O O . GLU B 2 328 ? 101.941 140.195 98.919 1.00 72.12 328 GLU P O 1
ATOM 6301 N N . ALA B 2 329 ? 103.031 139.784 97.005 1.00 66.56 329 ALA P N 1
ATOM 6302 C CA . ALA B 2 329 ? 102.007 140.317 96.118 1.00 66.56 329 ALA P CA 1
ATOM 6303 C C . ALA B 2 329 ? 100.793 139.373 96.008 1.00 66.56 329 ALA P C 1
ATOM 6304 O O . ALA B 2 329 ? 99.651 139.825 96.066 1.00 66.56 329 ALA P O 1
ATOM 6311 N N . ALA B 2 330 ? 101.013 138.059 95.918 1.00 62.81 330 ALA P N 1
ATOM 6312 C CA . ALA B 2 330 ? 99.941 137.070 95.876 1.00 62.81 330 ALA P CA 1
ATOM 6313 C C . ALA B 2 330 ? 99.106 137.054 97.165 1.00 62.81 330 ALA P C 1
ATOM 6314 O O . ALA B 2 330 ? 97.879 137.015 97.102 1.00 62.81 330 ALA P O 1
ATOM 6321 N N . VAL B 2 331 ? 99.744 137.160 98.335 1.00 71.00 331 VAL P N 1
ATOM 6322 C CA . VAL B 2 331 ? 99.044 137.320 99.621 1.00 71.00 331 VAL P CA 1
ATOM 6323 C C . VAL B 2 331 ? 98.260 138.635 99.674 1.00 71.00 331 VAL P C 1
ATOM 6324 O O . VAL B 2 331 ? 97.118 138.654 100.123 1.00 71.00 331 VAL P O 1
ATOM 6337 N N . LYS B 2 332 ? 98.828 139.736 99.173 1.00 76.19 332 LYS P N 1
ATOM 6338 C CA . LYS B 2 332 ? 98.165 141.044 99.131 1.00 76.19 332 LYS P CA 1
ATOM 6339 C C . LYS B 2 332 ? 96.923 141.020 98.243 1.00 76.19 332 LYS P C 1
ATOM 6340 O O . LYS B 2 332 ? 95.890 141.549 98.642 1.00 76.19 332 LYS P O 1
ATOM 6359 N N . GLU B 2 333 ? 96.968 140.344 97.098 1.00 63.69 333 GLU P N 1
ATOM 6360 C CA . GLU B 2 333 ? 95.793 140.113 96.254 1.00 63.69 333 GLU P CA 1
ATOM 6361 C C . GLU B 2 333 ? 94.759 139.191 96.929 1.00 63.69 333 GLU P C 1
ATOM 6362 O O . GLU B 2 333 ? 93.579 139.521 96.998 1.00 63.69 333 GLU P O 1
ATOM 6374 N N . GLN B 2 334 ? 95.199 138.068 97.497 1.00 66.31 334 GLN P N 1
ATOM 6375 C CA . GLN B 2 334 ? 94.365 137.096 98.217 1.00 66.31 334 GLN P CA 1
ATOM 6376 C C . GLN B 2 334 ? 93.603 137.691 99.417 1.00 66.31 334 GLN P C 1
ATOM 6377 O O . GLN B 2 334 ? 92.561 137.161 99.795 1.00 66.31 334 GLN P O 1
ATOM 6391 N N . GLN B 2 335 ? 94.095 138.780 100.017 1.00 72.75 335 GLN P N 1
ATOM 6392 C CA . GLN B 2 335 ? 93.483 139.452 101.170 1.00 72.75 335 GLN P CA 1
ATOM 6393 C C . GLN B 2 335 ? 92.801 140.796 100.858 1.00 72.75 335 GLN P C 1
ATOM 6394 O O . GLN B 2 335 ? 92.468 141.539 101.782 1.00 72.75 335 GLN P O 1
ATOM 6408 N N . ASP B 2 336 ? 92.617 141.169 99.589 1.00 70.44 336 ASP P N 1
ATOM 6409 C CA . ASP B 2 336 ? 92.109 142.498 99.194 1.00 70.44 336 ASP P CA 1
ATOM 6410 C C . ASP B 2 336 ? 92.944 143.666 99.772 1.00 70.44 336 ASP P C 1
ATOM 6411 O O . ASP B 2 336 ? 92.441 144.762 100.022 1.00 70.44 336 ASP P O 1
ATOM 6420 N N . GLY B 2 337 ? 94.231 143.437 100.029 1.00 77.25 337 GLY P N 1
ATOM 6421 C CA . GLY B 2 337 ? 95.171 144.432 100.547 1.00 77.25 337 GLY P CA 1
ATOM 6422 C C . GLY B 2 337 ? 95.074 144.760 102.040 1.00 77.25 337 GLY P C 1
ATOM 6423 O O . GLY B 2 337 ? 95.840 145.599 102.511 1.00 77.25 337 GLY P O 1
ATOM 6427 N N . LYS B 2 338 ? 94.178 144.129 102.807 1.00 86.25 338 LYS P N 1
ATOM 6428 C CA . LYS B 2 338 ? 93.947 144.439 104.235 1.00 86.25 338 LYS P CA 1
ATOM 6429 C C . LYS B 2 338 ? 94.553 143.410 105.191 1.00 86.25 338 LYS P C 1
ATOM 6430 O O . LYS B 2 338 ? 94.805 142.264 104.823 1.00 86.25 338 LYS P O 1
ATOM 6449 N N . CYS B 2 339 ? 94.757 143.818 106.441 1.00 89.62 339 CYS P N 1
ATOM 6450 C CA . CYS B 2 339 ? 95.173 142.959 107.551 1.00 89.62 339 CYS P CA 1
ATOM 6451 C C . CYS B 2 339 ? 94.101 141.919 107.912 1.00 89.62 339 CYS P C 1
ATOM 6452 O O . CYS B 2 339 ? 92.942 142.266 108.145 1.00 89.62 339 CYS P O 1
ATOM 6460 N N . LEU B 2 340 ? 94.484 140.644 107.988 1.00 88.31 340 LEU P N 1
ATOM 6461 C CA . LEU B 2 340 ? 93.541 139.530 108.015 1.00 88.31 340 LEU P CA 1
ATOM 6462 C C . LEU B 2 340 ? 92.667 139.484 109.274 1.00 88.31 340 LEU P C 1
ATOM 6463 O O . LEU B 2 340 ? 91.473 139.224 109.170 1.00 88.31 340 LEU P O 1
ATOM 6479 N N . LEU B 2 341 ? 93.217 139.786 110.454 1.00 86.88 341 LEU P N 1
ATOM 6480 C CA . LEU B 2 341 ? 92.470 139.745 111.721 1.00 86.88 341 LEU P CA 1
ATOM 6481 C C . LEU B 2 341 ? 91.410 140.836 111.918 1.00 86.88 341 LEU P C 1
ATOM 6482 O O . LEU B 2 341 ? 90.542 140.675 112.777 1.00 86.88 341 LEU P O 1
ATOM 6498 N N . CYS B 2 342 ? 91.467 141.948 111.187 1.00 86.94 342 CYS P N 1
ATOM 6499 C CA . CYS B 2 342 ? 90.624 143.105 111.504 1.00 86.94 342 CYS P CA 1
ATOM 6500 C C . CYS B 2 342 ? 90.097 143.904 110.303 1.00 86.94 342 CYS P C 1
ATOM 6501 O O . CYS B 2 342 ? 89.174 144.698 110.487 1.00 86.94 342 CYS P O 1
ATOM 6509 N N . GLY B 2 343 ? 90.611 143.707 109.086 1.00 83.62 343 GLY P N 1
ATOM 6510 C CA . GLY B 2 343 ? 89.972 144.213 107.869 1.00 83.62 343 GLY P CA 1
ATOM 6511 C C . GLY B 2 343 ? 89.831 145.736 107.788 1.00 83.62 343 GLY P C 1
ATOM 6512 O O . GLY B 2 343 ? 88.844 146.226 107.236 1.00 83.62 343 GLY P O 1
ATOM 6516 N N . LYS B 2 344 ? 90.785 146.490 108.348 1.00 82.44 344 LYS P N 1
ATOM 6517 C CA . LYS B 2 344 ? 90.780 147.965 108.376 1.00 82.44 344 LYS P CA 1
ATOM 6518 C C . LYS B 2 344 ? 92.115 148.564 107.943 1.00 82.44 344 LYS P C 1
ATOM 6519 O O . LYS B 2 344 ? 92.181 149.257 106.929 1.00 82.44 344 LYS P O 1
ATOM 6538 N N . GLU B 2 345 ? 93.179 148.284 108.683 1.00 83.62 345 GLU P N 1
ATOM 6539 C CA . GLU B 2 345 ? 94.546 148.674 108.316 1.00 83.62 345 GLU P CA 1
ATOM 6540 C C . GLU B 2 345 ? 95.101 147.822 107.159 1.00 83.62 345 GLU P C 1
ATOM 6541 O O . GLU B 2 345 ? 94.718 146.664 106.980 1.00 83.62 345 GLU P O 1
ATOM 6553 N N . SER B 2 346 ? 96.017 148.390 106.374 1.00 86.50 346 SER P N 1
ATOM 6554 C CA . SER B 2 346 ? 96.750 147.700 105.304 1.00 86.50 346 SER P CA 1
ATOM 6555 C C . SER B 2 346 ? 97.835 146.750 105.840 1.00 86.50 346 SER P C 1
ATOM 6556 O O . SER B 2 346 ? 98.158 146.753 107.029 1.00 86.50 346 SER P O 1
ATOM 6564 N N . ILE B 2 347 ? 98.392 145.898 104.972 1.00 87.69 347 ILE P N 1
ATOM 6565 C CA . ILE B 2 347 ? 99.421 144.915 105.350 1.00 87.69 347 ILE P CA 1
ATOM 6566 C C . ILE B 2 347 ? 100.738 145.622 105.680 1.00 87.69 347 ILE P C 1
ATOM 6567 O O . ILE B 2 347 ? 101.204 146.459 104.909 1.00 87.69 347 ILE P O 1
ATOM 6583 N N . GLY B 2 348 ? 101.351 145.269 106.810 1.00 85.75 348 GLY P N 1
ATOM 6584 C CA . GLY B 2 348 ? 102.675 145.734 107.213 1.00 85.75 348 GLY P CA 1
ATOM 6585 C C . GLY B 2 348 ? 103.708 144.620 107.143 1.00 85.75 348 GLY P C 1
ATOM 6586 O O . GLY B 2 348 ? 104.698 144.739 106.428 1.00 85.75 348 GLY P O 1
ATOM 6590 N N . HIS B 2 349 ? 103.446 143.522 107.851 1.00 90.62 349 HIS P N 1
ATOM 6591 C CA . HIS B 2 349 ? 104.329 142.360 107.961 1.00 90.62 349 HIS P CA 1
ATOM 6592 C C . HIS B 2 349 ? 103.668 141.112 107.374 1.00 90.62 349 HIS P C 1
ATOM 6593 O O . HIS B 2 349 ? 102.498 140.836 107.637 1.00 90.62 349 HIS P O 1
ATOM 6607 N N . TYR B 2 350 ? 104.421 140.311 106.635 1.00 89.75 350 TYR P N 1
ATOM 6608 C CA . TYR B 2 350 ? 103.974 139.013 106.141 1.00 89.75 350 TYR P CA 1
ATOM 6609 C C . TYR B 2 350 ? 104.279 137.911 107.162 1.00 89.75 350 TYR P C 1
ATOM 6610 O O . TYR B 2 350 ? 105.404 137.435 107.277 1.00 89.75 350 TYR P O 1
ATOM 6628 N N . HIS B 2 351 ? 103.265 137.540 107.939 1.00 87.69 351 HIS P N 1
ATOM 6629 C CA . HIS B 2 351 ? 103.329 136.637 109.074 1.00 87.69 351 HIS P CA 1
ATOM 6630 C C . HIS B 2 351 ? 103.355 135.156 108.672 1.00 87.69 351 HIS P C 1
ATOM 6631 O O . HIS B 2 351 ? 102.384 134.658 108.106 1.00 87.69 351 HIS P O 1
ATOM 6645 N N . HIS B 2 352 ? 104.396 134.414 109.049 1.00 86.81 352 HIS P N 1
ATOM 6646 C CA . HIS B 2 352 ? 104.384 132.949 109.045 1.00 86.81 352 HIS P CA 1
ATOM 6647 C C . HIS B 2 352 ? 103.518 132.415 110.199 1.00 86.81 352 HIS P C 1
ATOM 6648 O O . HIS B 2 352 ? 103.890 132.548 111.362 1.00 86.81 352 HIS P O 1
ATOM 6662 N N . ILE B 2 353 ? 102.367 131.817 109.885 1.00 83.12 353 ILE P N 1
ATOM 6663 C CA . ILE B 2 353 ? 101.343 131.378 110.849 1.00 83.12 353 ILE P CA 1
ATOM 6664 C C . ILE B 2 353 ? 101.895 130.299 111.780 1.00 83.12 353 ILE P C 1
ATOM 6665 O O . ILE B 2 353 ? 101.854 130.454 112.998 1.00 83.12 353 ILE P O 1
ATOM 6681 N N . VAL B 2 354 ? 102.458 129.225 111.227 1.00 78.06 354 VAL P N 1
ATOM 6682 C CA . VAL B 2 354 ? 103.401 128.363 111.949 1.00 78.06 354 VAL P CA 1
ATOM 6683 C C . VAL B 2 354 ? 104.773 129.047 111.897 1.00 78.06 354 VAL P C 1
ATOM 6684 O O . VAL B 2 354 ? 105.269 129.257 110.788 1.00 78.06 354 VAL P O 1
ATOM 6697 N N . PRO B 2 355 ? 105.385 129.451 113.024 1.00 80.62 355 PRO P N 1
ATOM 6698 C CA . PRO B 2 355 ? 106.607 130.251 113.020 1.00 80.62 355 PRO P CA 1
ATOM 6699 C C . PRO B 2 355 ? 107.826 129.586 112.372 1.00 80.62 355 PRO P C 1
ATOM 6700 O O . PRO B 2 355 ? 107.960 128.361 112.359 1.00 80.62 355 PRO P O 1
ATOM 6711 N N . ARG B 2 356 ? 108.777 130.396 111.899 1.00 70.50 356 ARG P N 1
ATOM 6712 C CA . ARG B 2 356 ? 110.028 129.932 111.261 1.00 70.50 356 ARG P CA 1
ATOM 6713 C C . ARG B 2 356 ? 110.899 129.123 112.224 1.00 70.50 356 ARG P C 1
ATOM 6714 O O . ARG B 2 356 ? 111.554 128.165 111.823 1.00 70.50 356 ARG P O 1
ATOM 6735 N N . SER B 2 357 ? 110.849 129.465 113.509 1.00 72.94 357 SER P N 1
ATOM 6736 C CA . SER B 2 357 ? 111.484 128.730 114.607 1.00 72.94 357 SER P CA 1
ATOM 6737 C C . SER B 2 357 ? 110.806 127.391 114.951 1.00 72.94 357 SER P C 1
ATOM 6738 O O . SER B 2 357 ? 111.423 126.544 115.597 1.00 72.94 357 SER P O 1
ATOM 6746 N N . ARG B 2 358 ? 109.558 127.161 114.521 1.00 69.38 358 ARG P N 1
ATOM 6747 C CA . ARG B 2 358 ? 108.713 126.002 114.881 1.00 69.38 358 ARG P CA 1
ATOM 6748 C C . ARG B 2 358 ? 108.369 125.134 113.665 1.00 69.38 358 ARG P C 1
ATOM 6749 O O . ARG B 2 358 ? 107.247 124.666 113.516 1.00 69.38 358 ARG P O 1
ATOM 6770 N N . ARG B 2 359 ? 109.353 124.935 112.780 1.00 55.66 359 ARG P N 1
ATOM 6771 C CA . ARG B 2 359 ? 109.293 124.156 111.526 1.00 55.66 359 ARG P CA 1
ATOM 6772 C C . ARG B 2 359 ? 108.299 124.663 110.473 1.00 55.66 359 ARG P C 1
ATOM 6773 O O . ARG B 2 359 ? 107.935 123.929 109.559 1.00 55.66 359 ARG P O 1
ATOM 6794 N N . GLY B 2 360 ? 107.863 125.913 110.558 1.00 62.47 360 GLY P N 1
ATOM 6795 C CA . GLY B 2 360 ? 106.919 126.511 109.614 1.00 62.47 360 GLY P CA 1
ATOM 6796 C C . GLY B 2 360 ? 107.455 126.640 108.189 1.00 62.47 360 GLY P C 1
ATOM 6797 O O . GLY B 2 360 ? 108.637 126.890 107.979 1.00 62.47 360 GLY P O 1
ATOM 6801 N N . SER B 2 361 ? 106.581 126.472 107.196 1.00 58.19 361 SER P N 1
ATOM 6802 C CA . SER B 2 361 ? 106.914 126.627 105.774 1.00 58.19 361 SER P CA 1
ATOM 6803 C C . SER B 2 361 ? 107.056 128.093 105.342 1.00 58.19 361 SER P C 1
ATOM 6804 O O . SER B 2 361 ? 106.393 128.968 105.894 1.00 58.19 361 SER P O 1
ATOM 6812 N N . ASN B 2 362 ? 107.856 128.369 104.313 1.00 60.41 362 ASN P N 1
ATOM 6813 C CA . ASN B 2 362 ? 107.899 129.668 103.642 1.00 60.41 362 ASN P CA 1
ATOM 6814 C C . ASN B 2 362 ? 106.862 129.806 102.512 1.00 60.41 362 ASN P C 1
ATOM 6815 O O . ASN B 2 362 ? 106.721 130.885 101.946 1.00 60.41 362 ASN P O 1
ATOM 6826 N N . THR B 2 363 ? 106.153 128.735 102.146 1.00 60.00 363 THR P N 1
ATOM 6827 C CA . THR B 2 363 ? 105.170 128.734 101.049 1.00 60.00 363 THR P CA 1
ATOM 6828 C C . THR B 2 363 ? 103.891 129.505 101.396 1.00 60.00 363 THR P C 1
ATOM 6829 O O . THR B 2 363 ? 103.563 129.702 102.563 1.00 60.00 363 THR P O 1
ATOM 6840 N N . ILE B 2 364 ? 103.133 129.927 100.375 1.00 64.38 364 ILE P N 1
ATOM 6841 C CA . ILE B 2 364 ? 101.948 130.799 100.495 1.00 64.38 364 ILE P CA 1
ATOM 6842 C C . ILE B 2 364 ? 100.837 130.263 101.405 1.00 64.38 364 ILE P C 1
ATOM 6843 O O . ILE B 2 364 ? 100.100 131.036 102.014 1.00 64.38 364 ILE P O 1
ATOM 6859 N N . ALA B 2 365 ? 100.747 128.952 101.581 1.00 62.91 365 ALA P N 1
ATOM 6860 C CA . ALA B 2 365 ? 99.842 128.331 102.537 1.00 62.91 365 ALA P CA 1
ATOM 6861 C C . ALA B 2 365 ? 100.133 128.724 104.000 1.00 62.91 365 ALA P C 1
ATOM 6862 O O . ALA B 2 365 ? 99.220 128.695 104.820 1.00 62.91 365 ALA P O 1
ATOM 6869 N N . ASN B 2 366 ? 101.364 129.121 104.347 1.00 75.62 366 ASN P N 1
ATOM 6870 C CA . ASN B 2 366 ? 101.747 129.491 105.716 1.00 75.62 366 ASN P CA 1
ATOM 6871 C C . ASN B 2 366 ? 101.817 131.003 105.978 1.00 75.62 366 ASN P C 1
ATOM 6872 O O . ASN B 2 366 ? 102.145 131.396 107.089 1.00 75.62 366 ASN P O 1
ATOM 6883 N N . ILE B 2 367 ? 101.503 131.866 105.011 1.00 79.69 367 ILE P N 1
ATOM 6884 C CA . ILE B 2 367 ? 101.625 133.326 105.154 1.00 79.69 367 ILE P CA 1
ATOM 6885 C C . ILE B 2 367 ? 100.264 134.006 105.322 1.00 79.69 367 ILE P C 1
ATOM 6886 O O . ILE B 2 367 ? 99.329 133.715 104.579 1.00 79.69 367 ILE P O 1
ATOM 6902 N N . ALA B 2 368 ? 100.164 134.954 106.249 1.00 86.69 368 ALA P N 1
ATOM 6903 C CA . ALA B 2 368 ? 99.063 135.912 106.356 1.00 86.69 368 ALA P CA 1
ATOM 6904 C C . ALA B 2 368 ? 99.601 137.348 106.469 1.00 86.69 368 ALA P C 1
ATOM 6905 O O . ALA B 2 368 ? 100.545 137.616 107.204 1.00 86.69 368 ALA P O 1
ATOM 6912 N N . GLY B 2 369 ? 99.020 138.300 105.754 1.00 90.50 369 GLY P N 1
ATOM 6913 C CA . GLY B 2 369 ? 99.407 139.705 105.861 1.00 90.50 369 GLY P CA 1
ATOM 6914 C C . GLY B 2 369 ? 98.743 140.364 107.059 1.00 90.50 369 GLY P C 1
ATOM 6915 O O . GLY B 2 369 ? 97.514 140.361 107.142 1.00 90.50 369 GLY P O 1
ATOM 6919 N N . LEU B 2 370 ? 99.521 140.961 107.958 1.00 93.25 370 LEU P N 1
ATOM 6920 C CA . LEU B 2 370 ? 99.031 141.637 109.157 1.00 93.25 370 LEU P CA 1
ATOM 6921 C C . LEU B 2 370 ? 99.654 143.029 109.305 1.00 93.25 370 LEU P C 1
ATOM 6922 O O . LEU B 2 370 ? 100.748 143.298 108.816 1.00 93.25 370 LEU P O 1
ATOM 6938 N N . CYS B 2 371 ? 98.961 143.932 109.994 1.00 92.50 371 CYS P N 1
ATOM 6939 C CA . CYS B 2 371 ? 99.535 145.197 110.452 1.00 92.50 371 CYS P CA 1
ATOM 6940 C C . CYS B 2 371 ? 100.460 144.961 111.660 1.00 92.50 371 CYS P C 1
ATOM 6941 O O . CYS B 2 371 ? 100.267 143.979 112.387 1.00 92.50 371 CYS P O 1
ATOM 6949 N N . PRO B 2 372 ? 101.451 145.832 111.929 1.00 92.06 372 PRO P N 1
ATOM 6950 C CA . PRO B 2 372 ? 102.413 145.625 113.017 1.00 92.06 372 PRO P CA 1
ATOM 6951 C C . PRO B 2 372 ? 101.759 145.439 114.394 1.00 92.06 372 PRO P C 1
ATOM 6952 O O . PRO B 2 372 ? 102.210 144.616 115.188 1.00 92.06 372 PRO P O 1
ATOM 6963 N N . LYS B 2 373 ? 100.653 146.148 114.650 1.00 91.81 373 LYS P N 1
ATOM 6964 C CA . LYS B 2 373 ? 99.869 146.075 115.892 1.00 91.81 373 LYS P CA 1
ATOM 6965 C C . LYS B 2 373 ? 99.300 144.677 116.138 1.00 91.81 373 LYS P C 1
ATOM 6966 O O . LYS B 2 373 ? 99.488 144.102 117.208 1.00 91.81 373 LYS P O 1
ATOM 6985 N N . CYS B 2 374 ? 98.642 144.090 115.139 1.00 92.25 374 CYS P N 1
ATOM 6986 C CA . CYS B 2 374 ? 98.139 142.720 115.227 1.00 92.25 374 CYS P CA 1
ATOM 6987 C C . CYS B 2 374 ? 99.277 141.696 115.222 1.00 92.25 374 CYS P C 1
ATOM 6988 O O . CYS B 2 374 ? 99.198 140.719 115.957 1.00 92.25 374 CYS P O 1
ATOM 6996 N N . HIS B 2 375 ? 100.341 141.903 114.442 1.00 92.56 375 HIS P N 1
ATOM 6997 C CA . HIS B 2 375 ? 101.483 140.987 114.426 1.00 92.56 375 HIS P CA 1
ATOM 6998 C C . HIS B 2 375 ? 102.119 140.861 115.825 1.00 92.56 375 HIS P C 1
ATOM 6999 O O . HIS B 2 375 ? 102.437 139.757 116.259 1.00 92.56 375 HIS P O 1
ATOM 7013 N N . GLU B 2 376 ? 102.237 141.956 116.578 1.00 90.75 376 GLU P N 1
ATOM 7014 C CA . GLU B 2 376 ? 102.665 141.919 117.981 1.00 90.75 376 GLU P CA 1
ATOM 7015 C C . GLU B 2 376 ? 101.705 141.126 118.889 1.00 90.75 376 GLU P C 1
ATOM 7016 O O . GLU B 2 376 ? 102.158 140.244 119.617 1.00 90.75 376 GLU P O 1
ATOM 7028 N N . LEU B 2 377 ? 100.389 141.357 118.830 1.00 90.12 377 LEU P N 1
ATOM 7029 C CA . LEU B 2 377 ? 99.441 140.580 119.643 1.00 90.12 377 LEU P CA 1
ATOM 7030 C C . LEU B 2 377 ? 99.484 139.082 119.317 1.00 90.12 377 LEU P C 1
ATOM 7031 O O . LEU B 2 377 ? 99.534 138.268 120.234 1.00 90.12 377 LEU P O 1
ATOM 7047 N N . VAL B 2 378 ? 99.553 138.701 118.042 1.00 88.50 378 VAL P N 1
ATOM 7048 C CA . VAL B 2 378 ? 99.590 137.288 117.628 1.00 88.50 378 VAL P CA 1
ATOM 7049 C C . VAL B 2 378 ? 100.808 136.553 118.192 1.00 88.50 378 VAL P C 1
ATOM 7050 O O . VAL B 2 378 ? 100.764 135.339 118.374 1.00 88.50 378 VAL P O 1
ATOM 7063 N N . HIS B 2 379 ? 101.880 137.268 118.534 1.00 86.62 379 HIS P N 1
ATOM 7064 C CA . HIS B 2 379 ? 103.048 136.723 119.226 1.00 86.62 379 HIS P CA 1
ATOM 7065 C C . HIS B 2 379 ? 102.966 136.786 120.761 1.00 86.62 379 HIS P C 1
ATOM 7066 O O . HIS B 2 379 ? 103.447 135.863 121.415 1.00 86.62 379 HIS P O 1
ATOM 7080 N N . LYS B 2 380 ? 102.297 137.790 121.344 1.00 86.62 380 LYS P N 1
ATOM 7081 C CA . LYS B 2 380 ? 102.201 138.020 122.802 1.00 86.62 380 LYS P CA 1
ATOM 7082 C C . LYS B 2 380 ? 100.892 137.583 123.490 1.00 86.62 380 LYS P C 1
ATOM 7083 O O . LYS B 2 380 ? 100.796 137.677 124.713 1.00 86.62 380 LYS P O 1
ATOM 7102 N N . ASP B 2 381 ? 99.872 137.135 122.758 1.00 85.44 381 ASP P N 1
ATOM 7103 C CA . ASP B 2 381 ? 98.516 136.865 123.275 1.00 85.44 381 ASP P CA 1
ATOM 7104 C C . ASP B 2 381 ? 97.853 135.663 122.583 1.00 85.44 381 ASP P C 1
ATOM 7105 O O . ASP B 2 381 ? 97.455 135.720 121.415 1.00 85.44 381 ASP P O 1
ATOM 7114 N N . ALA B 2 382 ? 97.694 134.574 123.336 1.00 83.56 382 ALA P N 1
ATOM 7115 C CA . ALA B 2 382 ? 97.194 133.298 122.837 1.00 83.56 382 ALA P CA 1
ATOM 7116 C C . ALA B 2 382 ? 95.755 133.334 122.285 1.00 83.56 382 ALA P C 1
ATOM 7117 O O . ALA B 2 382 ? 95.444 132.563 121.377 1.00 83.56 382 ALA P O 1
ATOM 7124 N N . ASP B 2 383 ? 94.887 134.232 122.755 1.00 83.31 383 ASP P N 1
ATOM 7125 C CA . ASP B 2 383 ? 93.510 134.320 122.240 1.00 83.31 383 ASP P CA 1
ATOM 7126 C C . ASP B 2 383 ? 93.484 134.910 120.824 1.00 83.31 383 ASP P C 1
ATOM 7127 O O . ASP B 2 383 ? 92.759 134.439 119.944 1.00 83.31 383 ASP P O 1
ATOM 7136 N N . THR B 2 384 ? 94.316 135.920 120.565 1.00 84.19 384 THR P N 1
ATOM 7137 C CA . THR B 2 384 ? 94.477 136.466 119.213 1.00 84.19 384 THR P CA 1
ATOM 7138 C C . THR B 2 384 ? 95.186 135.474 118.293 1.00 84.19 384 THR P C 1
ATOM 7139 O O . THR B 2 384 ? 94.822 135.361 117.123 1.00 84.19 384 THR P O 1
ATOM 7150 N N . ALA B 2 385 ? 96.134 134.693 118.817 1.00 84.62 385 ALA P N 1
ATOM 7151 C CA . ALA B 2 385 ? 96.800 133.640 118.060 1.00 84.62 385 ALA P CA 1
ATOM 7152 C C . ALA B 2 385 ? 95.815 132.562 117.595 1.00 84.62 385 ALA P C 1
ATOM 7153 O O . ALA B 2 385 ? 95.768 132.249 116.407 1.00 84.62 385 ALA P O 1
ATOM 7160 N N . GLU B 2 386 ? 94.967 132.034 118.480 1.00 82.62 386 GLU P N 1
ATOM 7161 C CA . GLU B 2 386 ? 93.959 131.050 118.079 1.00 82.62 386 GLU P CA 1
ATOM 7162 C C . GLU B 2 386 ? 92.957 131.636 117.076 1.00 82.62 386 GLU P C 1
ATOM 7163 O O . GLU B 2 386 ? 92.612 130.984 116.091 1.00 82.62 386 GLU P O 1
ATOM 7175 N N . SER B 2 387 ? 92.563 132.896 117.256 1.00 83.50 387 SER P N 1
ATOM 7176 C CA . SER B 2 387 ? 91.651 133.594 116.340 1.00 83.50 387 SER P CA 1
ATOM 7177 C C . SER B 2 387 ? 92.185 133.689 114.908 1.00 83.50 387 SER P C 1
ATOM 7178 O O . SER B 2 387 ? 91.404 133.613 113.965 1.00 83.50 387 SER P O 1
ATOM 7186 N N . LEU B 2 388 ? 93.500 133.807 114.713 1.00 87.44 388 LEU P N 1
ATOM 7187 C CA . LEU B 2 388 ? 94.104 133.779 113.378 1.00 87.44 388 LEU P CA 1
ATOM 7188 C C . LEU B 2 388 ? 94.046 132.376 112.758 1.00 87.44 388 LEU P C 1
ATOM 7189 O O . LEU B 2 388 ? 93.749 132.240 111.574 1.00 87.44 388 LEU P O 1
ATOM 7205 N N . THR B 2 389 ? 94.274 131.322 113.546 1.00 84.38 389 THR P N 1
ATOM 7206 C CA . THR B 2 389 ? 94.273 129.938 113.040 1.00 84.38 389 THR P CA 1
ATOM 7207 C C . THR B 2 389 ? 92.913 129.468 112.526 1.00 84.38 389 THR P C 1
ATOM 7208 O O . THR B 2 389 ? 92.868 128.612 111.646 1.00 84.38 389 THR P O 1
ATOM 7219 N N . GLU B 2 390 ? 91.802 130.039 113.000 1.00 79.00 390 GLU P N 1
ATOM 7220 C CA . GLU B 2 390 ? 90.477 129.768 112.425 1.00 79.00 390 GLU P CA 1
ATOM 7221 C C . GLU B 2 390 ? 90.299 130.333 111.006 1.00 79.00 390 GLU P C 1
ATOM 7222 O O . GLU B 2 390 ? 89.535 129.781 110.218 1.00 79.00 390 GLU P O 1
ATOM 7234 N N . MET B 2 391 ? 91.000 131.410 110.645 1.00 81.75 391 MET P N 1
ATOM 7235 C CA . MET B 2 391 ? 90.914 132.021 109.315 1.00 81.75 391 MET P CA 1
ATOM 7236 C C . MET B 2 391 ? 91.806 131.331 108.285 1.00 81.75 391 MET P C 1
ATOM 7237 O O . MET B 2 391 ? 91.406 131.171 107.131 1.00 81.75 391 MET P O 1
ATOM 7251 N N . LYS B 2 392 ? 93.010 130.918 108.692 1.00 79.56 392 LYS P N 1
ATOM 7252 C CA . LYS B 2 392 ? 93.984 130.209 107.850 1.00 79.56 392 LYS P CA 1
ATOM 7253 C C . LYS B 2 392 ? 94.863 129.312 108.720 1.00 79.56 392 LYS P C 1
ATOM 7254 O O . LYS B 2 392 ? 95.474 129.786 109.671 1.00 79.56 392 LYS P O 1
ATOM 7273 N N . THR B 2 393 ? 94.912 128.017 108.425 1.00 67.88 393 THR P N 1
ATOM 7274 C CA . THR B 2 393 ? 95.507 127.012 109.327 1.00 67.88 393 THR P CA 1
ATOM 7275 C C . THR B 2 393 ? 97.038 127.038 109.368 1.00 67.88 393 THR P C 1
ATOM 7276 O O . THR B 2 393 ? 97.629 126.841 110.426 1.00 67.88 393 THR P O 1
ATOM 7287 N N . GLY B 2 394 ? 97.694 127.293 108.236 1.00 60.12 394 GLY P N 1
ATOM 7288 C CA . GLY B 2 394 ? 99.152 127.248 108.103 1.00 60.12 394 GLY P CA 1
ATOM 7289 C C . GLY B 2 394 ? 99.717 125.837 107.915 1.00 60.12 394 GLY P C 1
ATOM 7290 O O . GLY B 2 394 ? 99.002 124.844 108.030 1.00 60.12 394 GLY P O 1
ATOM 7294 N N . LEU B 2 395 ? 101.007 125.748 107.587 1.00 56.50 395 LEU P N 1
ATOM 7295 C CA . LEU B 2 395 ? 101.722 124.494 107.326 1.00 56.50 395 LEU P CA 1
ATOM 7296 C C . LEU B 2 395 ? 103.148 124.496 107.893 1.00 56.50 395 LEU P C 1
ATOM 7297 O O . LEU B 2 395 ? 103.865 125.492 107.816 1.00 56.50 395 LEU P O 1
ATOM 7313 N N . MET B 2 396 ? 103.596 123.333 108.357 1.00 50.31 396 MET P N 1
ATOM 7314 C CA . MET B 2 396 ? 105.012 123.014 108.527 1.00 50.31 396 MET P CA 1
ATOM 7315 C C . MET B 2 396 ? 105.675 122.637 107.200 1.00 50.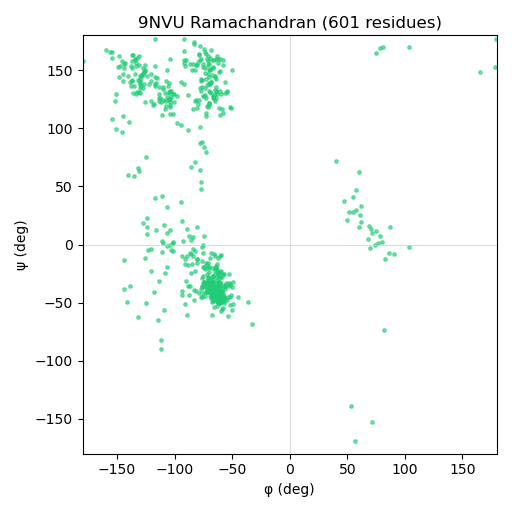31 396 MET P C 1
ATOM 7316 O O . MET B 2 396 ? 104.993 122.306 106.232 1.00 50.31 396 MET P O 1
ATOM 7330 N N . LYS B 2 397 ? 107.010 122.661 107.148 1.00 45.22 397 LYS P N 1
ATOM 7331 C CA . LYS B 2 397 ? 107.793 122.246 105.977 1.00 45.22 397 LYS P CA 1
ATOM 7332 C C . LYS B 2 397 ? 107.477 120.798 105.615 1.00 45.22 397 LYS P C 1
ATOM 7333 O O . LYS B 2 397 ? 107.805 119.881 106.365 1.00 45.22 397 LYS P O 1
ATOM 7352 N N . LYS B 2 398 ? 106.853 120.585 104.462 1.00 36.50 398 LYS P N 1
ATOM 7353 C CA . LYS B 2 398 ? 106.481 119.255 103.970 1.00 36.50 398 LYS P CA 1
ATOM 7354 C C . LYS B 2 398 ? 107.670 118.526 103.360 1.00 36.50 398 LYS P C 1
ATOM 7355 O O . LYS B 2 398 ? 107.835 117.334 103.597 1.00 36.50 398 LYS P O 1
ATOM 7374 N N . TYR B 2 399 ? 108.496 119.219 102.585 1.00 38.25 399 TYR P N 1
ATOM 7375 C CA . TYR B 2 399 ? 109.442 118.594 101.659 1.00 38.25 399 TYR P CA 1
ATOM 7376 C C . TYR B 2 399 ? 110.879 119.085 101.826 1.00 38.25 399 TYR P C 1
ATOM 7377 O O . TYR B 2 399 ? 111.727 118.867 100.963 1.00 38.25 399 TYR P O 1
ATOM 7395 N N . GLY B 2 400 ? 111.189 119.689 102.974 1.00 35.88 400 GLY P N 1
ATOM 7396 C CA . GLY B 2 400 ? 112.534 120.141 103.310 1.00 35.88 400 GLY P CA 1
ATOM 7397 C C . GLY B 2 400 ? 113.579 119.056 103.077 1.00 35.88 400 GLY P C 1
ATOM 7398 O O . GLY B 2 400 ? 114.529 119.255 102.324 1.00 35.88 400 GLY P O 1
ATOM 7402 N N . GLY B 2 401 ? 113.354 117.862 103.616 1.00 41.50 401 GLY P N 1
ATOM 7403 C CA . GLY B 2 401 ? 114.322 116.777 103.542 1.00 41.50 401 GLY P CA 1
ATOM 7404 C C . GLY B 2 401 ? 114.582 116.230 102.147 1.00 41.50 401 GLY P C 1
ATO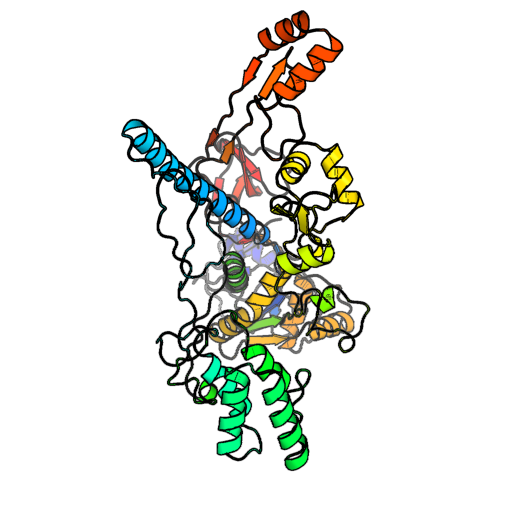M 7405 O O . GLY B 2 401 ? 115.725 116.209 101.695 1.00 41.50 401 GLY P O 1
ATOM 7409 N N . THR B 2 402 ? 113.545 115.822 101.419 1.00 49.91 402 THR P N 1
ATOM 7410 C CA . THR B 2 402 ? 113.722 115.346 100.042 1.00 49.91 402 THR P CA 1
ATOM 7411 C C . THR B 2 402 ? 114.151 116.406 99.050 1.00 49.91 402 THR P C 1
ATOM 7412 O O . THR B 2 402 ? 114.780 116.034 98.069 1.00 49.91 402 THR P O 1
ATOM 7423 N N . SER B 2 403 ? 113.966 117.700 99.299 1.00 65.31 403 SER P N 1
ATOM 7424 C CA . SER B 2 403 ? 114.619 118.720 98.471 1.00 65.31 403 SER P CA 1
ATOM 7425 C C . SER B 2 403 ? 116.149 118.627 98.520 1.00 65.31 403 SER P C 1
ATOM 7426 O O . SER B 2 403 ? 116.803 118.693 97.481 1.00 65.31 403 SER P O 1
ATOM 7434 N N . VAL B 2 404 ? 116.735 118.371 99.690 1.00 73.06 404 VAL P N 1
ATOM 7435 C CA . VAL B 2 404 ? 118.184 118.254 99.854 1.00 73.06 404 VAL P CA 1
ATOM 7436 C C . VAL B 2 404 ? 118.692 116.973 99.196 1.00 73.06 404 VAL P C 1
ATOM 7437 O O . VAL B 2 404 ? 119.691 116.996 98.488 1.00 73.06 404 VAL P O 1
ATOM 7450 N N . LEU B 2 405 ? 117.967 115.862 99.330 1.00 77.69 405 LEU P N 1
ATOM 7451 C CA . LEU B 2 405 ? 118.269 114.630 98.600 1.00 77.69 405 LEU P CA 1
ATOM 7452 C C . LEU B 2 405 ? 118.212 114.833 97.084 1.00 77.69 405 LEU P C 1
ATOM 7453 O O . LEU B 2 405 ? 119.141 114.455 96.376 1.00 77.69 405 LEU P O 1
ATOM 7469 N N . ASN B 2 406 ? 117.153 115.471 96.586 1.00 74.62 406 ASN P N 1
ATOM 7470 C CA . ASN B 2 406 ? 116.956 115.746 95.166 1.00 74.62 406 ASN P CA 1
ATOM 7471 C C . ASN B 2 406 ? 118.127 116.553 94.581 1.00 74.62 406 ASN P C 1
ATOM 7472 O O . ASN B 2 406 ? 118.550 116.304 93.461 1.00 74.62 406 ASN P O 1
ATOM 7483 N N . GLN B 2 407 ? 118.699 117.484 95.348 1.00 75.12 407 GLN P N 1
ATOM 7484 C CA . GLN B 2 407 ? 119.836 118.311 94.935 1.00 75.12 407 GLN P CA 1
ATOM 7485 C C . GLN B 2 407 ? 121.147 117.541 94.751 1.00 75.12 407 GLN P C 1
ATOM 7486 O O . GLN B 2 407 ? 121.970 117.922 93.924 1.00 75.12 407 GLN P O 1
ATOM 7500 N N . ILE B 2 408 ? 121.372 116.481 95.522 1.00 84.12 408 ILE P N 1
ATOM 7501 C CA . ILE B 2 408 ? 122.669 115.802 95.648 1.00 84.12 408 ILE P CA 1
ATOM 7502 C C . ILE B 2 408 ? 122.913 114.735 94.596 1.00 84.12 408 ILE P C 1
ATOM 7503 O O . ILE B 2 408 ? 124.050 114.554 94.164 1.00 84.12 408 ILE P O 1
ATOM 7519 N N . ILE B 2 409 ? 121.870 114.017 94.187 1.00 81.62 409 ILE P N 1
ATOM 7520 C CA . ILE B 2 409 ? 121.993 112.804 93.378 1.00 81.62 409 ILE P CA 1
ATOM 7521 C C . ILE B 2 409 ? 122.847 113.003 92.113 1.00 81.62 409 ILE P C 1
ATOM 7522 O O . ILE B 2 409 ? 123.743 112.183 91.895 1.00 81.62 409 ILE P O 1
ATOM 7538 N N . PRO B 2 410 ? 122.691 114.073 91.311 1.00 79.38 410 PRO P N 1
ATOM 7539 C CA . PRO B 2 410 ? 123.539 114.291 90.142 1.00 79.38 410 PRO P CA 1
ATOM 7540 C C . PRO B 2 410 ? 125.032 114.367 90.458 1.00 79.38 410 PRO P C 1
ATOM 7541 O O . PRO B 2 410 ? 125.848 113.762 89.760 1.00 79.38 410 PRO P O 1
ATOM 7552 N N . LYS B 2 411 ? 125.409 115.059 91.536 1.00 83.38 411 LYS P N 1
ATOM 7553 C CA . LYS B 2 411 ? 126.809 115.203 91.937 1.00 83.38 411 LYS P CA 1
ATOM 7554 C C . LYS B 2 411 ? 127.366 113.939 92.582 1.00 83.38 411 LYS P C 1
ATOM 7555 O O . LYS B 2 411 ? 128.536 113.611 92.387 1.00 83.38 411 LYS P O 1
ATOM 7574 N N . LEU B 2 412 ? 126.531 113.188 93.297 1.00 86.44 412 LEU P N 1
ATOM 7575 C CA . LEU B 2 412 ? 126.869 111.877 93.843 1.00 86.44 412 LEU P CA 1
ATOM 7576 C C . LEU B 2 412 ? 127.229 110.880 92.735 1.00 86.44 412 LEU P C 1
ATOM 7577 O O . LEU B 2 412 ? 128.273 110.240 92.809 1.00 86.44 412 LEU P O 1
ATOM 7593 N N . VAL B 2 413 ? 126.419 110.794 91.683 1.00 84.50 413 VAL P N 1
ATOM 7594 C CA . VAL B 2 413 ? 126.674 109.933 90.521 1.00 84.50 413 VAL P CA 1
ATOM 7595 C C . VAL B 2 413 ? 127.991 110.294 89.837 1.00 84.50 413 VAL P C 1
ATOM 7596 O O . VAL B 2 413 ? 128.823 109.420 89.618 1.00 84.50 413 VAL P O 1
ATOM 7609 N N . GLU B 2 414 ? 128.246 111.575 89.566 1.00 82.75 414 GLU P N 1
ATOM 7610 C CA . GLU B 2 414 ? 129.507 112.012 88.959 1.00 82.75 414 GLU P CA 1
ATOM 7611 C C . GLU B 2 414 ? 130.724 111.677 89.837 1.00 82.75 414 GLU P C 1
ATOM 7612 O O . GLU B 2 414 ? 131.728 111.156 89.353 1.00 82.75 414 GLU P O 1
ATOM 7624 N N . THR B 2 415 ? 130.629 111.919 91.141 1.00 87.62 415 THR P N 1
ATOM 7625 C CA . THR B 2 415 ? 131.723 111.656 92.079 1.00 87.62 415 THR P CA 1
ATOM 7626 C C . THR B 2 415 ? 132.045 110.169 92.215 1.00 87.62 415 THR P C 1
ATOM 7627 O O . THR B 2 415 ? 133.212 109.798 92.239 1.00 87.62 415 THR P O 1
ATOM 7638 N N . LEU B 2 416 ? 131.048 109.285 92.258 1.00 87.38 416 LEU P N 1
ATOM 7639 C CA . LEU B 2 416 ? 131.289 107.846 92.319 1.00 87.38 416 LEU P CA 1
ATOM 7640 C C . LEU B 2 416 ? 131.766 107.264 90.985 1.00 87.38 416 LEU P C 1
ATOM 7641 O O . LEU B 2 416 ? 132.609 106.368 90.998 1.00 87.38 416 LEU P O 1
ATOM 7657 N N . ALA B 2 417 ? 131.324 107.789 89.844 1.00 86.62 417 ALA P N 1
ATOM 7658 C CA . ALA B 2 417 ? 131.880 107.415 88.552 1.00 86.62 417 ALA P CA 1
ATOM 7659 C C . ALA B 2 417 ? 133.378 107.768 88.432 1.00 86.62 417 ALA P C 1
ATOM 7660 O O . ALA B 2 417 ? 134.143 106.997 87.859 1.00 86.62 417 ALA P O 1
ATOM 7667 N N . ASP B 2 418 ? 133.825 108.887 89.009 1.00 86.56 418 ASP P N 1
ATOM 7668 C CA . ASP B 2 418 ? 135.247 109.235 89.098 1.00 86.56 418 ASP P CA 1
ATOM 7669 C C . ASP B 2 418 ? 136.026 108.386 90.116 1.00 86.56 418 ASP P C 1
ATOM 7670 O O . ASP B 2 418 ? 137.182 108.053 89.868 1.00 86.56 418 ASP P O 1
ATOM 7679 N N . LEU B 2 419 ? 135.433 108.024 91.257 1.00 88.00 419 LEU P N 1
ATOM 7680 C CA . LEU B 2 419 ? 136.094 107.216 92.289 1.00 88.00 419 LEU P CA 1
ATOM 7681 C C . LEU B 2 419 ? 136.206 105.727 91.941 1.00 88.00 419 LEU P C 1
ATOM 7682 O O . LEU B 2 419 ? 137.134 105.075 92.411 1.00 88.00 419 LEU P O 1
ATOM 7698 N N . PHE B 2 420 ? 135.307 105.190 91.113 1.00 85.62 420 PHE P N 1
ATOM 7699 C CA . PHE B 2 420 ? 135.289 103.786 90.707 1.00 85.62 420 PHE P CA 1
ATOM 7700 C C . PHE B 2 420 ? 135.150 103.627 89.178 1.00 85.62 420 PHE P C 1
ATOM 7701 O O . PHE B 2 420 ? 134.139 103.094 88.705 1.00 85.62 420 PHE P O 1
ATOM 7718 N N . PRO B 2 421 ? 136.122 104.090 88.367 1.00 84.75 421 PRO P N 1
ATOM 7719 C CA . PRO B 2 421 ? 136.006 104.077 86.914 1.00 84.75 421 PRO P CA 1
ATOM 7720 C C . PRO B 2 421 ? 135.741 102.681 86.351 1.00 84.75 421 PRO P C 1
ATOM 7721 O O . PRO B 2 421 ? 136.424 101.719 86.695 1.00 84.75 421 PRO P O 1
ATOM 7732 N N . GLY B 2 422 ? 134.745 102.554 85.482 1.00 82.19 422 GLY P N 1
ATOM 7733 C CA . GLY B 2 422 ? 134.342 101.281 84.879 1.00 82.19 422 GLY P CA 1
ATOM 7734 C C . GLY B 2 422 ? 133.675 100.290 85.836 1.00 82.19 422 GLY P C 1
ATOM 7735 O O . GLY B 2 422 ? 133.220 99.235 85.397 1.00 82.19 422 GLY P O 1
ATOM 7739 N N . HIS B 2 423 ? 133.577 100.627 87.120 1.00 87.12 423 HIS P N 1
ATOM 7740 C CA . HIS B 2 423 ? 133.054 99.793 88.201 1.00 87.12 423 HIS P CA 1
ATOM 7741 C C . HIS B 2 423 ? 131.899 100.477 88.963 1.00 87.12 423 HIS P C 1
ATOM 7742 O O . HIS B 2 423 ? 131.608 100.145 90.111 1.00 87.12 423 HIS P O 1
ATOM 7756 N N . PHE B 2 424 ? 131.219 101.429 88.320 1.00 88.62 424 PHE P N 1
ATOM 7757 C CA . PHE B 2 424 ? 130.089 102.176 88.865 1.00 88.62 424 PHE P CA 1
ATOM 7758 C C . PHE B 2 424 ? 128.798 101.929 88.074 1.00 88.62 424 PHE P C 1
ATOM 7759 O O . PHE B 2 424 ? 128.818 101.947 86.846 1.00 88.62 424 PHE P O 1
ATOM 7776 N N . HIS B 2 425 ? 127.669 101.728 88.765 1.00 88.00 425 HIS P N 1
ATOM 7777 C CA . HIS B 2 425 ? 126.376 101.344 88.184 1.00 88.00 425 HIS P CA 1
ATOM 7778 C C . HIS B 2 425 ? 125.194 102.121 88.778 1.00 88.00 425 HIS P C 1
ATOM 7779 O O . HIS B 2 425 ? 125.217 102.531 89.936 1.00 88.00 425 HIS P O 1
ATOM 7793 N N . VAL B 2 426 ? 124.132 102.284 87.990 1.00 84.94 426 VAL P N 1
ATOM 7794 C CA . VAL B 2 426 ? 122.944 103.093 88.299 1.00 84.94 426 VAL P CA 1
ATOM 7795 C C . VAL B 2 426 ? 121.648 102.296 88.135 1.00 84.94 426 VAL P C 1
ATOM 7796 O O . VAL B 2 426 ? 121.532 101.431 87.270 1.00 84.94 426 VAL P O 1
ATOM 7809 N N . THR B 2 427 ? 120.657 102.620 88.959 1.00 82.81 427 THR P N 1
ATOM 7810 C CA . THR B 2 427 ? 119.303 102.060 88.985 1.00 82.81 427 THR P CA 1
ATOM 7811 C C . THR B 2 427 ? 118.271 103.169 89.168 1.00 82.81 427 THR P C 1
ATOM 7812 O O . THR B 2 427 ? 118.606 104.260 89.627 1.00 82.81 427 THR P O 1
ATOM 7823 N N . ASN B 2 428 ? 117.007 102.896 88.874 1.00 79.75 428 ASN P N 1
ATOM 7824 C CA . ASN B 2 428 ? 115.880 103.775 89.157 1.00 79.75 428 ASN P CA 1
ATOM 7825 C C . ASN B 2 428 ? 114.930 103.086 90.144 1.00 79.75 428 ASN P C 1
ATOM 7826 O O . ASN B 2 428 ? 114.889 101.859 90.215 1.00 79.75 428 ASN P O 1
ATOM 7837 N N . GLY B 2 429 ? 114.172 103.846 90.934 1.00 75.19 429 GLY P N 1
ATOM 7838 C CA . GLY B 2 429 ? 113.399 103.296 92.059 1.00 75.19 429 GLY P CA 1
ATOM 7839 C C . GLY B 2 429 ? 112.441 102.168 91.677 1.00 75.19 429 GLY P C 1
ATOM 7840 O O . GLY B 2 429 ? 112.272 101.201 92.420 1.00 75.19 429 GLY P O 1
ATOM 7844 N N . TRP B 2 430 ? 111.874 102.217 90.475 1.00 78.44 430 TRP P N 1
ATOM 7845 C CA . TRP B 2 430 ? 110.989 101.168 89.984 1.00 78.44 430 TRP P CA 1
ATOM 7846 C C . TRP B 2 430 ? 111.702 99.830 89.744 1.00 78.44 430 TRP P C 1
ATOM 7847 O O . TRP B 2 430 ? 111.081 98.780 89.897 1.00 78.44 430 TRP P O 1
ATOM 7868 N N . ASN B 2 431 ? 113.006 99.821 89.449 1.00 77.81 431 ASN P N 1
ATOM 7869 C CA . ASN B 2 431 ? 113.792 98.589 89.378 1.00 77.81 431 ASN P CA 1
ATOM 7870 C C . ASN B 2 431 ? 113.925 97.928 90.755 1.00 77.81 431 ASN P C 1
ATOM 7871 O O . ASN B 2 431 ? 113.739 96.720 90.886 1.00 77.81 431 ASN P O 1
ATOM 7882 N N . THR B 2 432 ? 114.188 98.718 91.796 1.00 83.12 432 THR P N 1
ATOM 7883 C CA . THR B 2 432 ? 114.207 98.265 93.189 1.00 83.12 432 THR P CA 1
ATOM 7884 C C . THR B 2 432 ? 112.867 97.632 93.571 1.00 83.12 432 THR P C 1
ATOM 7885 O O . THR B 2 432 ? 112.851 96.526 94.103 1.00 83.12 432 THR P O 1
ATOM 7896 N N . LYS B 2 433 ? 111.738 98.271 93.230 1.00 83.56 433 LYS P N 1
ATOM 7897 C CA . LYS B 2 433 ? 110.394 97.723 93.449 1.00 83.56 433 LYS P CA 1
ATOM 7898 C C . LYS B 2 433 ? 110.164 96.399 92.722 1.00 83.56 433 LYS P C 1
ATOM 7899 O O . LYS B 2 433 ? 109.706 95.449 93.348 1.00 83.56 433 LYS P O 1
ATOM 7918 N N . GLU B 2 434 ? 110.493 96.304 91.438 1.00 84.31 434 GLU P N 1
ATOM 7919 C CA . GLU B 2 434 ? 110.339 95.063 90.679 1.00 84.31 434 GLU P CA 1
ATOM 7920 C C . GLU B 2 434 ? 111.108 93.920 91.339 1.00 84.31 434 GLU P C 1
ATOM 7921 O O . GLU B 2 434 ? 110.560 92.841 91.543 1.00 84.31 434 GLU P O 1
ATOM 7933 N N . PHE B 2 435 ? 112.362 94.159 91.715 1.00 85.19 435 PHE P N 1
ATOM 7934 C CA . PHE B 2 435 ? 113.211 93.146 92.326 1.00 85.19 435 PHE P CA 1
ATOM 7935 C C . PHE B 2 435 ? 112.655 92.696 93.678 1.00 85.19 435 PHE P C 1
ATOM 7936 O O . PHE B 2 435 ? 112.564 91.501 93.954 1.00 85.19 435 PHE P O 1
ATOM 7953 N N . ARG B 2 436 ? 112.227 93.644 94.507 1.00 86.56 436 ARG P N 1
ATOM 7954 C CA . ARG B 2 436 ? 111.652 93.390 95.829 1.00 86.56 436 ARG P CA 1
ATOM 7955 C C . ARG B 2 436 ? 110.413 92.500 95.740 1.00 86.56 436 ARG P C 1
ATOM 7956 O O . ARG B 2 436 ? 110.294 91.535 96.486 1.00 86.56 436 ARG P O 1
ATOM 7977 N N . GLU B 2 437 ? 109.519 92.779 94.794 1.00 87.25 437 GLU P N 1
ATOM 7978 C CA . GLU B 2 437 ? 108.321 91.975 94.539 1.00 87.25 437 GLU P CA 1
ATOM 7979 C C . GLU B 2 437 ? 108.652 90.594 93.967 1.00 87.25 437 GLU P C 1
ATOM 7980 O O . GLU B 2 437 ? 108.139 89.588 94.451 1.00 87.25 437 GLU P O 1
ATOM 7992 N N . LYS B 2 438 ? 109.536 90.519 92.970 1.00 86.75 438 LYS P N 1
ATOM 7993 C CA . LYS B 2 438 ? 109.946 89.284 92.294 1.00 86.75 438 LYS P CA 1
ATOM 7994 C C . LYS B 2 438 ? 110.556 88.244 93.232 1.00 86.75 438 LYS P C 1
ATOM 7995 O O . LYS B 2 438 ? 110.441 87.049 92.973 1.00 86.75 438 LYS P O 1
ATOM 8014 N N . HIS B 2 439 ? 111.169 88.690 94.325 1.00 84.12 439 HIS P N 1
ATOM 8015 C CA . HIS B 2 439 ? 111.892 87.861 95.281 1.00 84.12 439 HIS P CA 1
ATOM 8016 C C . HIS B 2 439 ? 111.274 87.841 96.689 1.00 84.12 439 HIS P C 1
ATOM 8017 O O . HIS B 2 439 ? 111.894 87.351 97.627 1.00 84.12 439 HIS P O 1
ATOM 8031 N N . HIS B 2 440 ? 110.047 88.341 96.848 1.00 85.00 440 HIS P N 1
ATOM 8032 C CA . HIS B 2 440 ? 109.272 88.334 98.098 1.00 85.00 440 HIS P CA 1
ATOM 8033 C C . HIS B 2 440 ? 109.960 89.024 99.28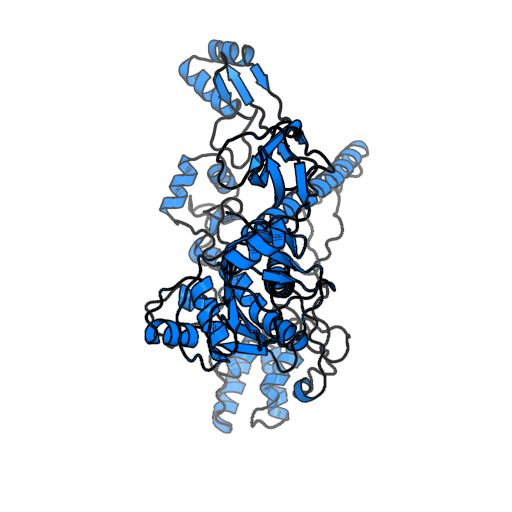1 1.00 85.00 440 HIS P C 1
ATOM 8034 O O . HIS B 2 440 ? 109.731 88.667 100.437 1.00 85.00 440 HIS P O 1
ATOM 8048 N N . LEU B 2 441 ? 110.796 90.018 99.007 1.00 86.00 441 LEU P N 1
ATOM 8049 C CA . LEU B 2 441 ? 111.415 90.878 100.012 1.00 86.00 441 LEU P CA 1
ATOM 8050 C C . LEU B 2 441 ? 110.426 91.949 100.511 1.00 86.00 441 LEU P C 1
ATOM 8051 O O . LEU B 2 441 ? 109.401 92.206 99.882 1.00 86.00 441 LEU P O 1
ATOM 8067 N N . GLU B 2 442 ? 110.721 92.594 101.636 1.00 85.94 442 GLU P N 1
ATOM 8068 C CA . GLU B 2 442 ? 109.901 93.657 102.236 1.00 85.94 442 GLU P CA 1
ATOM 8069 C C . GLU B 2 442 ? 110.687 94.966 102.360 1.00 85.94 442 GLU P C 1
ATOM 8070 O O . GLU B 2 442 ? 111.901 94.951 102.552 1.00 85.94 442 GLU P O 1
ATOM 8082 N N . LYS B 2 443 ? 110.017 96.110 102.215 1.00 85.62 443 LYS P N 1
ATOM 8083 C CA . LYS B 2 443 ? 110.666 97.415 102.024 1.00 85.62 443 LYS P CA 1
ATOM 8084 C C . LYS B 2 443 ? 111.320 97.954 103.294 1.00 85.62 443 LYS P C 1
ATOM 8085 O O . LYS B 2 443 ? 110.637 98.371 104.227 1.00 85.62 443 LYS P O 1
ATOM 8104 N N . ASP B 2 444 ? 112.647 98.041 103.282 1.00 87.31 444 ASP P N 1
ATOM 8105 C CA . ASP B 2 444 ? 113.450 98.885 104.164 1.00 87.31 444 ASP P CA 1
ATOM 8106 C C . ASP B 2 444 ? 114.805 99.180 103.503 1.00 87.31 444 ASP P C 1
ATOM 8107 O O . ASP B 2 444 ? 115.188 98.551 102.521 1.00 87.31 444 ASP P O 1
ATOM 8116 N N . HIS B 2 445 ? 115.535 100.158 104.013 1.00 85.38 445 HIS P N 1
ATOM 8117 C CA . HIS B 2 445 ? 116.701 100.763 103.385 1.00 85.38 445 HIS P CA 1
ATOM 8118 C C . HIS B 2 445 ? 117.819 99.778 103.080 1.00 85.38 445 HIS P C 1
ATOM 8119 O O . HIS B 2 445 ? 118.376 99.783 101.989 1.00 85.38 445 HIS P O 1
ATOM 8133 N N . ASP B 2 446 ? 118.160 98.917 104.028 1.00 90.12 446 ASP P N 1
ATOM 8134 C CA . ASP B 2 446 ? 119.207 97.919 103.863 1.00 90.12 446 ASP P CA 1
ATOM 8135 C C . ASP B 2 446 ? 118.791 96.806 102.890 1.00 90.12 446 ASP P C 1
ATOM 8136 O O . ASP B 2 446 ? 119.626 96.271 102.161 1.00 90.12 446 ASP P O 1
ATOM 8145 N N . VAL B 2 447 ? 117.498 96.491 102.814 1.00 89.50 447 VAL P N 1
ATOM 8146 C CA . VAL B 2 447 ? 116.962 95.539 101.833 1.00 89.50 447 VAL P CA 1
ATOM 8147 C C . VAL B 2 447 ? 116.935 96.151 100.435 1.00 89.50 447 VAL P C 1
ATOM 8148 O O . VAL B 2 447 ? 117.380 95.522 99.481 1.00 89.50 447 VAL P O 1
ATOM 8161 N N . ASP B 2 448 ? 116.498 97.399 100.287 1.00 89.56 448 ASP P N 1
ATOM 8162 C CA . ASP B 2 448 ? 116.586 98.122 99.015 1.00 89.56 448 ASP P CA 1
ATOM 8163 C C . ASP B 2 448 ? 118.034 98.228 98.540 1.00 89.56 448 ASP P C 1
ATOM 8164 O O . ASP B 2 448 ? 118.315 98.005 97.367 1.00 89.56 448 ASP P O 1
ATOM 8173 N N . ALA B 2 449 ? 118.982 98.488 99.439 1.00 91.38 449 ALA P N 1
ATOM 8174 C CA . ALA B 2 449 ? 120.393 98.522 99.092 1.00 91.38 449 ALA P CA 1
ATOM 8175 C C . ALA B 2 449 ? 120.906 97.177 98.554 1.00 91.38 449 ALA P C 1
ATOM 8176 O O . ALA B 2 449 ? 121.700 97.156 97.614 1.00 91.38 449 ALA P O 1
ATOM 8183 N N . TYR B 2 450 ? 120.416 96.051 99.077 1.00 92.25 450 TYR P N 1
ATOM 8184 C CA . TYR B 2 450 ? 120.703 94.730 98.524 1.00 92.25 450 TYR P CA 1
ATOM 8185 C C . TYR B 2 450 ? 120.155 94.577 97.102 1.00 92.25 450 TYR P C 1
ATOM 8186 O O . TYR B 2 450 ? 120.868 94.141 96.202 1.00 92.25 450 TYR P O 1
ATOM 8204 N N . CYS B 2 451 ? 118.926 95.025 96.855 1.00 89.88 451 CYS P N 1
ATOM 8205 C CA . CYS B 2 451 ? 118.314 95.026 95.524 1.00 89.88 451 CYS P CA 1
ATOM 8206 C C . CYS B 2 451 ? 119.078 95.909 94.530 1.00 89.88 451 CYS P C 1
ATOM 8207 O O . CYS B 2 451 ? 119.221 95.560 93.363 1.00 89.88 451 CYS P O 1
ATOM 8215 N N . ILE B 2 452 ? 119.611 97.037 94.994 1.00 90.25 452 ILE P N 1
ATOM 8216 C CA . ILE B 2 452 ? 120.406 97.972 94.199 1.00 90.25 452 ILE P CA 1
ATOM 8217 C C . ILE B 2 452 ? 121.756 97.361 93.824 1.00 90.25 452 ILE P C 1
ATOM 8218 O O . ILE B 2 452 ? 122.126 97.409 92.653 1.00 90.25 452 ILE P O 1
ATOM 8234 N N . ALA B 2 453 ? 122.461 96.700 94.743 1.00 90.88 453 ALA P N 1
ATOM 8235 C CA . ALA B 2 453 ? 123.679 95.955 94.416 1.00 90.88 453 ALA P CA 1
ATOM 8236 C C . ALA B 2 453 ? 123.425 94.835 93.395 1.00 90.88 453 ALA P C 1
ATOM 8237 O O . ALA B 2 453 ? 124.233 94.627 92.498 1.00 90.88 453 ALA P O 1
ATOM 8244 N N . CYS B 2 454 ? 122.284 94.152 93.473 1.00 89.31 454 CYS P N 1
ATOM 8245 C CA . CYS B 2 454 ? 121.916 93.064 92.575 1.00 89.31 454 CYS P CA 1
ATOM 8246 C C . CYS B 2 454 ? 121.465 93.506 91.174 1.00 89.31 454 CYS P C 1
ATOM 8247 O O . CYS B 2 454 ? 121.163 92.654 90.346 1.00 89.31 454 CYS P O 1
ATOM 8255 N N . SER B 2 455 ? 121.418 94.801 90.868 1.00 85.38 455 SER P N 1
ATOM 8256 C CA . SER B 2 455 ? 121.139 95.287 89.508 1.00 85.38 455 SER P CA 1
ATOM 8257 C C . SER B 2 455 ? 122.263 94.966 88.515 1.00 85.38 455 SER P C 1
ATOM 8258 O O . SER B 2 455 ? 122.021 94.507 87.402 1.00 85.38 455 SER P O 1
ATOM 8266 N N . HIS B 2 456 ? 123.506 95.183 88.935 1.00 79.44 456 HIS P N 1
ATOM 8267 C CA . HIS B 2 456 ? 124.740 94.851 88.224 1.00 79.44 456 HIS P CA 1
ATOM 8268 C C . HIS B 2 456 ? 124.934 93.338 88.109 1.00 79.44 456 HIS P C 1
ATOM 8269 O O . HIS B 2 456 ? 125.339 92.829 87.066 1.00 79.44 456 HIS P O 1
ATOM 8283 N N . LEU B 2 457 ? 124.638 92.613 89.183 1.00 85.44 457 LEU P N 1
ATOM 8284 C CA . LEU B 2 457 ? 124.906 91.189 89.313 1.00 85.44 457 LEU P CA 1
ATOM 8285 C C . LEU B 2 457 ? 123.827 90.311 88.675 1.00 85.44 457 LEU P C 1
ATOM 8286 O O . LEU B 2 457 ? 122.769 90.771 88.249 1.00 85.44 457 LEU P O 1
ATOM 8302 N N . LYS B 2 458 ? 124.098 89.006 88.638 1.00 79.69 458 LYS P N 1
ATOM 8303 C CA . LYS B 2 458 ? 123.161 87.948 88.240 1.00 79.69 458 LYS P CA 1
ATOM 8304 C C . LYS B 2 458 ? 123.093 86.941 89.393 1.00 79.69 458 LYS P C 1
ATOM 8305 O O . LYS B 2 458 ? 123.757 85.907 89.330 1.00 79.69 458 LYS P O 1
ATOM 8324 N N . PRO B 2 459 ? 122.395 87.268 90.493 1.00 78.81 459 PRO P N 1
ATOM 8325 C CA . PRO B 2 459 ? 122.447 86.491 91.724 1.00 78.81 459 PRO P CA 1
ATOM 8326 C C . PRO B 2 459 ? 121.900 85.080 91.516 1.00 78.81 459 PRO P C 1
ATOM 8327 O O . PRO B 2 459 ? 120.801 84.905 90.990 1.00 78.81 459 PRO P O 1
ATOM 8338 N N . GLU B 2 460 ? 122.654 84.066 91.937 1.00 71.00 460 GLU P N 1
ATOM 8339 C CA . GLU B 2 460 ? 122.234 82.667 91.799 1.00 71.00 460 GLU P CA 1
ATOM 8340 C C . GLU B 2 460 ? 121.095 82.335 92.763 1.00 71.00 460 GLU P C 1
ATOM 8341 O O . GLU B 2 460 ? 120.151 81.638 92.395 1.00 71.00 460 GLU P O 1
ATOM 8353 N N . GLU B 2 461 ? 121.140 82.892 93.973 1.00 65.75 461 GLU P N 1
ATOM 8354 C CA . GLU B 2 461 ? 120.036 82.944 94.930 1.00 65.75 461 GLU P CA 1
ATOM 8355 C C . GLU B 2 461 ? 119.968 84.332 95.577 1.00 65.75 461 GLU P C 1
ATOM 8356 O O . GLU B 2 461 ? 120.991 84.946 95.869 1.00 65.75 461 GLU P O 1
ATOM 8368 N N . THR B 2 462 ? 118.758 84.835 95.800 1.00 65.19 462 THR P N 1
ATOM 8369 C CA . THR B 2 462 ? 118.469 86.217 96.222 1.00 65.19 462 THR P CA 1
ATOM 8370 C C . THR B 2 462 ? 118.046 86.319 97.688 1.00 65.19 462 THR P C 1
ATOM 8371 O O . THR B 2 462 ? 117.231 87.159 98.063 1.00 65.19 462 THR P O 1
ATOM 8382 N N . LEU B 2 463 ? 118.572 85.440 98.541 1.00 66.62 463 LEU P N 1
ATOM 8383 C CA . LEU B 2 463 ? 118.290 85.461 99.972 1.00 66.62 463 LEU P CA 1
ATOM 8384 C C . LEU B 2 463 ? 118.896 86.699 100.645 1.00 66.62 463 LEU P C 1
ATOM 8385 O O . LEU B 2 463 ? 119.976 87.160 100.293 1.00 66.62 463 LEU P O 1
ATOM 8401 N N . VAL B 2 464 ? 118.199 87.197 101.659 1.00 71.12 464 VAL P N 1
ATOM 8402 C CA . VAL B 2 464 ? 118.596 88.303 102.536 1.00 71.12 464 VAL P CA 1
ATOM 8403 C C . VAL B 2 464 ? 118.699 87.733 103.955 1.00 71.12 464 VAL P C 1
ATOM 8404 O O . VAL B 2 464 ? 117.735 87.147 104.442 1.00 71.12 464 VAL P O 1
ATOM 8417 N N . GLU B 2 465 ? 119.865 87.809 104.602 1.00 69.50 465 GLU P N 1
ATOM 8418 C CA . GLU B 2 465 ? 120.239 86.846 105.661 1.00 69.50 465 GLU P CA 1
ATOM 8419 C C . GLU B 2 465 ? 120.617 87.436 107.028 1.00 69.50 465 GLU P C 1
ATOM 8420 O O . GLU B 2 465 ? 120.135 86.952 108.048 1.00 69.50 465 GLU P O 1
ATOM 8432 N N . THR B 2 466 ? 121.511 88.423 107.095 1.00 76.56 466 THR P N 1
ATOM 8433 C CA . THR B 2 466 ? 122.103 88.902 108.359 1.00 76.56 466 THR P CA 1
ATOM 8434 C C . THR B 2 466 ? 121.171 89.801 109.178 1.00 76.56 466 THR P C 1
ATOM 8435 O O . THR B 2 466 ? 120.239 90.407 108.657 1.00 76.56 466 THR P O 1
ATOM 8446 N N . GLU B 2 467 ? 121.427 89.934 110.477 1.00 85.94 467 GLU P N 1
ATOM 8447 C CA . GLU B 2 467 ? 120.893 91.045 111.268 1.00 85.94 467 GLU P CA 1
ATOM 8448 C C . GLU B 2 467 ? 121.617 92.332 110.844 1.00 85.94 467 GLU P C 1
ATOM 8449 O O . GLU B 2 467 ? 122.839 92.405 111.002 1.00 85.94 467 GLU P O 1
ATOM 8461 N N . PRO B 2 468 ? 120.933 93.355 110.312 1.00 91.69 468 PRO P N 1
ATOM 8462 C CA . PRO B 2 468 ? 121.603 94.519 109.760 1.00 91.69 468 PRO P CA 1
ATOM 8463 C C . PRO B 2 468 ? 122.265 95.362 110.847 1.00 91.69 468 PRO P C 1
ATOM 8464 O O . PRO B 2 468 ? 121.818 95.387 111.989 1.00 91.69 468 PRO P O 1
ATOM 8475 N N . PHE B 2 469 ? 123.355 96.043 110.520 1.00 94.12 469 PHE P N 1
ATOM 8476 C CA . PHE B 2 469 ? 124.041 96.966 111.424 1.00 94.12 469 PHE P CA 1
ATOM 8477 C C . PHE B 2 469 ? 123.382 98.343 111.449 1.00 94.12 469 PHE P C 1
ATOM 8478 O O . PHE B 2 469 ? 122.858 98.813 110.444 1.00 94.12 469 PHE P O 1
ATOM 8495 N N . GLU B 2 470 ? 123.479 99.034 112.581 1.00 95.06 470 GLU P N 1
ATOM 8496 C CA . GLU B 2 470 ? 123.004 100.406 112.752 1.00 95.06 470 GLU P CA 1
ATOM 8497 C C . GLU B 2 470 ? 124.192 101.366 112.898 1.00 95.06 470 GLU P C 1
ATOM 8498 O O . GLU B 2 470 ? 125.035 101.191 113.774 1.00 95.06 470 GLU P O 1
ATOM 8510 N N . ILE B 2 471 ? 124.258 102.387 112.042 1.00 95.81 471 ILE P N 1
ATOM 8511 C CA . ILE B 2 471 ? 125.248 103.469 112.071 1.00 95.81 471 ILE P CA 1
ATOM 8512 C C . ILE B 2 471 ? 124.521 104.772 112.436 1.00 95.81 471 ILE P C 1
ATOM 8513 O O . ILE B 2 471 ? 123.588 105.175 111.749 1.00 95.81 471 ILE P O 1
ATOM 8529 N N . LEU B 2 472 ? 124.932 105.449 113.503 1.00 94.62 472 LEU P N 1
ATOM 8530 C CA . LEU B 2 472 ? 124.577 106.845 113.748 1.00 94.62 472 LEU P CA 1
ATOM 8531 C C . LEU B 2 472 ? 125.622 107.790 113.166 1.00 94.62 472 LEU P C 1
ATOM 8532 O O . LEU B 2 472 ? 126.783 107.431 112.984 1.00 94.62 472 LEU P O 1
ATOM 8548 N N . GLN B 2 473 ? 125.216 109.032 112.944 1.00 94.19 473 GLN P N 1
ATOM 8549 C CA . GLN B 2 473 ? 126.097 110.132 112.605 1.00 94.19 473 GLN P CA 1
ATOM 8550 C C . GLN B 2 473 ? 126.079 111.203 113.699 1.00 94.19 473 GLN P C 1
ATOM 8551 O O . GLN B 2 473 ? 125.019 111.549 114.212 1.00 94.19 473 GLN P O 1
ATOM 8565 N N . PHE B 2 474 ? 127.246 111.754 114.021 1.00 92.06 474 PHE P N 1
ATOM 8566 C CA . PHE B 2 474 ? 127.433 112.786 115.045 1.00 92.06 474 PHE P CA 1
ATOM 8567 C C . PHE B 2 474 ? 128.200 113.996 114.491 1.00 92.06 474 PHE P C 1
ATOM 8568 O O . PHE B 2 474 ? 128.997 113.846 113.573 1.00 92.06 474 PHE P O 1
ATOM 8585 N N . ARG B 2 475 ? 127.984 115.197 115.043 1.00 87.88 475 ARG P N 1
ATOM 8586 C CA . ARG B 2 475 ? 128.734 116.423 114.692 1.00 87.88 475 ARG P CA 1
ATOM 8587 C C . ARG B 2 475 ? 130.233 116.208 114.876 1.00 87.88 475 ARG P C 1
ATOM 8588 O O . ARG B 2 475 ? 130.622 115.683 115.916 1.00 87.88 475 ARG P O 1
ATOM 8609 N N . LYS B 2 476 ? 131.087 116.703 113.981 1.00 84.50 476 LYS P N 1
ATOM 8610 C CA . LYS B 2 476 ? 132.524 116.774 114.279 1.00 84.50 476 LYS P CA 1
ATOM 8611 C C . LYS B 2 476 ? 132.998 118.036 114.977 1.00 84.50 476 LYS P C 1
ATOM 8612 O O . LYS B 2 476 ? 134.046 118.006 115.611 1.00 84.50 476 LYS P O 1
ATOM 8631 N N . HIS B 2 477 ? 132.213 119.105 114.958 1.00 82.38 477 HIS P N 1
ATOM 8632 C CA . HIS B 2 477 ? 132.535 120.377 115.598 1.00 82.38 477 HIS P CA 1
ATOM 8633 C C . HIS B 2 477 ? 131.307 120.952 116.296 1.00 82.38 477 HIS P C 1
ATOM 8634 O O . HIS B 2 477 ? 130.177 120.704 115.885 1.00 82.38 477 HIS P O 1
ATOM 8648 N N . ASN B 2 478 ? 131.534 121.751 117.328 1.00 82.81 478 ASN P N 1
ATOM 8649 C CA . ASN B 2 478 ? 130.544 122.616 117.960 1.00 82.81 478 ASN P CA 1
ATOM 8650 C C . ASN B 2 478 ? 131.282 123.822 118.547 1.00 82.81 478 ASN P C 1
ATOM 8651 O O . ASN B 2 478 ? 131.916 123.717 119.595 1.00 82.81 478 ASN P O 1
ATOM 8662 N N . ARG B 2 479 ? 131.261 124.955 117.836 1.00 81.62 479 ARG P N 1
ATOM 8663 C CA . ARG B 2 479 ? 132.012 126.158 118.212 1.00 81.62 479 ARG P CA 1
ATOM 8664 C C . ARG B 2 479 ? 131.290 127.051 119.226 1.00 81.62 479 ARG P C 1
ATOM 8665 O O . ARG B 2 479 ? 131.859 128.054 119.636 1.00 81.62 479 ARG P O 1
ATOM 8686 N N . ALA B 2 480 ? 130.058 126.747 119.627 1.00 82.50 480 ALA P N 1
ATOM 8687 C CA . ALA B 2 480 ? 129.278 127.619 120.497 1.00 82.50 480 ALA P CA 1
ATOM 8688 C C . ALA B 2 480 ? 129.823 127.664 121.932 1.00 82.50 480 ALA P C 1
ATOM 8689 O O . ALA B 2 480 ? 129.890 126.635 122.601 1.00 82.50 480 ALA P O 1
ATOM 8696 N N . ILE B 2 481 ? 130.180 128.845 122.436 1.00 82.88 481 ILE P N 1
ATOM 8697 C CA . ILE B 2 481 ? 130.604 129.051 123.825 1.00 82.88 481 ILE P CA 1
ATOM 8698 C C . ILE B 2 481 ? 129.402 129.068 124.776 1.00 82.88 481 ILE P C 1
ATOM 8699 O O . ILE B 2 481 ? 129.439 128.387 125.793 1.00 82.88 481 ILE P O 1
ATOM 8715 N N . ILE B 2 482 ? 128.313 129.769 124.460 1.00 83.19 482 ILE P N 1
ATOM 8716 C CA . ILE B 2 482 ? 127.057 129.682 125.215 1.00 83.19 482 ILE P CA 1
ATOM 8717 C C . ILE B 2 482 ? 126.303 128.416 124.802 1.00 83.19 482 ILE P C 1
ATOM 8718 O O . ILE B 2 482 ? 125.992 128.228 123.630 1.00 83.19 482 ILE P O 1
ATOM 8734 N N . HIS B 2 483 ? 125.970 127.558 125.763 1.00 81.88 483 HIS P N 1
ATOM 8735 C CA . HIS B 2 483 ? 125.126 126.388 125.550 1.00 81.88 483 HIS P CA 1
ATOM 8736 C C . HIS B 2 483 ? 123.641 126.742 125.587 1.00 81.88 483 HIS P C 1
ATOM 8737 O O . HIS B 2 483 ? 122.901 126.365 124.685 1.00 81.88 483 HIS P O 1
ATOM 8751 N N . HIS B 2 484 ? 123.216 127.498 126.601 1.00 83.12 484 HIS P N 1
ATOM 8752 C CA . HIS B 2 484 ? 121.867 128.046 126.724 1.00 83.12 484 HIS P CA 1
ATOM 8753 C C . HIS B 2 484 ? 121.838 129.235 127.695 1.00 83.12 484 HIS P C 1
ATOM 8754 O O . HIS B 2 484 ? 122.804 129.488 128.412 1.00 83.12 484 HIS P O 1
ATOM 8768 N N . GLN B 2 485 ? 120.748 129.995 127.713 1.00 83.69 485 GLN P N 1
ATOM 8769 C CA . GLN B 2 485 ? 120.525 131.125 128.611 1.00 83.69 485 GLN P CA 1
ATOM 8770 C C . GLN B 2 485 ? 119.137 131.049 129.249 1.00 83.69 485 GLN P C 1
ATOM 8771 O O . GLN B 2 485 ? 118.144 130.887 128.551 1.00 83.69 485 GLN P O 1
ATOM 8785 N N . THR B 2 486 ? 119.027 131.207 130.567 1.00 88.06 486 THR P N 1
ATOM 8786 C CA . THR B 2 486 ? 117.727 131.181 131.265 1.00 88.06 486 THR P CA 1
ATOM 8787 C C . THR B 2 486 ? 116.974 132.505 131.181 1.00 88.06 486 THR P C 1
ATOM 8788 O O . THR B 2 486 ? 117.574 133.561 131.020 1.00 88.06 486 THR P O 1
ATOM 8799 N N . GLU B 2 487 ? 115.653 132.491 131.283 1.00 88.50 487 GLU P N 1
ATOM 8800 C CA . GLU B 2 487 ? 114.816 133.683 131.414 1.00 88.50 487 GLU P CA 1
ATOM 8801 C C . GLU B 2 487 ? 114.795 134.228 132.855 1.00 88.50 487 GLU P C 1
ATOM 8802 O O . GLU B 2 487 ? 115.040 133.492 133.815 1.00 88.50 487 GLU P O 1
ATOM 8814 N N . ARG B 2 488 ? 114.490 135.521 133.026 1.00 91.56 488 ARG P N 1
ATOM 8815 C CA . ARG B 2 488 ? 114.433 136.204 134.330 1.00 91.56 488 ARG P CA 1
ATOM 8816 C C . ARG B 2 488 ? 113.207 135.784 135.142 1.00 91.56 488 ARG P C 1
ATOM 8817 O O . ARG B 2 488 ? 112.195 136.475 135.205 1.00 91.56 488 ARG P O 1
ATOM 8838 N N . THR B 2 489 ? 113.300 134.620 135.767 1.00 94.12 489 THR P N 1
ATOM 8839 C CA . THR B 2 489 ? 112.199 133.994 136.500 1.00 94.12 489 THR P CA 1
ATOM 8840 C C . THR B 2 489 ? 111.928 134.697 137.826 1.00 94.12 489 THR P C 1
ATOM 8841 O O . THR B 2 489 ? 112.831 134.857 138.644 1.00 94.12 489 THR P O 1
ATOM 8852 N N . TYR B 2 490 ? 110.672 135.061 138.062 1.00 94.69 490 TYR P N 1
ATOM 8853 C CA . TYR B 2 490 ? 110.146 135.614 139.307 1.00 94.69 490 TYR P CA 1
ATOM 8854 C C . TYR B 2 490 ? 109.333 134.564 140.058 1.00 94.69 490 TYR P C 1
ATOM 8855 O O . TYR B 2 490 ? 108.441 133.938 139.486 1.00 94.69 490 TYR P O 1
ATOM 8873 N N . LYS B 2 491 ? 109.603 134.397 141.350 1.00 95.44 491 LYS P N 1
ATOM 8874 C CA . LYS B 2 491 ? 108.925 133.447 142.241 1.00 95.44 491 LYS P CA 1
ATOM 8875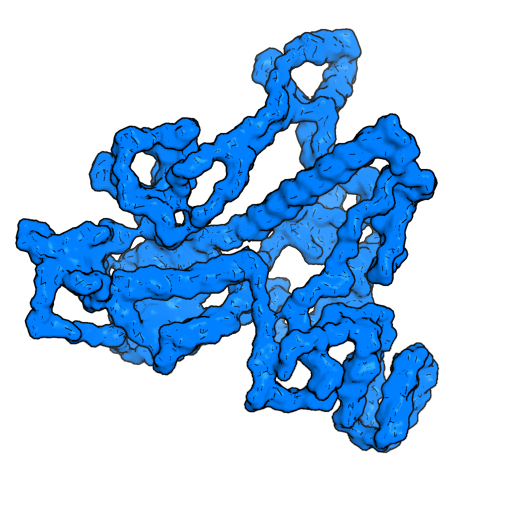 C C . LYS B 2 491 ? 108.318 134.136 143.464 1.00 95.44 491 LYS P C 1
ATOM 8876 O O . LYS B 2 491 ? 108.917 135.059 144.012 1.00 95.44 491 LYS P O 1
ATOM 8895 N N . LEU B 2 492 ? 107.170 133.650 143.931 1.00 93.44 492 LEU P N 1
ATOM 8896 C CA . LEU B 2 492 ? 106.522 134.061 145.184 1.00 93.44 492 LEU P CA 1
ATOM 8897 C C . LEU B 2 492 ? 106.154 132.824 146.006 1.00 93.44 492 LEU P C 1
ATOM 8898 O O . LEU B 2 492 ? 105.587 131.875 145.478 1.00 93.44 492 LEU P O 1
ATOM 8914 N N . ASP B 2 493 ? 106.516 132.796 147.286 1.00 90.62 493 ASP P N 1
ATOM 8915 C CA . ASP B 2 493 ? 106.460 131.588 148.131 1.00 90.62 493 ASP P CA 1
ATOM 8916 C C . ASP B 2 493 ? 107.172 130.370 147.496 1.00 90.62 493 ASP P C 1
ATOM 8917 O O . ASP B 2 493 ? 106.819 129.215 147.741 1.00 90.62 493 ASP P O 1
ATOM 8926 N N . GLY B 2 494 ? 108.176 130.622 146.650 1.00 88.38 494 GLY P N 1
ATOM 8927 C CA . GLY B 2 494 ? 108.914 129.608 145.892 1.00 88.38 494 GLY P CA 1
ATOM 8928 C C . GLY B 2 494 ? 108.222 129.105 144.620 1.00 88.38 494 GLY P C 1
ATOM 8929 O O . GLY B 2 494 ? 108.773 128.246 143.939 1.00 88.38 494 GLY P O 1
ATOM 8933 N N . VAL B 2 495 ? 107.049 129.634 144.266 1.00 93.44 495 VAL P N 1
ATOM 8934 C CA . VAL B 2 495 ? 106.272 129.242 143.084 1.00 93.44 495 VAL P CA 1
ATOM 8935 C C . VAL B 2 495 ? 106.414 130.290 141.978 1.00 93.44 495 VAL P C 1
ATOM 8936 O O . VAL B 2 495 ? 106.288 131.487 142.228 1.00 93.44 495 VAL P O 1
ATOM 8949 N N . THR B 2 496 ? 106.699 129.861 140.750 1.00 93.31 496 THR P N 1
ATOM 8950 C CA . THR B 2 496 ? 106.910 130.747 139.599 1.00 93.31 496 THR P CA 1
ATOM 8951 C C . THR B 2 496 ? 105.647 131.520 139.250 1.00 93.31 496 THR P C 1
ATOM 8952 O O . THR B 2 496 ? 104.603 130.921 139.008 1.00 93.31 496 THR P O 1
ATOM 8963 N N . VAL B 2 497 ? 105.752 132.846 139.173 1.00 93.12 497 VAL P N 1
ATOM 8964 C CA . VAL B 2 497 ? 104.646 133.748 138.838 1.00 93.12 497 VAL P CA 1
ATOM 8965 C C . VAL B 2 497 ? 104.834 134.465 137.501 1.00 93.12 497 VAL P C 1
ATOM 8966 O O . VAL B 2 497 ? 103.849 134.700 136.812 1.00 93.12 497 VAL P O 1
ATOM 8979 N N . ALA B 2 498 ? 106.066 134.767 137.088 1.00 93.69 498 ALA P N 1
ATOM 8980 C CA . ALA B 2 498 ? 106.373 135.455 135.833 1.00 93.69 498 ALA P CA 1
ATOM 8981 C C . ALA B 2 498 ? 107.784 135.118 135.327 1.00 93.69 498 ALA P C 1
ATOM 8982 O O . ALA B 2 498 ? 108.623 134.680 136.114 1.00 93.69 498 ALA P O 1
ATOM 8989 N N . LYS B 2 499 ? 108.079 135.337 134.039 1.00 92.50 499 LYS P N 1
ATOM 8990 C CA . LYS B 2 499 ? 109.397 135.012 133.438 1.00 92.50 499 LYS P CA 1
ATOM 8991 C C . LYS B 2 499 ? 110.213 136.146 132.801 1.00 92.50 499 LYS P C 1
ATOM 8992 O O . LYS B 2 499 ? 111.349 135.894 132.421 1.00 92.50 499 LYS P O 1
ATOM 9011 N N . ASN B 2 500 ? 109.706 137.373 132.725 1.00 89.94 500 ASN P N 1
ATOM 9012 C CA . ASN B 2 500 ? 110.450 138.588 132.331 1.00 89.94 500 ASN P CA 1
ATOM 9013 C C . ASN B 2 500 ? 109.754 139.810 132.958 1.00 89.94 500 ASN P C 1
ATOM 9014 O O . ASN B 2 500 ? 108.622 139.677 133.428 1.00 89.94 500 ASN P O 1
ATOM 9025 N N . ARG B 2 501 ? 110.373 140.998 132.992 1.00 86.19 501 ARG P N 1
ATOM 9026 C CA . ARG B 2 501 ? 109.739 142.206 133.568 1.00 86.19 501 ARG P CA 1
ATOM 9027 C C . ARG B 2 501 ? 108.528 142.638 132.740 1.00 86.19 501 ARG P C 1
ATOM 9028 O O . ARG B 2 501 ? 107.442 142.845 133.279 1.00 86.19 501 ARG P O 1
ATOM 9049 N N . LYS B 2 502 ? 108.703 142.641 131.419 1.00 86.38 502 LYS P N 1
ATOM 9050 C CA . LYS B 2 502 ? 107.687 142.782 130.364 1.00 86.38 502 LYS P CA 1
ATOM 9051 C C . LYS B 2 502 ? 107.921 141.693 129.311 1.00 86.38 502 LYS P C 1
ATOM 9052 O O . LYS B 2 502 ? 108.997 141.106 129.264 1.00 86.38 502 LYS P O 1
ATOM 9071 N N . LYS B 2 503 ? 106.931 141.360 128.487 1.00 86.31 503 LYS P N 1
ATOM 9072 C CA . LYS B 2 503 ? 106.971 140.187 127.593 1.00 86.31 503 LYS P CA 1
ATOM 9073 C C . LYS B 2 503 ? 108.036 140.244 126.494 1.00 86.31 503 LYS P C 1
ATOM 9074 O O . LYS B 2 503 ? 108.111 141.223 125.754 1.00 86.31 503 LYS P O 1
ATOM 9093 N N . ARG B 2 504 ? 108.783 139.148 126.319 1.00 80.38 504 ARG P N 1
ATOM 9094 C CA . ARG B 2 504 ? 109.528 138.823 125.084 1.00 80.38 504 ARG P CA 1
ATOM 9095 C C . ARG B 2 504 ? 108.568 138.632 123.916 1.00 80.38 504 ARG P C 1
ATOM 9096 O O . ARG B 2 504 ? 107.387 138.377 124.129 1.00 80.38 504 ARG P O 1
ATOM 9117 N N . MET B 2 505 ? 109.069 138.696 122.686 1.00 73.25 505 MET P N 1
ATOM 9118 C CA . MET B 2 505 ? 108.232 138.633 121.487 1.00 73.25 505 MET P CA 1
ATOM 9119 C C . MET B 2 505 ? 107.293 137.414 121.420 1.00 73.25 505 MET P C 1
ATOM 9120 O O . MET B 2 505 ? 106.085 137.608 121.473 1.00 73.25 505 MET P O 1
ATOM 9134 N N . GLU B 2 506 ? 107.789 136.174 121.395 1.00 77.94 506 GLU P N 1
ATOM 9135 C CA . GLU B 2 506 ? 106.935 134.970 121.469 1.00 77.94 506 GLU P CA 1
ATOM 9136 C C . GLU B 2 506 ? 106.335 134.634 122.851 1.00 77.94 506 GLU P C 1
ATOM 9137 O O . GLU B 2 506 ? 105.763 133.556 123.035 1.00 77.94 506 GLU P O 1
ATOM 9149 N N . GLN B 2 507 ? 106.473 135.476 123.870 1.00 84.00 507 GLN P N 1
ATOM 9150 C CA . GLN B 2 507 ? 106.094 135.082 125.223 1.00 84.00 507 GLN P CA 1
ATOM 9151 C C . GLN B 2 507 ? 104.579 135.133 125.446 1.00 84.00 507 GLN P C 1
ATOM 9152 O O . GLN B 2 507 ? 104.007 136.189 125.706 1.00 84.00 507 GLN P O 1
ATOM 9166 N N . LYS B 2 508 ? 103.936 133.965 125.399 1.00 88.56 508 LYS P N 1
ATOM 9167 C CA . LYS B 2 508 ? 102.508 133.789 125.690 1.00 88.56 508 LYS P CA 1
ATOM 9168 C C . LYS B 2 508 ? 102.199 133.673 127.190 1.00 88.56 508 LYS P C 1
ATOM 9169 O O . LYS B 2 508 ? 101.076 133.952 127.602 1.00 88.56 508 LYS P O 1
ATOM 9188 N N . THR B 2 509 ? 103.177 133.286 128.009 1.00 90.31 509 THR P N 1
ATOM 9189 C CA . THR B 2 509 ? 103.121 133.283 129.485 1.00 90.31 509 THR P CA 1
ATOM 9190 C C . THR B 2 509 ? 103.327 134.683 130.081 1.00 90.31 509 THR P C 1
ATOM 9191 O O . THR B 2 509 ? 103.658 135.634 129.379 1.00 90.31 509 THR P O 1
ATOM 9202 N N . ASP B 2 510 ? 103.112 134.846 131.384 1.00 91.56 510 ASP P N 1
ATOM 9203 C CA . ASP B 2 510 ? 103.107 136.157 132.043 1.00 91.56 510 ASP P CA 1
ATOM 9204 C C . ASP B 2 510 ? 104.494 136.770 132.278 1.00 91.56 510 ASP P C 1
ATOM 9205 O O . ASP B 2 510 ? 105.447 136.106 132.692 1.00 91.56 510 ASP P O 1
ATOM 9214 N N . SER B 2 511 ? 104.580 138.085 132.101 1.00 94.56 511 SER P N 1
ATOM 9215 C CA . SER B 2 511 ? 105.609 138.949 132.673 1.00 94.56 511 SER P CA 1
ATOM 9216 C C . SER B 2 511 ? 105.167 139.523 134.022 1.00 94.56 511 SER P C 1
ATOM 9217 O O . SER B 2 511 ? 104.025 139.311 134.433 1.00 94.56 511 SER P O 1
ATOM 9225 N N . LEU B 2 512 ? 106.013 140.289 134.719 1.00 92.62 512 LEU P N 1
ATOM 9226 C CA . LEU B 2 512 ? 105.526 141.024 135.885 1.00 92.62 512 LEU P CA 1
ATOM 9227 C C . LEU B 2 512 ? 104.429 142.028 135.550 1.00 92.62 512 LEU P C 1
ATOM 9228 O O . LEU B 2 512 ? 103.524 142.192 136.361 1.00 92.62 512 LEU P O 1
ATOM 9244 N N . GLU B 2 513 ? 104.463 142.684 134.395 1.00 91.69 513 GLU P N 1
ATOM 9245 C CA . GLU B 2 513 ? 103.361 143.558 133.991 1.00 91.69 513 GLU P CA 1
ATOM 9246 C C . GLU B 2 513 ? 102.031 142.792 133.922 1.00 91.69 513 GLU P C 1
ATOM 9247 O O . GLU B 2 513 ? 101.036 143.244 134.486 1.00 91.69 513 GLU P O 1
ATOM 9259 N N . ASP B 2 514 ? 101.997 141.617 133.291 1.00 93.19 514 ASP P N 1
ATOM 9260 C CA . ASP B 2 514 ? 100.770 140.820 133.210 1.00 93.19 514 ASP P CA 1
ATOM 9261 C C . ASP B 2 514 ? 100.311 140.344 134.593 1.00 93.19 514 ASP P C 1
ATOM 9262 O O . ASP B 2 514 ? 99.148 140.502 134.959 1.00 93.19 514 ASP P O 1
ATOM 9271 N N . TRP B 2 515 ? 101.223 139.780 135.382 1.00 94.00 515 TRP P N 1
ATOM 9272 C CA . TRP B 2 515 ? 100.907 139.248 136.697 1.00 94.00 515 TRP P CA 1
ATOM 9273 C C . TRP B 2 515 ? 100.435 140.331 137.673 1.00 94.00 515 TRP P C 1
ATOM 9274 O O . TRP B 2 515 ? 99.433 140.142 138.356 1.00 94.00 515 TRP P O 1
ATOM 9295 N N . TYR B 2 516 ? 101.082 141.495 137.715 1.00 93.25 516 TYR P N 1
ATOM 9296 C CA . TYR B 2 516 ? 100.665 142.580 138.595 1.00 93.25 516 TYR P CA 1
ATOM 9297 C C . TYR B 2 516 ? 99.274 143.111 138.252 1.00 93.25 516 TYR P C 1
ATOM 9298 O O . TYR B 2 516 ? 98.474 143.334 139.156 1.00 93.25 516 TYR P O 1
ATOM 9316 N N . VAL B 2 517 ? 98.955 143.289 136.965 1.00 93.00 517 VAL P N 1
ATOM 9317 C CA . VAL B 2 517 ? 97.632 143.760 136.535 1.00 93.00 517 VAL P CA 1
ATOM 9318 C C . VAL B 2 517 ? 96.529 142.800 136.979 1.00 93.00 517 VAL P C 1
ATOM 9319 O O . VAL B 2 517 ? 95.524 143.243 137.533 1.00 93.00 517 VAL P O 1
ATOM 9332 N N . ASP B 2 518 ? 96.718 141.489 136.829 1.00 93.00 518 ASP P N 1
ATOM 9333 C CA . ASP B 2 518 ? 95.756 140.506 137.323 1.00 93.00 518 ASP P CA 1
ATOM 9334 C C . ASP B 2 518 ? 95.702 140.415 138.857 1.00 93.00 518 ASP P C 1
ATOM 9335 O O . ASP B 2 518 ? 94.611 140.282 139.411 1.00 93.00 518 ASP P O 1
ATOM 9344 N N . MET B 2 519 ? 96.815 140.544 139.583 1.00 93.00 519 MET P N 1
ATOM 9345 C CA . MET B 2 519 ? 96.768 140.607 141.053 1.00 93.00 519 MET P CA 1
ATOM 9346 C C . MET B 2 519 ? 96.047 141.863 141.554 1.00 93.00 519 MET P C 1
ATOM 9347 O O . MET B 2 519 ? 95.282 141.784 142.513 1.00 93.00 519 MET P O 1
ATOM 9361 N N . ALA B 2 520 ? 96.235 143.017 140.914 1.00 93.06 520 ALA P N 1
ATOM 9362 C CA . ALA B 2 520 ? 95.550 144.251 141.280 1.00 93.06 520 ALA P CA 1
ATOM 9363 C C . ALA B 2 520 ? 94.034 144.194 141.022 1.00 93.06 520 ALA P C 1
ATOM 9364 O O . ALA B 2 520 ? 93.283 144.767 141.806 1.00 93.06 520 ALA P O 1
ATOM 9371 N N . LYS B 2 521 ? 93.554 143.464 140.002 1.00 92.38 521 LYS P N 1
ATOM 9372 C CA . LYS B 2 521 ? 92.119 143.158 139.848 1.00 92.38 521 LYS P CA 1
ATOM 9373 C C . LYS B 2 521 ? 91.590 142.369 141.043 1.00 92.38 521 LYS P C 1
ATOM 9374 O O . LYS B 2 521 ? 90.558 142.723 141.604 1.00 92.38 521 LYS P O 1
ATOM 9393 N N . GLU B 2 522 ? 92.278 141.295 141.421 1.00 92.81 522 GLU P N 1
ATOM 9394 C CA . GLU B 2 522 ? 91.785 140.340 142.414 1.00 92.81 522 GLU P CA 1
ATOM 9395 C C . GLU B 2 522 ? 91.899 140.849 143.860 1.00 92.81 522 GLU P C 1
ATOM 9396 O O . GLU B 2 522 ? 91.004 140.598 144.665 1.00 92.81 522 GLU P O 1
ATOM 9408 N N . HIS B 2 523 ? 92.957 141.588 144.199 1.00 89.94 523 HIS P N 1
ATOM 9409 C CA . HIS B 2 523 ? 93.269 141.974 145.581 1.00 89.94 523 HIS P CA 1
ATOM 9410 C C . HIS B 2 523 ? 93.401 143.486 145.836 1.00 89.94 523 HIS P C 1
ATOM 9411 O O . HIS B 2 523 ? 93.585 143.901 146.981 1.00 89.94 523 HIS P O 1
ATOM 9425 N N . GLY B 2 524 ? 93.327 144.327 144.809 1.00 89.94 524 GLY P N 1
ATOM 9426 C CA . GLY B 2 524 ? 93.610 145.764 144.915 1.00 89.94 524 GLY P CA 1
ATOM 9427 C C . GLY B 2 524 ? 95.102 146.092 145.032 1.00 89.94 524 GLY P C 1
ATOM 9428 O O . GLY B 2 524 ? 95.938 145.218 145.280 1.00 89.94 524 GLY P O 1
ATOM 9432 N N . LYS B 2 525 ? 95.467 147.361 144.817 1.00 89.88 525 LYS P N 1
ATOM 9433 C CA . LYS B 2 525 ? 96.876 147.764 144.649 1.00 89.88 525 LYS P CA 1
ATOM 9434 C C . LYS B 2 525 ? 97.739 147.482 145.869 1.00 89.88 525 LYS P C 1
ATOM 9435 O O . LYS B 2 525 ? 98.841 146.969 145.714 1.00 89.88 525 LYS P O 1
ATOM 9454 N N . THR B 2 526 ? 97.249 147.746 147.075 1.00 88.69 526 THR P N 1
ATOM 9455 C CA . THR B 2 526 ? 98.063 147.601 148.289 1.00 88.69 526 THR P CA 1
ATOM 9456 C C . THR B 2 526 ? 98.546 146.162 148.471 1.00 88.69 526 THR P C 1
ATOM 9457 O O . THR B 2 526 ? 99.717 145.934 148.769 1.00 88.69 526 THR P O 1
ATOM 9468 N N . GLN B 2 527 ? 97.686 145.174 148.220 1.00 87.19 527 GLN P N 1
ATOM 9469 C CA . GLN B 2 527 ? 98.082 143.770 148.315 1.00 87.19 527 GLN P CA 1
ATOM 9470 C C . GLN B 2 527 ? 98.990 143.348 147.153 1.00 87.19 527 GLN P C 1
ATOM 9471 O O . GLN B 2 527 ? 99.975 142.647 147.369 1.00 87.19 527 GLN P O 1
ATOM 9485 N N . ALA B 2 528 ? 98.711 143.790 145.927 1.00 90.38 528 ALA P N 1
ATOM 9486 C CA . ALA B 2 528 ? 99.553 143.468 144.779 1.00 90.38 528 ALA P CA 1
ATOM 9487 C C . ALA B 2 528 ? 100.975 144.049 144.917 1.00 90.38 528 ALA P C 1
ATOM 9488 O O . ALA B 2 528 ? 101.955 143.386 144.584 1.00 90.38 528 ALA P O 1
ATOM 9495 N N . ASP B 2 529 ? 101.120 145.240 145.488 1.00 90.88 529 ASP P N 1
ATOM 9496 C CA . ASP B 2 529 ? 102.410 145.830 145.840 1.00 90.88 529 ASP P CA 1
ATOM 9497 C C . ASP B 2 529 ? 103.107 145.060 146.966 1.00 90.88 529 ASP P C 1
ATOM 9498 O O . ASP B 2 529 ? 104.306 144.793 146.887 1.00 90.88 529 ASP P O 1
ATOM 9507 N N . ALA B 2 530 ? 102.364 144.629 147.987 1.00 90.81 530 ALA P N 1
ATOM 9508 C CA . ALA B 2 530 ? 102.888 143.769 149.043 1.00 90.81 530 ALA P CA 1
ATOM 9509 C C . ALA B 2 530 ? 103.327 142.397 148.518 1.00 90.81 530 ALA P C 1
ATOM 9510 O O . ALA B 2 530 ? 104.129 141.727 149.159 1.00 90.81 530 ALA P O 1
ATOM 9517 N N . MET B 2 531 ? 102.836 141.970 147.355 1.00 90.25 531 MET P N 1
ATOM 9518 C CA . MET B 2 531 ? 103.276 140.758 146.668 1.00 90.25 531 MET P CA 1
ATOM 9519 C C . MET B 2 531 ? 104.478 141.014 145.743 1.00 90.25 531 MET P C 1
ATOM 9520 O O . MET B 2 531 ? 105.438 140.255 145.824 1.00 90.25 531 MET P O 1
ATOM 9534 N N . ARG B 2 532 ? 104.514 142.102 144.952 1.00 90.69 532 ARG P N 1
ATOM 9535 C CA . ARG B 2 532 ? 105.719 142.535 144.203 1.00 90.69 532 ARG P CA 1
ATOM 9536 C C . ARG B 2 532 ? 106.939 142.637 145.108 1.00 90.69 532 ARG P C 1
ATOM 9537 O O . ARG B 2 532 ? 107.976 142.041 144.858 1.00 90.69 532 ARG P O 1
ATOM 9558 N N . SER B 2 533 ? 106.805 143.352 146.209 1.00 90.81 533 SER P N 1
ATOM 9559 C CA . SER B 2 533 ? 107.870 143.576 147.182 1.00 90.81 533 SER P CA 1
ATOM 9560 C C . SER B 2 533 ? 108.389 142.309 147.874 1.00 90.81 533 SER P C 1
ATOM 9561 O O . SER B 2 533 ? 109.434 142.377 148.515 1.00 90.81 533 SER P O 1
ATOM 9569 N N . ARG B 2 534 ? 107.703 141.161 147.737 1.00 92.62 534 ARG P N 1
ATOM 9570 C CA . ARG B 2 534 ? 108.078 139.845 148.290 1.00 92.62 534 ARG P CA 1
ATOM 9571 C C . ARG B 2 534 ? 108.655 138.869 147.251 1.00 92.62 534 ARG P C 1
ATOM 9572 O O . ARG B 2 534 ? 108.997 137.741 147.601 1.00 92.62 534 ARG P O 1
ATOM 9593 N N . LEU B 2 535 ? 108.770 139.264 145.984 1.00 93.69 535 LEU P N 1
ATOM 9594 C CA . LEU B 2 535 ? 109.279 138.409 144.910 1.00 93.69 535 LEU P CA 1
ATOM 9595 C C . LEU B 2 535 ? 110.749 138.027 145.102 1.00 93.69 535 LEU P C 1
ATOM 9596 O O . LEU B 2 535 ? 111.570 138.829 145.530 1.00 93.69 535 LEU P O 1
ATOM 9612 N N . THR B 2 536 ? 111.096 136.806 144.715 1.00 94.06 536 THR P N 1
ATOM 9613 C CA . THR B 2 536 ? 112.475 136.324 144.564 1.00 94.06 536 THR P CA 1
ATOM 9614 C C . THR B 2 536 ? 112.787 136.197 143.082 1.00 94.06 536 THR P C 1
ATOM 9615 O O . THR B 2 536 ? 111.923 135.789 142.310 1.00 94.06 536 THR P O 1
ATOM 9626 N N . VAL B 2 537 ? 113.994 136.564 142.667 1.00 93.62 537 VAL P N 1
ATOM 9627 C CA . VAL B 2 537 ? 114.367 136.641 141.251 1.00 93.62 537 VAL P CA 1
ATOM 9628 C C . VAL B 2 537 ? 115.634 135.864 140.975 1.00 93.62 537 VAL P C 1
ATOM 9629 O O . VAL B 2 537 ? 116.625 136.017 141.685 1.00 93.62 537 VAL P O 1
ATOM 9642 N N . ILE B 2 538 ? 115.628 135.077 139.905 1.00 93.12 538 ILE P N 1
ATOM 9643 C CA . ILE B 2 538 ? 116.846 134.537 139.301 1.00 93.12 538 ILE P CA 1
ATOM 9644 C C . ILE B 2 538 ? 117.064 135.289 137.991 1.00 93.12 538 ILE P C 1
ATOM 9645 O O . ILE B 2 538 ? 116.219 135.254 137.097 1.00 93.12 538 ILE P O 1
ATOM 9661 N N . LYS B 2 539 ? 118.189 135.993 137.878 1.00 90.12 539 LYS P N 1
ATOM 9662 C CA . LYS B 2 539 ? 118.545 136.762 136.686 1.00 90.12 539 LYS P CA 1
ATOM 9663 C C . LYS B 2 539 ? 118.813 135.857 135.493 1.00 90.12 539 LYS P C 1
ATOM 9664 O O . LYS B 2 539 ? 119.265 134.723 135.650 1.00 90.12 539 LYS P O 1
ATOM 9683 N N . SER B 2 540 ? 118.581 136.361 134.292 1.00 87.56 540 SER P N 1
ATOM 9684 C CA . SER B 2 540 ? 118.838 135.619 133.063 1.00 87.56 540 SER P CA 1
ATOM 9685 C C . SER B 2 540 ? 120.315 135.252 132.970 1.00 87.56 540 SER P C 1
ATOM 9686 O O . SER B 2 540 ? 121.166 136.128 132.841 1.00 87.56 540 SER P O 1
ATOM 9694 N N . THR B 2 541 ? 120.629 133.965 133.085 1.00 87.69 541 THR P N 1
ATOM 9695 C CA . THR B 2 541 ? 121.988 133.455 133.276 1.00 87.69 541 THR P CA 1
ATOM 9696 C C . THR B 2 541 ? 122.439 132.659 132.062 1.00 87.69 541 THR P C 1
ATOM 9697 O O . THR B 2 541 ? 121.749 131.733 131.650 1.00 87.69 541 THR P O 1
ATOM 9708 N N . ARG B 2 542 ? 123.591 133.000 131.478 1.00 87.50 542 ARG P N 1
ATOM 9709 C CA . ARG B 2 542 ? 124.253 132.215 130.424 1.00 87.50 542 ARG P CA 1
ATOM 9710 C C . ARG B 2 542 ? 124.978 131.004 131.015 1.00 87.50 542 ARG P C 1
ATOM 9711 O O . ARG B 2 542 ? 125.676 131.137 132.014 1.00 87.50 542 ARG P O 1
ATOM 9732 N N . TYR B 2 543 ? 124.810 129.844 130.393 1.00 86.69 543 TYR P N 1
ATOM 9733 C CA . TYR B 2 543 ? 125.473 128.582 130.714 1.00 86.69 543 TYR P CA 1
ATOM 9734 C C . TYR B 2 543 ? 126.485 128.271 129.611 1.00 86.69 543 TYR P C 1
ATOM 9735 O O . TYR B 2 543 ? 126.142 128.345 128.432 1.00 86.69 543 TYR P O 1
ATOM 9753 N N . TYR B 2 544 ? 127.726 127.942 129.961 1.00 86.00 544 TYR P N 1
ATOM 9754 C CA . TYR B 2 544 ? 128.832 127.868 129.010 1.00 86.00 544 TYR P CA 1
ATOM 9755 C C . TYR B 2 544 ? 129.316 126.445 128.740 1.00 86.00 544 TYR P C 1
ATOM 9756 O O . TYR B 2 544 ? 129.509 125.655 129.659 1.00 86.00 544 TYR P O 1
ATOM 9774 N N . ASN B 2 545 ? 129.549 126.116 127.475 1.00 84.88 545 ASN P N 1
ATOM 9775 C CA . ASN B 2 545 ? 130.138 124.853 127.047 1.00 84.88 545 ASN P CA 1
ATOM 9776 C C . ASN B 2 545 ? 131.609 124.721 127.455 1.00 84.88 545 ASN P C 1
ATOM 9777 O O . ASN B 2 545 ? 132.399 125.646 127.299 1.00 84.88 545 ASN P O 1
ATOM 9788 N N . THR B 2 546 ? 132.002 123.523 127.887 1.00 83.62 546 THR P N 1
ATOM 9789 C CA . THR B 2 546 ? 133.404 123.147 128.113 1.00 83.62 546 THR P CA 1
ATOM 9790 C C . THR B 2 546 ? 134.162 123.030 126.775 1.00 83.62 546 THR P C 1
ATOM 9791 O O . THR B 2 546 ? 133.762 122.221 125.928 1.00 83.62 546 THR P O 1
ATOM 9802 N N . PRO B 2 547 ? 135.249 123.786 126.534 1.00 81.88 547 PRO P N 1
ATOM 9803 C CA . PRO B 2 547 ? 136.125 123.594 125.376 1.00 81.88 547 PRO P CA 1
ATOM 9804 C C . PRO B 2 547 ? 136.957 122.310 125.494 1.00 81.88 547 PRO P C 1
ATOM 9805 O O . PRO B 2 547 ? 137.362 121.920 126.590 1.00 81.88 547 PRO P O 1
ATOM 9816 N N . GLY B 2 548 ? 137.254 121.652 124.374 1.00 80.00 548 GLY P N 1
ATOM 9817 C CA . GLY B 2 548 ? 138.130 120.472 124.346 1.00 80.00 548 GLY P CA 1
ATOM 9818 C C . GLY B 2 548 ? 137.558 119.210 125.004 1.00 80.00 548 GLY P C 1
ATOM 9819 O O . GLY B 2 548 ? 138.299 118.272 125.304 1.00 80.00 548 GLY P O 1
ATOM 9823 N N . ARG B 2 549 ? 136.247 119.183 125.241 1.00 86.06 549 ARG P N 1
ATOM 9824 C CA . ARG B 2 549 ? 135.501 118.052 125.806 1.00 86.06 549 ARG P CA 1
ATOM 9825 C C . ARG B 2 549 ? 135.377 116.877 124.836 1.00 86.06 549 ARG P C 1
ATOM 9826 O O . ARG B 2 549 ? 135.507 117.049 123.626 1.00 86.06 549 ARG P O 1
ATOM 9847 N N . MET B 2 550 ? 135.057 115.692 125.353 1.00 88.94 550 MET P N 1
ATOM 9848 C CA . MET B 2 550 ? 134.643 114.561 124.520 1.00 88.94 550 MET P CA 1
ATOM 9849 C C . MET B 2 550 ? 133.346 114.896 123.789 1.00 88.94 550 MET P C 1
ATOM 9850 O O . MET B 2 550 ? 132.403 115.392 124.396 1.00 88.94 550 MET P O 1
ATOM 9864 N N . MET B 2 551 ? 133.290 114.635 122.488 1.00 89.69 551 MET P N 1
ATOM 9865 C CA . MET B 2 551 ? 132.105 114.865 121.665 1.00 89.69 551 MET P CA 1
ATOM 9866 C C . MET B 2 551 ? 131.214 113.620 121.616 1.00 89.69 551 MET P C 1
ATOM 9867 O O . MET B 2 551 ? 131.729 112.504 121.731 1.00 89.69 551 MET P O 1
ATOM 9881 N N . PRO B 2 552 ? 129.897 113.761 121.398 1.00 91.00 552 PRO P N 1
ATOM 9882 C CA . PRO B 2 552 ? 129.032 112.646 121.068 1.00 91.00 552 PRO P CA 1
ATOM 9883 C C . PRO B 2 552 ? 129.588 111.805 119.919 1.00 91.00 552 PRO P C 1
ATOM 9884 O O . PRO B 2 552 ? 130.318 112.300 119.067 1.00 91.00 552 PRO P O 1
ATOM 9895 N N . GLY B 2 553 ? 129.293 110.511 119.908 1.00 91.56 553 GLY P N 1
ATOM 9896 C CA . GLY B 2 553 ? 129.877 109.546 118.980 1.00 91.56 553 GLY P CA 1
ATOM 9897 C C . GLY B 2 553 ? 131.206 108.948 119.437 1.00 91.56 553 GLY P C 1
ATOM 9898 O O . GLY B 2 553 ? 131.698 108.002 118.835 1.00 91.56 553 GLY P O 1
ATOM 9902 N N . THR B 2 554 ? 131.786 109.448 120.522 1.00 93.12 554 THR P N 1
ATOM 9903 C CA . THR B 2 554 ? 132.916 108.800 121.195 1.00 93.12 554 THR P CA 1
ATOM 9904 C C . THR B 2 554 ? 132.530 107.403 121.665 1.00 93.12 554 THR P C 1
ATOM 9905 O O . THR B 2 554 ? 131.529 107.239 122.354 1.00 93.12 554 THR P O 1
ATOM 9916 N N . VAL B 2 555 ? 133.340 106.400 121.347 1.00 93.44 555 VAL P N 1
ATOM 9917 C CA . VAL B 2 555 ? 133.145 105.024 121.811 1.00 93.44 555 VAL P CA 1
ATOM 9918 C C . VAL B 2 555 ? 133.906 104.808 123.112 1.00 93.44 555 VAL P C 1
ATOM 9919 O O . VAL B 2 555 ? 135.051 105.241 123.238 1.00 93.44 555 VAL P O 1
ATOM 9932 N N . PHE B 2 556 ? 133.316 104.119 124.082 1.00 93.50 556 PHE P N 1
ATOM 9933 C CA . PHE B 2 556 ? 133.950 103.853 125.366 1.00 93.50 556 PHE P CA 1
ATOM 9934 C C . PHE B 2 556 ? 133.582 102.490 125.965 1.00 93.50 556 PHE P C 1
ATOM 9935 O O . PHE B 2 556 ? 132.554 101.917 125.622 1.00 93.50 556 PHE P O 1
ATOM 9952 N N . LEU B 2 557 ? 134.426 101.971 126.858 1.00 93.06 557 LEU P N 1
ATOM 9953 C CA . LEU B 2 557 ? 134.172 100.769 127.654 1.00 93.06 557 LEU P CA 1
ATOM 9954 C C . LEU B 2 557 ? 133.789 101.145 129.084 1.00 93.06 557 LEU P C 1
ATOM 9955 O O . LEU B 2 557 ? 134.488 101.921 129.731 1.00 93.06 557 LEU P O 1
ATOM 9971 N N . TYR B 2 558 ? 132.717 100.541 129.587 1.00 92.75 558 TYR P N 1
ATOM 9972 C CA . TYR B 2 558 ? 132.321 100.568 130.988 1.00 92.75 558 TYR P CA 1
ATOM 9973 C C . TYR B 2 558 ? 131.964 99.149 131.433 1.00 92.75 558 TYR P C 1
ATOM 9974 O O . TYR B 2 558 ? 131.194 98.468 130.760 1.00 92.75 558 TYR P O 1
ATOM 9992 N N . GLU B 2 559 ? 132.530 98.682 132.553 1.00 91.12 559 GLU P N 1
ATOM 9993 C CA . GLU B 2 559 ? 132.309 97.326 133.089 1.00 91.12 559 GLU P CA 1
ATOM 9994 C C . GLU B 2 559 ? 132.430 96.211 132.023 1.00 91.12 559 GLU P C 1
ATOM 9995 O O . GLU B 2 559 ? 131.682 95.235 132.001 1.00 91.12 559 GLU P O 1
ATOM 10007 N N . GLY B 2 560 ? 133.374 96.367 131.095 1.00 85.50 560 GLY P N 1
ATOM 10008 C CA . GLY B 2 560 ? 133.649 95.396 130.037 1.00 85.50 560 GLY P CA 1
ATOM 10009 C C . GLY B 2 560 ? 132.685 95.398 128.845 1.00 85.50 560 GLY P C 1
ATOM 10010 O O . GLY B 2 560 ? 132.808 94.527 127.990 1.00 85.50 560 GLY P O 1
ATOM 10014 N N . LYS B 2 561 ? 131.756 96.354 128.735 1.00 90.06 561 LYS P N 1
ATOM 10015 C CA . LYS B 2 561 ? 130.830 96.489 127.593 1.00 90.06 561 LYS P CA 1
ATOM 10016 C C . LYS B 2 561 ? 131.042 97.799 126.833 1.00 90.06 561 LYS P C 1
ATOM 10017 O O . LYS B 2 561 ? 131.367 98.827 127.422 1.00 90.06 561 LYS P O 1
ATOM 10036 N N . ARG B 2 562 ? 130.873 97.745 125.510 1.00 91.81 562 ARG P N 1
ATOM 10037 C CA . ARG B 2 562 ? 130.989 98.872 124.575 1.00 91.81 562 ARG P CA 1
ATOM 10038 C C . ARG B 2 562 ? 129.758 99.766 124.624 1.00 91.81 562 ARG P C 1
ATOM 10039 O O . ARG B 2 562 ? 128.636 99.286 124.481 1.00 91.81 562 ARG P O 1
ATOM 10060 N N . TYR B 2 563 ? 129.980 101.068 124.715 1.00 93.56 563 TYR P N 1
ATOM 10061 C CA . TYR B 2 563 ? 128.956 102.104 124.662 1.00 93.56 563 TYR P CA 1
ATOM 10062 C C . TYR B 2 563 ? 129.381 103.238 123.726 1.00 93.56 563 TYR P C 1
ATOM 10063 O O . TYR B 2 563 ? 130.567 103.479 123.514 1.00 93.56 563 TYR P O 1
ATOM 10081 N N . VAL B 2 564 ? 128.408 103.940 123.152 1.00 94.00 564 VAL P N 1
ATOM 10082 C CA . VAL B 2 564 ? 128.608 105.147 122.332 1.00 94.00 564 VAL P CA 1
ATOM 10083 C C . VAL B 2 564 ? 128.008 106.338 123.056 1.00 94.00 564 VAL P C 1
ATOM 10084 O O . VAL B 2 564 ? 126.829 106.319 123.405 1.00 94.00 564 VAL P O 1
ATOM 10097 N N . MET B 2 565 ? 128.809 107.368 123.297 1.00 93.38 565 MET P N 1
ATOM 10098 C CA . MET B 2 565 ? 128.388 108.562 124.013 1.00 93.38 565 MET P CA 1
ATOM 10099 C C . MET B 2 565 ? 127.367 109.376 123.213 1.00 93.38 565 MET P C 1
ATOM 10100 O O . MET B 2 565 ? 127.621 109.733 122.068 1.00 93.38 565 MET P O 1
ATOM 10114 N N . THR B 2 566 ? 126.254 109.742 123.838 1.00 91.62 566 THR P N 1
ATOM 10115 C CA . THR B 2 566 ? 125.259 110.663 123.274 1.00 91.62 566 THR P CA 1
ATOM 10116 C C . THR B 2 566 ? 125.283 112.044 123.927 1.00 91.62 566 THR P C 1
ATOM 10117 O O . THR B 2 566 ? 124.841 112.999 123.303 1.00 91.62 566 THR P O 1
ATOM 10128 N N . GLY B 2 567 ? 125.841 112.213 125.126 1.00 88.88 567 GLY P N 1
ATOM 10129 C CA . GLY B 2 567 ? 125.979 113.546 125.708 1.00 88.88 567 GLY P CA 1
ATOM 10130 C C . GLY B 2 567 ? 126.593 113.609 127.098 1.00 88.88 567 GLY P C 1
ATOM 10131 O O . GLY B 2 567 ? 126.511 112.659 127.860 1.00 88.88 567 GLY P O 1
ATOM 10135 N N . GLN B 2 568 ? 127.227 114.724 127.435 1.00 89.00 568 GLN P N 1
ATOM 10136 C CA . GLN B 2 568 ? 127.801 114.980 128.757 1.00 89.00 568 GLN P CA 1
ATOM 10137 C C . GLN B 2 568 ? 126.786 115.570 129.747 1.00 89.00 568 GLN P C 1
ATOM 10138 O O . GLN B 2 568 ? 125.861 116.263 129.351 1.00 89.00 568 GLN P O 1
ATOM 10152 N N . ILE B 2 569 ? 127.008 115.373 131.043 1.00 86.31 569 ILE P N 1
ATOM 10153 C CA . ILE B 2 569 ? 126.368 116.078 132.160 1.00 86.31 569 ILE P CA 1
ATOM 10154 C C . ILE B 2 569 ? 127.403 116.504 133.202 1.00 86.31 569 ILE P C 1
ATOM 10155 O O . ILE B 2 569 ? 128.387 115.804 133.455 1.00 86.31 569 ILE P O 1
ATOM 10171 N N . THR B 2 570 ? 127.142 117.641 133.842 1.00 84.19 570 THR P N 1
ATOM 10172 C CA . THR B 2 570 ? 127.861 118.178 135.006 1.00 84.19 570 THR P CA 1
ATOM 10173 C C . THR B 2 570 ? 129.339 118.432 134.739 1.00 84.19 570 THR P C 1
ATOM 10174 O O . THR B 2 570 ? 130.217 117.807 135.325 1.00 84.19 570 THR P O 1
ATOM 10185 N N . ASN B 2 571 ? 129.625 119.341 133.807 1.00 79.38 571 ASN P N 1
ATOM 10186 C CA . ASN B 2 571 ? 130.969 119.721 133.376 1.00 79.38 571 ASN P CA 1
ATOM 10187 C C . ASN B 2 571 ? 131.797 118.511 132.923 1.00 79.38 571 ASN P C 1
ATOM 10188 O O . ASN B 2 571 ? 132.976 118.378 133.241 1.00 79.38 571 ASN P O 1
ATOM 10199 N N . GLY B 2 572 ? 131.155 117.593 132.202 1.00 82.50 572 GLY P N 1
ATOM 10200 C CA . GLY B 2 572 ? 131.777 116.369 131.704 1.00 82.50 572 GLY P CA 1
ATOM 10201 C C . GLY B 2 572 ? 132.013 115.271 132.742 1.00 82.50 572 GLY P C 1
ATOM 10202 O O . GLY B 2 572 ? 132.726 114.317 132.440 1.00 82.50 572 GLY P O 1
ATOM 10206 N N . LYS B 2 573 ? 131.451 115.353 133.953 1.00 87.56 573 LYS P N 1
ATOM 10207 C CA . LYS B 2 573 ? 131.619 114.303 134.971 1.00 87.56 573 LYS P CA 1
ATOM 10208 C C . LYS B 2 573 ? 130.880 113.010 134.649 1.00 87.56 573 LYS P C 1
ATOM 10209 O O . LYS B 2 573 ? 131.342 111.946 135.051 1.00 87.56 573 LYS P O 1
ATOM 10228 N N . TYR B 2 574 ? 129.767 113.074 133.923 1.00 92.75 574 TYR P N 1
ATOM 10229 C CA . TYR B 2 574 ? 128.959 111.909 133.562 1.00 92.75 574 TYR P CA 1
ATOM 10230 C C . TYR B 2 574 ? 128.659 111.890 132.070 1.00 92.75 574 TYR P C 1
ATOM 10231 O O . TYR B 2 574 ? 128.407 112.930 131.469 1.00 92.75 574 TYR P O 1
ATOM 10249 N N . TYR B 2 575 ? 128.656 110.705 131.471 1.00 92.88 575 TYR P N 1
ATOM 10250 C CA . TYR B 2 575 ? 128.307 110.483 130.079 1.00 92.88 575 TYR P CA 1
ATOM 10251 C C . TYR B 2 575 ? 126.974 109.756 129.982 1.00 92.88 575 TYR P C 1
ATOM 10252 O O . TYR B 2 575 ? 126.739 108.773 130.676 1.00 92.88 575 TYR P O 1
ATOM 10270 N N . ARG B 2 576 ? 126.096 110.229 129.107 1.00 93.12 576 ARG P N 1
ATOM 10271 C CA . ARG B 2 576 ? 124.934 109.502 128.588 1.00 93.12 576 ARG P CA 1
ATOM 10272 C C . ARG B 2 576 ? 125.376 108.645 127.406 1.00 93.12 576 ARG P C 1
ATOM 10273 O O . ARG B 2 576 ? 126.283 109.033 126.668 1.00 93.12 576 ARG P O 1
ATOM 10294 N N . ALA B 2 577 ? 124.719 107.516 127.184 1.00 93.06 577 ALA P N 1
ATOM 10295 C CA . ALA B 2 577 ? 125.035 106.588 126.103 1.00 93.06 577 ALA P CA 1
ATOM 10296 C C . ALA B 2 577 ? 123.796 106.131 125.329 1.00 93.06 577 ALA P C 1
ATOM 10297 O O . ALA B 2 577 ? 122.679 106.133 125.845 1.00 93.06 577 ALA P O 1
ATOM 10304 N N . TYR B 2 578 ? 124.001 105.711 124.083 1.00 91.19 578 TYR P N 1
ATOM 10305 C CA . TYR B 2 578 ? 122.935 105.257 123.198 1.00 91.19 578 TYR P CA 1
ATOM 10306 C C . TYR B 2 578 ? 122.191 104.039 123.762 1.00 91.19 578 TYR P C 1
ATOM 10307 O O . TYR B 2 578 ? 122.805 103.072 124.212 1.00 91.19 578 TYR P O 1
ATOM 10325 N N . GLY B 2 579 ? 120.860 104.084 123.750 1.00 88.56 579 GLY P N 1
ATOM 10326 C CA . GLY B 2 579 ? 119.990 103.002 124.212 1.00 88.56 579 GLY P CA 1
ATOM 10327 C C . GLY B 2 579 ? 119.892 102.811 125.728 1.00 88.56 579 GLY P C 1
ATOM 10328 O O . GLY B 2 579 ? 119.172 101.926 126.176 1.00 88.56 579 GLY P O 1
ATOM 10332 N N . GLN B 2 580 ? 120.595 103.610 126.529 1.00 88.94 580 GLN P N 1
ATOM 10333 C CA . GLN B 2 580 ? 120.670 103.494 127.989 1.00 88.94 580 GLN P CA 1
ATOM 10334 C C . GLN B 2 580 ? 119.820 104.541 128.728 1.00 88.94 580 GLN P C 1
ATOM 10335 O O . GLN B 2 580 ? 119.933 104.695 129.941 1.00 88.94 580 GLN P O 1
ATOM 10349 N N . GLU B 2 581 ? 118.942 105.248 128.020 1.00 80.88 581 GLU P N 1
ATOM 10350 C CA . GLU B 2 581 ? 118.023 106.241 128.590 1.00 80.88 581 GLU P CA 1
ATOM 10351 C C . GLU B 2 581 ? 118.762 107.301 129.428 1.00 80.88 581 GLU P C 1
ATOM 10352 O O . GLU B 2 581 ? 119.822 107.778 129.028 1.00 80.88 581 GLU P O 1
ATOM 10364 N N . LYS B 2 582 ? 118.228 107.711 130.582 1.00 83.25 582 LYS P N 1
ATOM 10365 C CA . LYS B 2 582 ? 118.808 108.753 131.444 1.00 83.25 582 LYS P CA 1
ATOM 10366 C C . LYS B 2 582 ? 119.958 108.263 132.345 1.00 83.25 582 LYS P C 1
ATOM 10367 O O . LYS B 2 582 ? 120.315 108.953 133.294 1.00 83.25 582 LYS P O 1
ATOM 10386 N N . ARG B 2 583 ? 120.545 107.093 132.094 1.00 90.56 583 ARG P N 1
ATOM 10387 C CA . ARG B 2 583 ? 121.635 106.520 132.903 1.00 90.56 583 ARG P CA 1
ATOM 10388 C C . ARG B 2 583 ? 122.918 107.341 132.792 1.00 90.56 583 ARG P C 1
ATOM 10389 O O . ARG B 2 583 ? 123.409 107.587 131.696 1.00 90.56 583 ARG P O 1
ATOM 10410 N N . ASN B 2 584 ? 123.474 107.728 133.933 1.00 92.69 584 ASN P N 1
ATOM 10411 C CA . ASN B 2 584 ? 124.671 108.557 134.050 1.00 92.69 584 ASN P CA 1
ATOM 10412 C C . ASN B 2 584 ? 125.919 107.678 134.284 1.00 92.69 584 ASN P C 1
ATOM 10413 O O . ASN B 2 584 ? 126.122 107.181 135.387 1.00 92.69 584 ASN P O 1
ATOM 10424 N N . PHE B 2 585 ? 126.768 107.473 133.277 1.00 93.25 585 PHE P N 1
ATOM 10425 C CA . PHE B 2 585 ? 128.018 106.711 133.388 1.00 93.25 585 PHE P CA 1
ATOM 10426 C C . PHE B 2 585 ? 129.157 107.596 133.923 1.00 93.25 585 PHE P C 1
ATOM 10427 O O . PHE B 2 585 ? 129.494 108.573 133.256 1.00 93.25 585 PHE P O 1
ATOM 10444 N N . PRO B 2 586 ? 129.760 107.333 135.097 1.00 93.62 586 PRO P N 1
ATOM 10445 C CA . PRO B 2 586 ? 130.809 108.186 135.651 1.00 93.62 586 PRO P CA 1
ATOM 10446 C C . PRO B 2 586 ? 132.087 108.160 134.813 1.00 93.62 586 PRO P C 1
ATOM 10447 O O . PRO B 2 586 ? 132.654 107.097 134.570 1.00 93.62 586 PRO P O 1
ATOM 10458 N N . ALA B 2 587 ? 132.594 109.324 134.416 1.00 90.88 587 ALA P N 1
ATOM 10459 C CA . ALA B 2 587 ? 133.727 109.435 133.496 1.00 90.88 587 ALA P CA 1
ATOM 10460 C C . ALA B 2 587 ? 135.050 108.851 134.034 1.00 90.88 587 ALA P C 1
ATOM 10461 O O . ALA B 2 587 ? 135.947 108.537 133.258 1.00 90.88 587 ALA P O 1
ATOM 10468 N N . VAL B 2 588 ? 135.168 108.659 135.350 1.00 92.06 588 VAL P N 1
ATOM 10469 C CA . VAL B 2 588 ? 136.303 107.988 135.995 1.00 92.06 588 VAL P CA 1
ATOM 10470 C C . VAL B 2 588 ? 136.280 106.467 135.783 1.00 92.06 588 VAL P C 1
ATOM 10471 O O . VAL B 2 588 ? 137.333 105.853 135.641 1.00 92.06 588 VAL P O 1
ATOM 10484 N N . LYS B 2 589 ? 135.100 105.841 135.715 1.00 92.94 589 LYS P N 1
ATOM 10485 C CA . LYS B 2 589 ? 134.918 104.389 135.521 1.00 92.94 589 LYS P CA 1
ATOM 10486 C C . LYS B 2 589 ? 134.969 103.949 134.047 1.00 92.94 589 LYS P C 1
ATOM 10487 O O . LYS B 2 589 ? 134.699 102.798 133.726 1.00 92.94 589 LYS P O 1
ATOM 10506 N N . VAL B 2 590 ? 135.291 104.870 133.150 1.00 92.94 590 VAL P N 1
ATOM 10507 C CA . VAL B 2 590 ? 135.203 104.740 131.693 1.00 92.94 590 VAL P CA 1
ATOM 10508 C C . VAL B 2 590 ? 136.587 104.761 131.040 1.00 92.94 590 VAL P C 1
ATOM 10509 O O . VAL B 2 590 ? 137.405 105.624 131.354 1.00 92.94 590 VAL P O 1
ATOM 10522 N N . ARG B 2 591 ? 136.836 103.864 130.080 1.00 93.25 591 ARG P N 1
ATOM 10523 C CA . ARG B 2 591 ? 137.956 103.966 129.123 1.00 93.25 591 ARG P CA 1
ATOM 10524 C C . ARG B 2 591 ? 137.454 104.414 127.763 1.00 93.25 591 ARG P C 1
ATOM 10525 O O . ARG B 2 591 ? 136.605 103.750 127.180 1.00 93.25 591 ARG P O 1
ATOM 10546 N N . ILE B 2 592 ? 137.999 105.488 127.213 1.00 91.69 592 ILE P N 1
ATOM 10547 C CA . ILE B 2 592 ? 137.718 105.907 125.837 1.00 91.69 592 ILE P CA 1
ATOM 10548 C C . ILE B 2 592 ? 138.463 104.995 124.864 1.00 91.69 592 ILE P C 1
ATOM 10549 O O . ILE B 2 592 ? 139.672 104.800 124.994 1.00 91.69 592 ILE P O 1
ATOM 10565 N N . LEU B 2 593 ? 137.741 104.427 123.898 1.00 88.75 593 LEU P N 1
ATOM 10566 C CA . LEU B 2 593 ? 138.320 103.613 122.838 1.00 88.75 593 LEU P CA 1
ATOM 10567 C C . LEU B 2 593 ? 138.723 104.478 121.648 1.00 88.75 593 LEU P C 1
ATOM 10568 O O . LEU B 2 593 ? 139.897 104.541 121.300 1.00 88.75 593 LEU P O 1
ATOM 10584 N N . THR B 2 594 ? 137.763 105.164 121.046 1.00 89.81 594 THR P N 1
ATOM 10585 C CA . THR B 2 594 ? 137.989 106.076 119.926 1.00 89.81 594 THR P CA 1
ATOM 10586 C C . THR B 2 594 ? 137.164 107.344 120.097 1.00 89.81 594 THR P C 1
ATOM 10587 O O . THR B 2 594 ? 135.986 107.303 120.455 1.00 89.81 594 THR P O 1
ATOM 10598 N N . LYS B 2 595 ? 137.789 108.492 119.824 1.00 91.19 595 LYS P N 1
ATOM 10599 C CA . LYS B 2 595 ? 137.106 109.772 119.642 1.00 91.19 595 LYS P CA 1
ATOM 10600 C C . LYS B 2 595 ? 136.240 109.708 118.394 1.00 91.19 595 LYS P C 1
ATOM 10601 O O . LYS B 2 595 ? 136.468 108.882 117.512 1.00 91.19 595 LYS P O 1
ATOM 10620 N N . ASN B 2 596 ? 135.245 110.580 118.321 1.00 90.06 596 ASN P N 1
ATOM 10621 C CA . ASN B 2 596 ? 134.170 110.522 117.337 1.00 90.06 596 ASN P CA 1
ATOM 10622 C C . ASN B 2 596 ? 134.664 110.376 115.886 1.00 90.06 596 ASN P C 1
ATOM 10623 O O . ASN B 2 596 ? 135.315 111.264 115.342 1.00 90.06 596 ASN P O 1
ATOM 10634 N N . THR B 2 597 ? 134.311 109.261 115.242 1.00 88.44 597 THR P N 1
ATOM 10635 C CA . THR B 2 597 ? 134.629 108.949 113.843 1.00 88.44 597 THR P CA 1
ATOM 10636 C C . THR B 2 597 ? 133.597 109.487 112.851 1.00 88.44 597 THR P C 1
ATOM 10637 O O . THR B 2 597 ? 133.681 109.190 111.666 1.00 88.44 597 THR P O 1
ATOM 10648 N N . GLY B 2 598 ? 132.624 110.287 113.291 1.00 90.88 598 GLY P N 1
ATOM 10649 C CA . GLY B 2 598 ? 131.580 110.867 112.451 1.00 90.88 598 GLY P CA 1
ATOM 10650 C C . GLY B 2 598 ? 130.445 109.892 112.201 1.00 90.88 598 GLY P C 1
ATOM 10651 O O . GLY B 2 598 ? 129.380 110.028 112.791 1.00 90.88 598 GLY P O 1
ATOM 10655 N N . LEU B 2 599 ? 130.689 108.893 111.364 1.00 93.88 599 LEU P N 1
ATOM 10656 C CA . LEU B 2 599 ? 129.882 107.681 111.267 1.00 93.88 599 LEU P CA 1
ATOM 10657 C C . LEU B 2 599 ? 130.316 106.699 112.362 1.00 93.88 599 LEU P C 1
ATOM 10658 O O . LEU B 2 599 ? 131.493 106.355 112.439 1.00 93.88 599 LEU P O 1
ATOM 10674 N N . VAL B 2 600 ? 129.396 106.261 113.222 1.00 93.94 600 VAL P N 1
ATOM 10675 C CA . VAL B 2 600 ? 129.684 105.419 114.399 1.00 93.94 600 VAL P CA 1
ATOM 10676 C C . VAL B 2 600 ? 128.669 104.286 114.519 1.00 93.94 600 VAL P C 1
ATOM 10677 O O . VAL B 2 600 ? 127.467 104.519 114.477 1.00 93.94 600 VAL P O 1
ATOM 10690 N N . PHE B 2 601 ? 129.130 103.054 114.697 1.00 94.06 601 PHE P N 1
ATOM 10691 C CA . PHE B 2 601 ? 128.263 101.886 114.856 1.00 94.06 601 PHE P CA 1
ATOM 10692 C C . PHE B 2 601 ? 127.648 101.811 116.260 1.00 94.06 601 PHE P C 1
ATOM 10693 O O . PHE B 2 601 ? 128.335 102.046 117.255 1.00 94.06 601 PHE P O 1
ATOM 10710 N N . VAL B 2 602 ? 126.381 101.407 116.354 1.00 92.06 602 VAL P N 1
ATOM 10711 C CA . VAL B 2 602 ? 125.596 101.293 117.601 1.00 92.06 602 VAL P CA 1
ATOM 10712 C C . VAL B 2 602 ? 124.821 99.973 117.677 1.00 92.06 602 VAL P C 1
ATOM 10713 O O . VAL B 2 602 ? 124.563 99.328 116.666 1.00 92.06 602 VAL P O 1
ATOM 10726 N N . ALA B 2 603 ? 124.443 99.547 118.881 1.00 80.06 603 ALA P N 1
ATOM 10727 C CA . ALA B 2 603 ? 123.804 98.256 119.133 1.00 80.06 603 ALA P CA 1
ATOM 10728 C C . ALA B 2 603 ? 122.524 98.030 118.305 1.00 80.06 603 ALA P C 1
ATOM 10729 O O . ALA B 2 603 ? 121.419 98.426 118.684 1.00 80.06 603 ALA P O 1
#

Sequence (603 aa):
RYVYVLDVDGKPLMPTCRFGKVRRMLKSGQAKAVDTLPFTIQLTYKPRTRILQPVTLGQDPGRTNIGMAAVRFDGKELGRFHCITRNKEIPKLMADRMAARKASRRGERLARKRLARKLHTTAKHLNGRILPGCSEPIAVKDIINTESRFNNRILTKCKVCGKNTPLRRNVRELLLENIVRFLPLESELKETLKRTILEGQQGNINKLFRKLRKVYKITLNQKDWPGKNLTDIAKNKLPGRLPFCKEHFAENEKFTTIEKSTFRLTPTATQLLRTHINLFRKLSGILPVTDVAVELNKFAFMQLDNPEMKKREIDFCHGPLCGTGGLEAAVKEQQDGKCLLCGKESIGHYHHIVPRSRRGSNTIANIAGLCPKCHELVHKDADTAESLTEMKTGLMKKYGGTSVLNQIIPKLVETLADLFPGHFHVTNGWNTKEFREKHHLEKDHDVDAYCIACSHLKPEETLVETEPFEILQFRKHNRAIIHHQTERTYKLDGVTVAKNRKKRMEQKTDSLEDWYVDMAKEHGKTQADAMRSRLTVIKSTRYYNTPGRMMPGTVFLYEGKRYVMTGQITNGKYYRAYGQEKRNFPAVKVRILTKNTGLVFVA

Foldseek 3Di:
DWEFEAEPVLATAATDPCVVVVVVCCVPVQWDQPDVVVTYIYGPDDDPDRDHFAKEWFWEDFLQWIKIWIAGQQLDTPAIAIEGEPLVCVVVVVVVVVVVVVVVVVVVVVVVQVVCVVVVVWDPPDQFDADDVGDDGDRDGTHHDDDDDPPDPDQQDAFFDRHRWDFLLPVLLLQLLVQLVPDPDDPVLSVVQSVVLLVVPVVVNVVSLVVCCVPPVDPQDCVDPPNVVSNVSNDNHDDDTDNHHPVDSVDDPCVVPGGDPSDDDDPSLVVSLVVVVVVVVVVSSRHVHQFYFYADDADDVVCVVVVVDDDVVDPSVDPQCRVQPDLVSSLCVVLVQPADLPRDHGFDDWDQLCDPSRQFDPDNLRTHGHDPVLLQCCQAAVVSSVSVCVVGPGDGDDCVGVVSVNVNRVVSQVVVCVVNPPRYYYHYVVQLVVQCVVQVHDDDGRSSRSSRSCVPHDHPHNDDDDDHWYKYFFDPDDPDFFPDKAFWFKDFPNHTQAGACCDDRNDHHDHLVRSLVVCCVVPNNVVSVVRVVRIDIDHTDTDTDDPPAQGFQFWKDAPRDIWTFPDADDNRQFTDTPPPPPDTHGPVRMDTDDGHPRIHTDD

B-factor: mean 56.82, std 33.81, range [0.01, 96.0]